Protein AF-A0AAN7CQ96-F1 (afdb_monomer_lite)

Radius of gyration: 24.69 Å; chains: 1; bounding box: 55×62×72 Å

Structure (mmCIF, N/CA/C/O backbone):
data_AF-A0AAN7CQ96-F1
#
_entry.id   AF-A0AAN7CQ96-F1
#
loop_
_atom_site.group_PDB
_atom_site.id
_atom_site.type_symbol
_atom_site.label_atom_id
_atom_site.label_alt_id
_atom_site.label_comp_id
_atom_site.label_asym_id
_atom_site.label_entity_id
_atom_site.label_seq_id
_atom_site.pdbx_PDB_ins_code
_atom_site.Cartn_x
_atom_site.Cartn_y
_atom_site.Cartn_z
_atom_site.occupancy
_atom_site.B_iso_or_equiv
_atom_site.auth_seq_id
_atom_site.auth_comp_id
_atom_site.auth_asym_id
_atom_site.auth_atom_id
_atom_site.pdbx_PDB_model_num
ATOM 1 N N . MET A 1 1 ? -27.644 -5.301 -44.207 1.00 25.77 1 MET A N 1
ATOM 2 C CA . MET A 1 1 ? -28.452 -6.403 -44.757 1.00 25.77 1 MET A CA 1
ATOM 3 C C . MET A 1 1 ? -27.524 -7.602 -44.855 1.00 25.77 1 MET A C 1
ATOM 5 O O . MET A 1 1 ? -26.645 -7.563 -45.697 1.00 25.77 1 MET A O 1
ATOM 9 N N . LEU A 1 2 ? -27.700 -8.550 -43.919 1.00 24.97 2 LEU A N 1
ATOM 10 C CA . LEU A 1 2 ? -27.096 -9.893 -43.783 1.00 24.97 2 LEU A CA 1
ATOM 11 C C . LEU A 1 2 ? -25.556 -9.985 -43.681 1.00 24.97 2 LEU A C 1
ATOM 13 O O . LEU A 1 2 ? -24.846 -9.355 -44.445 1.00 24.97 2 LEU A O 1
ATOM 17 N N . ALA A 1 3 ? -24.924 -10.804 -42.843 1.00 25.89 3 ALA A N 1
ATOM 18 C CA . ALA A 1 3 ? -25.242 -11.559 -41.627 1.00 25.89 3 ALA A CA 1
ATOM 19 C C . ALA A 1 3 ? -23.911 -12.258 -41.283 1.00 25.89 3 ALA A C 1
ATOM 21 O O . ALA A 1 3 ? -23.473 -13.050 -42.097 1.00 25.89 3 ALA A O 1
ATOM 22 N N . PHE A 1 4 ? -23.246 -11.957 -40.163 1.00 23.98 4 PHE A N 1
ATOM 23 C CA . PHE A 1 4 ? -22.183 -12.799 -39.573 1.00 23.98 4 PHE A CA 1
ATOM 24 C C . PHE A 1 4 ? -22.007 -12.383 -38.105 1.00 23.98 4 PHE A C 1
ATOM 26 O O . PHE A 1 4 ? -21.077 -11.683 -37.714 1.00 23.98 4 PHE A O 1
ATOM 33 N N . SER A 1 5 ? -22.994 -12.766 -37.300 1.00 28.17 5 SER A N 1
ATOM 34 C CA . SER A 1 5 ? -23.003 -12.689 -35.842 1.00 28.17 5 SER A CA 1
ATOM 35 C C . SER A 1 5 ? -23.602 -14.006 -35.373 1.00 28.17 5 SER A C 1
ATOM 37 O O . SER A 1 5 ? -24.811 -14.092 -35.264 1.00 28.17 5 SER A O 1
ATOM 39 N N . GLU A 1 6 ? -22.766 -15.043 -35.262 1.00 29.50 6 GLU A N 1
ATOM 40 C CA . GLU A 1 6 ? -23.054 -16.345 -34.629 1.00 29.50 6 GLU A CA 1
ATOM 41 C C . GLU A 1 6 ? -21.925 -17.319 -34.998 1.00 29.50 6 GLU A C 1
ATOM 43 O O . GLU A 1 6 ? -22.004 -17.989 -36.015 1.00 29.50 6 GLU A O 1
ATOM 48 N N . TYR A 1 7 ? -20.829 -17.370 -34.230 1.00 27.03 7 TYR A N 1
ATOM 49 C CA . TYR A 1 7 ? -19.934 -18.551 -34.242 1.00 27.03 7 TYR A CA 1
ATOM 50 C C . TYR A 1 7 ? -19.082 -18.731 -32.970 1.00 27.03 7 TYR A C 1
ATOM 52 O O . TYR A 1 7 ? -18.174 -19.552 -32.944 1.00 27.03 7 TYR A O 1
ATOM 60 N N . ALA A 1 8 ? -19.383 -18.015 -31.879 1.00 28.91 8 ALA A N 1
ATOM 61 C CA . ALA A 1 8 ? -18.689 -18.195 -30.595 1.00 28.91 8 ALA A CA 1
ATOM 62 C C . ALA A 1 8 ? -19.608 -18.638 -29.438 1.00 28.91 8 ALA A C 1
ATOM 64 O O . ALA A 1 8 ? -19.128 -18.830 -28.328 1.00 28.91 8 ALA A O 1
ATOM 65 N N . ALA A 1 9 ? -20.910 -18.830 -29.685 1.00 28.33 9 ALA A N 1
ATOM 66 C CA . ALA A 1 9 ? -21.894 -19.155 -28.646 1.00 28.33 9 ALA A CA 1
ATOM 67 C C . ALA A 1 9 ? -22.423 -20.607 -28.687 1.00 28.33 9 ALA A C 1
ATOM 69 O O . ALA A 1 9 ? -23.262 -20.959 -27.869 1.00 28.33 9 ALA A O 1
ATOM 70 N N . ALA A 1 10 ? -21.942 -21.464 -29.597 1.00 27.98 10 ALA A N 1
ATOM 71 C CA . ALA A 1 10 ? -22.575 -22.761 -29.886 1.00 27.98 10 ALA A CA 1
ATOM 72 C C . ALA A 1 10 ? -21.691 -24.007 -29.644 1.00 27.98 10 ALA A C 1
ATOM 74 O O . ALA A 1 10 ? -21.896 -25.028 -30.287 1.00 27.98 10 ALA A O 1
ATOM 75 N N . SER A 1 11 ? -20.719 -23.965 -28.722 1.00 28.86 11 SER A N 1
ATOM 76 C CA . SER A 1 11 ? -19.905 -25.155 -28.378 1.00 28.86 11 SER A CA 1
ATOM 77 C C . SER A 1 11 ? -19.846 -25.463 -26.875 1.00 28.86 11 SER A C 1
ATOM 79 O O . SER A 1 11 ? -18.865 -26.025 -26.397 1.00 28.86 11 SER A O 1
ATOM 81 N N . LEU A 1 12 ? -20.886 -25.101 -26.121 1.00 29.42 12 LEU A N 1
ATOM 82 C CA . LEU A 1 12 ? -21.040 -25.432 -24.697 1.00 29.42 12 LEU A CA 1
ATOM 83 C C . LEU A 1 12 ? -22.528 -25.659 -24.380 1.00 29.42 12 LEU A C 1
ATOM 85 O O . LEU A 1 12 ? -23.133 -24.948 -23.586 1.00 29.42 12 LEU A O 1
ATOM 89 N N . ALA A 1 13 ? -23.139 -26.630 -25.057 1.00 30.47 13 ALA A N 1
ATOM 90 C CA . ALA A 1 13 ? -24.468 -27.130 -24.718 1.00 30.47 13 ALA A CA 1
ATOM 91 C C . ALA A 1 13 ? -24.601 -28.589 -25.176 1.00 30.47 13 ALA A C 1
ATOM 93 O O . ALA A 1 13 ? -25.198 -28.849 -26.209 1.00 30.47 13 ALA A O 1
ATOM 94 N N . ASP A 1 14 ? -23.950 -29.508 -24.454 1.00 26.48 14 ASP A N 1
ATOM 95 C CA . ASP A 1 14 ? -24.470 -30.859 -24.172 1.00 26.48 14 ASP A CA 1
ATOM 96 C C . ASP A 1 14 ? -23.466 -31.665 -23.327 1.00 26.48 14 ASP A C 1
ATOM 98 O O . ASP A 1 14 ? -22.564 -32.329 -23.826 1.00 26.48 14 ASP A O 1
ATOM 102 N N . SER A 1 15 ? -23.591 -31.571 -22.005 1.00 26.98 15 SER A N 1
ATOM 103 C CA . SER A 1 15 ? -23.677 -32.739 -21.117 1.00 26.98 15 SER A CA 1
ATOM 104 C C . SER A 1 15 ? -23.953 -32.241 -19.699 1.00 26.98 15 SER A C 1
ATOM 106 O O . SER A 1 15 ? -23.295 -31.340 -19.180 1.00 26.98 15 SER A O 1
ATOM 108 N N . ALA A 1 16 ? -25.005 -32.785 -19.100 1.00 30.22 16 ALA A N 1
ATOM 109 C CA . ALA A 1 16 ? -25.444 -32.452 -17.761 1.00 30.22 16 ALA A CA 1
ATOM 110 C C . ALA A 1 16 ? -24.461 -33.009 -16.718 1.00 30.22 16 ALA A C 1
ATOM 112 O O . ALA A 1 16 ? -24.348 -34.220 -16.547 1.00 30.22 16 ALA A O 1
ATOM 113 N N . ALA A 1 17 ? -23.801 -32.113 -15.989 1.00 24.97 17 ALA A N 1
ATOM 114 C CA . ALA A 1 17 ? -23.265 -32.366 -14.658 1.00 24.97 17 ALA A CA 1
ATOM 115 C C . ALA A 1 17 ? -23.335 -31.052 -13.869 1.00 24.97 17 ALA A C 1
ATOM 117 O O . ALA A 1 17 ? -22.890 -30.007 -14.345 1.00 24.97 17 ALA A O 1
ATOM 118 N N . GLU A 1 18 ? -23.959 -31.097 -12.693 1.00 27.27 18 GLU A N 1
ATOM 119 C CA . GLU A 1 18 ? -24.145 -29.965 -11.784 1.00 27.27 18 GLU A CA 1
ATOM 120 C C . GLU A 1 18 ? -22.817 -29.235 -11.516 1.00 27.27 18 GLU A C 1
ATOM 122 O O . GLU A 1 18 ? -21.937 -29.738 -10.818 1.00 27.27 18 GLU A O 1
ATOM 127 N N . SER A 1 19 ? -22.670 -28.026 -12.064 1.00 23.09 19 SER A N 1
ATOM 128 C CA . SER A 1 19 ? -21.519 -27.160 -11.817 1.00 23.09 19 SER A CA 1
ATOM 129 C C . SER A 1 19 ? -21.922 -26.032 -10.874 1.00 23.09 19 SER A C 1
ATOM 131 O O . SER A 1 19 ? -22.614 -25.086 -11.254 1.00 23.09 19 SER A O 1
ATOM 133 N N . LEU A 1 20 ? -21.464 -26.129 -9.626 1.00 22.33 20 LEU A N 1
ATOM 134 C CA . LEU A 1 20 ? -21.484 -25.039 -8.656 1.00 22.33 20 LEU A CA 1
ATOM 135 C C . LEU A 1 20 ? -20.581 -23.906 -9.183 1.00 22.33 20 LEU A C 1
ATOM 137 O O . LEU A 1 20 ? -19.358 -24.043 -9.221 1.00 22.33 20 LEU A O 1
ATOM 141 N N . TYR A 1 21 ? -21.168 -22.790 -9.616 1.00 22.36 21 TYR A N 1
ATOM 142 C CA . TYR A 1 21 ? -20.410 -21.621 -10.061 1.00 22.36 21 TYR A CA 1
ATOM 143 C C . TYR A 1 21 ? -19.702 -20.958 -8.868 1.00 22.36 21 TYR A C 1
ATOM 145 O O . TYR A 1 21 ? -20.327 -20.331 -8.012 1.00 22.36 21 TYR A O 1
ATOM 153 N N . LEU A 1 22 ? -18.373 -21.069 -8.830 1.00 24.22 22 LEU A N 1
ATOM 154 C CA . LEU A 1 22 ? -17.508 -20.214 -8.019 1.00 24.22 22 LEU A CA 1
ATOM 155 C C . LEU A 1 22 ? -17.685 -18.765 -8.488 1.00 24.22 22 LEU A C 1
ATOM 157 O O . LEU A 1 22 ? -17.313 -18.411 -9.605 1.00 24.22 22 LEU A O 1
ATOM 161 N N . THR A 1 23 ? -18.261 -17.914 -7.639 1.00 22.55 23 THR A N 1
ATOM 162 C CA . THR A 1 23 ? -18.333 -16.472 -7.906 1.00 22.55 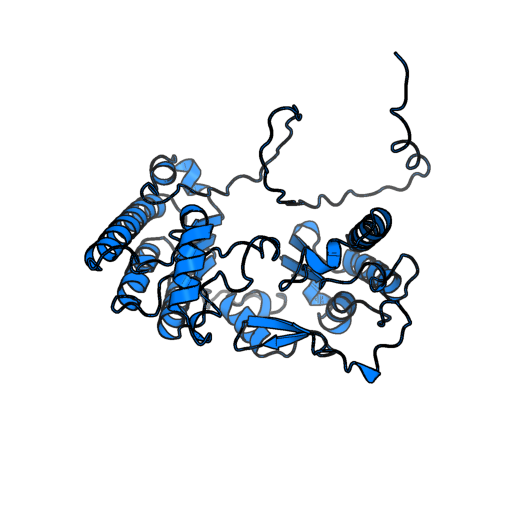23 THR A CA 1
ATOM 163 C C . THR A 1 23 ? -16.967 -15.857 -7.599 1.00 22.55 23 THR A C 1
ATOM 165 O O . THR A 1 23 ? -16.714 -15.387 -6.494 1.00 22.55 23 THR A O 1
ATOM 168 N N . LEU A 1 24 ? -16.053 -15.911 -8.569 1.00 24.61 24 LEU A N 1
ATOM 169 C CA . LEU A 1 24 ? -14.788 -15.180 -8.532 1.00 24.61 24 LEU A CA 1
ATOM 170 C C . LEU A 1 24 ? -15.069 -13.706 -8.849 1.00 24.61 24 LEU A C 1
ATOM 172 O O . LEU A 1 24 ? -15.496 -13.355 -9.948 1.00 24.61 24 LEU A O 1
ATOM 176 N N . GLY A 1 25 ? -14.855 -12.826 -7.872 1.00 22.27 25 GLY A N 1
ATOM 177 C CA . GLY A 1 25 ? -14.857 -11.385 -8.103 1.00 22.27 25 GLY A CA 1
ATOM 178 C C . GLY A 1 25 ? -13.591 -10.983 -8.856 1.00 22.27 25 GLY A C 1
ATOM 179 O O . GLY A 1 25 ? -12.530 -10.858 -8.252 1.00 22.27 25 GLY A O 1
ATOM 180 N N . PHE A 1 26 ? -13.688 -10.787 -10.170 1.00 24.84 26 PHE A N 1
ATOM 181 C CA . PHE A 1 26 ? -12.576 -10.306 -10.988 1.00 24.84 26 PHE A CA 1
ATOM 182 C C . PHE A 1 26 ? -12.524 -8.776 -10.972 1.00 24.84 26 PHE A C 1
ATOM 184 O O . PHE A 1 26 ? -13.474 -8.108 -11.375 1.00 24.84 26 PHE A O 1
ATOM 191 N N . GLN A 1 27 ? -11.391 -8.208 -10.561 1.00 23.44 27 GLN A N 1
ATOM 192 C CA . GLN A 1 27 ? -11.106 -6.785 -10.733 1.00 23.44 27 GLN A CA 1
ATOM 193 C C . GLN A 1 27 ? -10.092 -6.618 -11.871 1.00 23.44 27 GLN A C 1
ATOM 195 O O . GLN A 1 27 ? -8.885 -6.575 -11.646 1.00 23.44 27 GLN A O 1
ATOM 200 N N . ILE A 1 28 ? -10.583 -6.548 -13.112 1.00 23.06 28 ILE A N 1
ATOM 201 C CA . ILE A 1 28 ? -9.771 -6.168 -14.276 1.00 23.06 28 ILE A CA 1
ATOM 202 C C . ILE A 1 28 ? -9.790 -4.640 -14.361 1.00 23.06 28 ILE A C 1
ATOM 204 O O . ILE A 1 28 ? -10.796 -4.032 -14.722 1.00 23.06 28 ILE A O 1
ATOM 208 N N . ALA A 1 29 ? -8.680 -4.000 -14.001 1.00 23.33 29 ALA A N 1
ATOM 209 C CA . ALA A 1 29 ? -8.508 -2.566 -14.190 1.00 23.33 29 ALA A CA 1
ATOM 210 C C . ALA A 1 29 ? -7.945 -2.297 -15.595 1.00 23.33 29 ALA A C 1
ATOM 212 O O . ALA A 1 29 ? -6.734 -2.306 -15.791 1.00 23.33 29 ALA A O 1
ATOM 213 N N . ALA A 1 30 ? -8.821 -2.037 -16.567 1.00 21.59 30 ALA A N 1
ATOM 214 C CA . ALA A 1 30 ? -8.442 -1.410 -17.833 1.00 21.59 30 ALA A CA 1
ATOM 215 C C . ALA A 1 30 ? -8.732 0.095 -17.740 1.00 21.59 30 ALA A C 1
ATOM 217 O O . ALA A 1 30 ? -9.865 0.499 -17.465 1.00 21.59 30 ALA A O 1
ATOM 218 N N . ARG A 1 31 ? -7.707 0.940 -17.920 1.00 25.34 31 ARG A N 1
ATOM 219 C CA . ARG A 1 31 ? -7.874 2.399 -17.939 1.00 25.34 31 ARG A CA 1
ATOM 220 C C . ARG A 1 31 ? -8.067 2.892 -19.374 1.00 25.34 31 ARG A C 1
ATOM 222 O O . ARG A 1 31 ? -7.455 2.407 -20.312 1.00 25.34 31 ARG A O 1
ATOM 229 N N . ARG A 1 32 ? -8.971 3.860 -19.460 1.00 24.34 32 ARG A N 1
ATOM 230 C CA . ARG A 1 32 ? -9.513 4.576 -20.612 1.00 24.34 32 ARG A CA 1
ATOM 231 C C . ARG A 1 32 ? -8.445 5.446 -21.286 1.00 24.34 32 ARG A C 1
ATOM 233 O O . ARG A 1 32 ? -8.078 6.468 -20.709 1.00 24.34 32 ARG A O 1
ATOM 240 N N . ASP A 1 33 ? -8.040 5.094 -22.500 1.00 28.11 33 ASP A N 1
ATOM 241 C CA . ASP A 1 33 ? -7.462 6.054 -23.443 1.00 28.11 33 ASP A CA 1
ATOM 242 C C . ASP A 1 33 ? -8.597 6.602 -24.312 1.00 28.11 33 ASP A C 1
ATOM 244 O O . ASP A 1 33 ? -9.426 5.864 -24.845 1.00 28.11 33 ASP A O 1
ATOM 248 N N . GLY A 1 34 ? -8.727 7.926 -24.322 1.00 28.70 34 GLY A N 1
ATOM 249 C CA . GLY A 1 34 ? -9.864 8.615 -24.911 1.00 28.70 34 GLY A CA 1
ATOM 250 C C . GLY A 1 34 ? -9.798 8.666 -26.432 1.00 28.70 34 GLY A C 1
ATOM 251 O O . GLY A 1 34 ? -8.880 9.262 -26.975 1.00 28.70 34 GLY A O 1
ATOM 252 N N . TYR A 1 35 ? -10.840 8.151 -27.085 1.00 24.41 35 TYR A N 1
ATOM 253 C CA . TYR A 1 35 ? -11.386 8.692 -28.333 1.00 24.41 35 TYR A CA 1
ATOM 254 C C . TYR A 1 35 ? -12.924 8.584 -28.305 1.00 24.41 35 TYR A C 1
ATOM 256 O O . TYR A 1 35 ? -13.461 7.693 -27.638 1.00 24.41 35 TYR A O 1
ATOM 264 N N . PRO A 1 36 ? -13.658 9.511 -28.951 1.00 28.66 36 PRO A N 1
ATOM 265 C CA . PRO A 1 36 ? -15.101 9.615 -28.811 1.00 28.66 36 PRO A CA 1
ATOM 266 C C . PRO A 1 36 ? -15.805 8.718 -29.834 1.00 28.66 36 PRO A C 1
ATOM 268 O O . PRO A 1 36 ? -15.628 8.905 -31.033 1.00 28.66 36 PRO A O 1
ATOM 271 N N . ASN A 1 37 ? -16.600 7.773 -29.321 1.00 24.56 37 ASN A N 1
ATOM 272 C CA . ASN A 1 37 ? -17.764 7.096 -29.922 1.00 24.56 37 ASN A CA 1
ATOM 273 C C . ASN A 1 37 ? -17.711 5.580 -29.723 1.00 24.56 37 ASN A C 1
ATOM 275 O O . ASN A 1 37 ? -17.238 4.852 -30.585 1.00 24.56 37 ASN A O 1
ATOM 279 N N . THR A 1 38 ? -18.284 5.120 -28.610 1.00 23.06 38 THR A N 1
ATOM 280 C CA . THR A 1 38 ? -18.891 3.784 -28.478 1.00 23.06 38 THR A CA 1
ATOM 281 C C . THR A 1 38 ? -19.714 3.760 -27.193 1.00 23.06 38 THR A C 1
ATOM 283 O O . THR A 1 38 ? -19.182 4.009 -26.111 1.00 23.06 38 THR A O 1
ATOM 286 N N . HIS A 1 39 ? -21.014 3.487 -27.311 1.00 23.41 39 HIS A N 1
ATOM 287 C CA . HIS A 1 39 ? -21.893 3.214 -26.174 1.00 23.41 39 HIS A CA 1
ATOM 288 C C . HIS A 1 39 ? -21.588 1.821 -25.606 1.00 23.41 39 HIS A C 1
ATOM 290 O O . HIS A 1 39 ? -21.445 0.872 -26.373 1.00 23.41 39 HIS A O 1
ATOM 296 N N . TYR A 1 40 ? -21.530 1.692 -24.279 1.00 23.14 40 TYR A N 1
ATOM 297 C CA . TYR A 1 40 ? -21.506 0.404 -23.581 1.00 23.14 40 TYR A CA 1
ATOM 298 C C . TYR A 1 40 ? -22.572 0.376 -22.484 1.00 23.14 40 TYR A C 1
ATOM 300 O O . TYR A 1 40 ? -22.775 1.365 -21.779 1.00 23.14 40 TYR A O 1
ATOM 308 N N . LEU A 1 41 ? -23.247 -0.772 -22.396 1.00 20.62 41 LEU A N 1
ATOM 309 C CA . LEU A 1 41 ? -24.280 -1.115 -21.423 1.00 20.62 41 LEU A CA 1
ATOM 310 C C . LEU A 1 41 ? -23.669 -1.321 -20.033 1.00 20.62 41 LEU A C 1
ATOM 312 O O . LEU A 1 41 ? -22.652 -1.996 -19.873 1.00 20.62 41 LEU A O 1
ATOM 316 N N . ASP A 1 42 ? -24.318 -0.703 -19.052 1.00 26.22 42 ASP A N 1
ATOM 317 C CA . ASP A 1 42 ? -23.970 -0.698 -17.638 1.00 26.22 42 ASP A CA 1
ATOM 318 C C . ASP A 1 42 ? -24.602 -1.892 -16.915 1.00 26.22 42 ASP A C 1
ATOM 320 O O . ASP A 1 42 ? -25.810 -2.121 -16.989 1.00 26.22 42 ASP A O 1
ATOM 324 N N . SER A 1 43 ? -23.773 -2.627 -16.179 1.00 24.25 43 SER A N 1
ATOM 325 C CA . SER A 1 43 ? -24.219 -3.485 -15.086 1.00 24.25 43 SER A CA 1
ATOM 326 C C . SER A 1 43 ? -23.080 -3.652 -14.078 1.00 24.25 43 SER A C 1
ATOM 328 O O . SER A 1 43 ? -22.448 -4.707 -13.997 1.00 24.25 43 SER A O 1
ATOM 330 N N . ARG A 1 44 ? -22.779 -2.595 -13.311 1.00 26.30 44 ARG A N 1
ATOM 331 C CA . ARG A 1 44 ? -21.922 -2.697 -12.118 1.00 26.30 44 ARG A CA 1
ATOM 332 C C . ARG A 1 44 ? -22.732 -3.025 -10.863 1.00 26.30 44 ARG A C 1
ATOM 334 O O . ARG A 1 44 ? -23.582 -2.252 -10.436 1.00 26.30 44 ARG A O 1
ATOM 341 N N . LYS A 1 45 ? -22.368 -4.122 -10.195 1.00 28.12 45 LYS A N 1
ATOM 342 C CA . LYS A 1 45 ? -22.480 -4.246 -8.735 1.00 28.12 45 LYS A CA 1
ATOM 343 C C . LYS A 1 45 ? -21.087 -4.020 -8.153 1.00 28.12 45 LYS A C 1
ATOM 345 O O . LYS A 1 45 ? -20.269 -4.934 -8.130 1.00 28.12 45 LYS A O 1
ATOM 350 N N . GLU A 1 46 ? -20.804 -2.787 -7.746 1.00 30.62 46 GLU A N 1
ATOM 351 C CA . GLU A 1 46 ? -19.627 -2.473 -6.932 1.00 30.62 46 GLU A CA 1
ATOM 352 C C . GLU A 1 46 ? -19.839 -3.010 -5.508 1.00 30.62 46 GLU A C 1
ATOM 354 O O . GLU A 1 46 ? -20.945 -2.965 -4.962 1.00 30.62 46 GLU A O 1
ATOM 359 N N . SER A 1 47 ? -18.781 -3.541 -4.898 1.00 33.09 47 SER A N 1
ATOM 360 C CA . SER A 1 47 ? -18.757 -3.846 -3.469 1.00 33.09 47 SER A CA 1
ATOM 361 C C . SER A 1 47 ? -18.890 -2.538 -2.670 1.00 33.09 47 SER A C 1
ATOM 363 O O . SER A 1 47 ? -18.191 -1.566 -2.964 1.00 33.09 47 SER A O 1
ATOM 365 N N . PRO A 1 48 ? -19.764 -2.473 -1.653 1.00 30.70 48 PRO A N 1
ATOM 366 C CA . PRO A 1 48 ? -19.991 -1.239 -0.915 1.00 30.70 48 PRO A CA 1
ATOM 367 C C . PRO A 1 48 ? -18.764 -0.918 -0.050 1.00 30.70 48 PRO A C 1
ATOM 369 O O . PRO A 1 48 ? -18.464 -1.655 0.887 1.00 30.70 48 PRO A O 1
ATOM 372 N N . GLY A 1 49 ? -18.064 0.188 -0.337 1.00 40.12 49 GLY A N 1
ATOM 373 C CA . GLY A 1 49 ? -17.236 0.849 0.682 1.00 40.12 49 GLY A CA 1
ATOM 374 C C . GLY A 1 49 ? -15.850 1.381 0.306 1.00 40.12 49 GLY A C 1
ATOM 375 O O . GLY A 1 49 ? -15.175 1.866 1.207 1.00 40.12 49 GLY A O 1
ATOM 376 N N . ILE A 1 50 ? -15.391 1.342 -0.951 1.00 40.12 50 ILE A N 1
ATOM 377 C CA . ILE A 1 50 ? -14.100 1.968 -1.308 1.00 40.12 50 ILE A CA 1
ATOM 378 C C . ILE A 1 50 ? -14.334 3.422 -1.733 1.00 40.12 50 ILE A C 1
ATOM 380 O O . ILE A 1 50 ? -14.663 3.695 -2.884 1.00 40.12 50 ILE A O 1
ATOM 384 N N . VAL A 1 51 ? -14.137 4.368 -0.813 1.00 44.66 51 VAL A N 1
ATOM 385 C CA . VAL A 1 51 ? -14.059 5.798 -1.150 1.00 44.66 51 VAL A CA 1
ATOM 386 C C . VAL A 1 51 ? -12.607 6.133 -1.475 1.00 44.66 51 VAL A C 1
ATOM 388 O O . VAL A 1 51 ? -11.728 5.999 -0.626 1.00 44.66 51 VAL A O 1
ATOM 391 N N . SER A 1 52 ? -12.352 6.562 -2.710 1.00 44.47 52 SER A N 1
ATOM 392 C CA . SER A 1 52 ? -11.034 7.008 -3.157 1.00 44.47 52 SER A CA 1
ATOM 393 C C . SER A 1 52 ? -11.107 8.473 -3.572 1.00 44.47 52 SER A C 1
ATOM 395 O O . SER A 1 52 ? -11.662 8.790 -4.621 1.00 44.47 52 SER A O 1
ATOM 397 N N . ALA A 1 53 ? -10.548 9.375 -2.766 1.00 43.84 53 ALA A N 1
ATOM 398 C CA . ALA A 1 53 ? -10.468 10.795 -3.101 1.00 43.84 53 ALA A CA 1
ATOM 399 C C . ALA A 1 53 ? -9.248 11.045 -4.006 1.00 43.84 53 ALA A C 1
ATOM 401 O O . ALA A 1 53 ? -8.103 10.960 -3.556 1.00 43.84 53 ALA A O 1
ATOM 402 N N . PHE A 1 54 ? -9.469 11.322 -5.293 1.00 48.06 54 PHE A N 1
ATOM 403 C CA . PHE A 1 54 ? -8.398 11.674 -6.227 1.00 48.06 54 PHE A CA 1
ATOM 404 C C . PHE A 1 54 ? -8.704 12.981 -6.955 1.00 48.06 54 PHE A C 1
ATOM 406 O O . PHE A 1 54 ? -9.200 12.952 -8.074 1.00 48.06 54 PHE A O 1
ATOM 413 N N . ASP A 1 55 ? -8.271 14.099 -6.375 1.00 43.81 55 ASP A N 1
ATOM 414 C CA . ASP A 1 55 ? -8.123 15.360 -7.107 1.00 43.81 55 ASP A CA 1
ATOM 415 C C . ASP A 1 55 ? -6.640 15.646 -7.430 1.00 43.81 55 ASP A C 1
ATOM 417 O O . ASP A 1 55 ? -5.725 15.164 -6.732 1.00 43.81 55 ASP A O 1
ATOM 421 N N . PRO A 1 56 ? -6.342 16.363 -8.530 1.00 46.38 56 PRO A N 1
ATOM 422 C CA . PRO A 1 56 ? -5.007 16.901 -8.777 1.00 46.38 56 PRO A CA 1
ATOM 423 C C . PRO A 1 56 ? -4.630 17.935 -7.697 1.00 46.38 56 PRO A C 1
ATOM 425 O O . PRO A 1 56 ? -5.484 18.607 -7.129 1.00 46.38 56 PRO A O 1
ATOM 428 N N . LEU A 1 57 ? -3.336 18.055 -7.379 1.00 49.44 57 LEU A N 1
ATOM 429 C CA . LEU A 1 57 ? -2.854 19.176 -6.559 1.00 49.44 57 LEU A CA 1
ATOM 430 C C . LEU A 1 57 ? -3.034 20.487 -7.349 1.00 49.44 57 LEU A C 1
ATOM 432 O O . LEU A 1 57 ? -2.846 20.458 -8.567 1.00 49.44 57 LEU A O 1
ATOM 436 N N . PRO A 1 58 ? -3.360 21.621 -6.698 1.00 49.28 58 PRO A N 1
ATOM 437 C CA . PRO A 1 58 ? -3.420 21.842 -5.247 1.00 49.28 58 PRO A CA 1
ATOM 438 C C . PRO A 1 58 ? -4.789 21.560 -4.596 1.00 49.28 58 PRO A C 1
ATOM 440 O O . PRO A 1 58 ? -4.924 21.724 -3.390 1.00 49.28 58 PRO A O 1
ATOM 443 N N . THR A 1 59 ? -5.807 21.116 -5.338 1.00 54.53 59 THR A N 1
ATOM 444 C CA . THR A 1 59 ? -7.196 21.050 -4.843 1.00 54.53 59 THR A CA 1
ATOM 445 C C . THR A 1 59 ? -7.550 19.757 -4.115 1.00 54.53 59 THR A C 1
ATOM 447 O O . THR A 1 59 ? -8.732 19.449 -3.987 1.00 54.53 59 THR A O 1
ATOM 450 N N . ARG A 1 60 ? -6.568 18.987 -3.619 1.00 66.81 60 ARG A N 1
ATOM 451 C CA . ARG A 1 60 ? -6.878 17.830 -2.770 1.00 66.81 60 ARG A CA 1
ATOM 452 C C . ARG A 1 60 ? -7.457 18.315 -1.458 1.00 66.81 60 ARG A C 1
ATOM 454 O O . ARG A 1 60 ? -6.731 18.617 -0.519 1.00 66.81 60 ARG A O 1
ATOM 461 N N . ASN A 1 61 ? -8.774 18.369 -1.421 1.00 74.38 61 ASN A N 1
ATOM 462 C CA . ASN A 1 61 ? -9.521 18.564 -0.207 1.00 74.38 61 ASN A CA 1
ATOM 463 C C . ASN A 1 61 ? -10.149 17.227 0.189 1.00 74.38 61 ASN A C 1
ATOM 465 O O . ASN A 1 61 ? -10.459 16.366 -0.634 1.00 74.38 61 ASN A O 1
ATOM 469 N N . PHE A 1 62 ? -10.344 17.050 1.485 1.00 88.94 62 PHE A N 1
ATOM 470 C CA . PHE A 1 62 ? -11.131 15.941 2.003 1.00 88.94 62 PHE A CA 1
ATOM 471 C C . PHE A 1 62 ? -12.622 16.285 2.013 1.00 88.94 62 PHE A C 1
ATOM 473 O O . PHE A 1 62 ? -13.368 15.701 2.790 1.00 88.94 62 PHE A O 1
ATOM 480 N N . ALA A 1 63 ? -13.085 17.222 1.173 1.00 87.88 63 ALA A N 1
ATOM 481 C CA . ALA A 1 63 ? -14.449 17.738 1.252 1.00 87.88 63 ALA A CA 1
ATOM 482 C C . ALA A 1 63 ? -15.482 16.625 1.057 1.00 87.88 63 ALA A C 1
ATOM 484 O O . ALA A 1 63 ? -16.431 16.555 1.826 1.00 87.88 63 ALA A O 1
ATOM 485 N N . GLY A 1 64 ? -15.261 15.698 0.118 1.00 87.44 64 GLY A N 1
ATOM 486 C CA . GLY A 1 64 ? -16.160 14.551 -0.062 1.00 87.44 64 GLY A CA 1
ATOM 487 C C . GLY A 1 64 ? -16.246 13.649 1.177 1.00 87.44 64 GLY A C 1
ATOM 488 O O . GLY A 1 64 ? -17.321 13.157 1.521 1.00 87.44 64 GLY A O 1
ATOM 489 N N . LEU A 1 65 ? -15.133 13.474 1.895 1.00 88.88 65 LEU A N 1
ATOM 490 C CA . LEU A 1 65 ? -15.110 12.710 3.142 1.00 88.88 65 LEU A CA 1
ATOM 491 C C . LEU A 1 65 ? -15.783 13.480 4.288 1.00 88.88 65 LEU A C 1
ATOM 493 O O . LEU A 1 65 ? -16.552 12.895 5.038 1.00 88.88 65 LEU A O 1
ATOM 497 N N . LEU A 1 66 ? -15.544 14.790 4.377 1.00 90.25 66 LEU A N 1
ATOM 498 C CA . LEU A 1 66 ? -16.151 15.695 5.360 1.00 90.25 66 LEU A CA 1
ATOM 499 C C . LEU A 1 66 ? -17.660 15.905 5.139 1.00 90.25 66 LEU A C 1
ATOM 501 O O . LEU A 1 66 ? -18.383 16.228 6.076 1.00 90.25 66 LEU A O 1
ATOM 505 N N . GLN A 1 67 ? -18.137 15.739 3.904 1.00 91.12 67 GLN A N 1
ATOM 506 C CA . GLN A 1 67 ? -19.553 15.821 3.530 1.00 91.12 67 GLN A CA 1
ATOM 507 C C . GLN A 1 67 ? -20.272 14.469 3.628 1.00 91.12 67 GLN A C 1
ATOM 509 O O . GLN A 1 67 ? -21.492 14.406 3.463 1.00 91.12 67 GLN A O 1
ATOM 514 N N . SER A 1 68 ? -19.543 13.376 3.874 1.00 90.56 68 SER A N 1
ATOM 515 C CA . SER A 1 68 ? -20.143 12.050 3.996 1.00 90.56 68 SER A CA 1
ATOM 516 C C . SER A 1 68 ? -21.029 11.977 5.240 1.00 90.56 68 SER A C 1
ATOM 518 O O . SER A 1 68 ? -20.674 12.465 6.310 1.00 90.56 68 SER A O 1
ATOM 520 N N . CYS A 1 69 ? -22.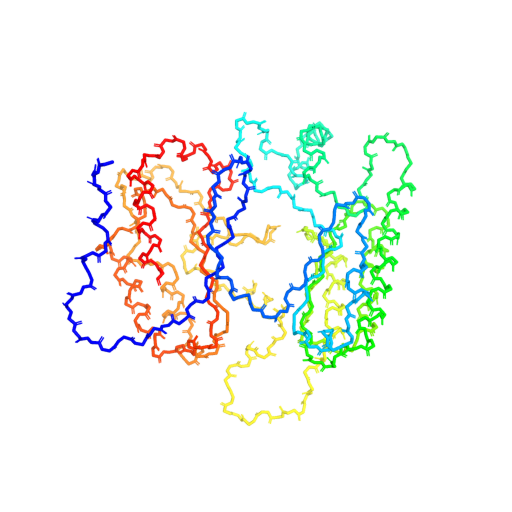202 11.349 5.122 1.00 93.81 69 CYS A N 1
ATOM 521 C CA . CYS A 1 69 ? -23.105 11.251 6.263 1.00 93.81 69 CYS A CA 1
ATOM 522 C C . CYS A 1 69 ? -22.534 10.317 7.354 1.00 93.81 69 CYS A C 1
ATOM 524 O O . CYS A 1 69 ? -21.858 9.329 7.033 1.00 93.81 69 CYS A O 1
ATOM 526 N N . PRO A 1 70 ? -22.860 10.555 8.640 1.00 96.31 70 PRO A N 1
ATOM 527 C CA . PRO A 1 70 ? -22.406 9.733 9.766 1.00 96.31 70 PRO A CA 1
ATOM 528 C C . PRO A 1 70 ? -22.591 8.226 9.560 1.00 96.31 70 PRO A C 1
ATOM 530 O O . PRO A 1 70 ? -21.711 7.427 9.878 1.00 96.31 70 PRO A O 1
ATOM 533 N N . THR A 1 71 ? -23.727 7.825 8.985 1.00 93.69 71 THR A N 1
ATOM 534 C CA . THR A 1 71 ? -24.066 6.417 8.747 1.00 93.69 71 THR A CA 1
ATOM 535 C C . THR A 1 71 ? -23.151 5.769 7.710 1.00 93.69 71 THR A C 1
ATOM 537 O O . THR A 1 71 ? -22.746 4.621 7.899 1.00 93.69 71 THR A O 1
ATOM 540 N N . ALA A 1 72 ? -22.786 6.494 6.646 1.00 93.06 72 ALA A N 1
ATOM 541 C CA . ALA A 1 72 ? -21.856 6.000 5.636 1.00 93.06 72 ALA A CA 1
ATOM 542 C C . ALA A 1 72 ? -20.465 5.787 6.245 1.00 93.06 72 ALA A C 1
ATOM 544 O O . ALA A 1 72 ? -19.909 4.696 6.114 1.00 93.06 72 ALA A O 1
ATOM 545 N N . ILE A 1 73 ? -19.953 6.763 7.003 1.00 95.38 73 ILE A N 1
ATOM 546 C CA . ILE A 1 73 ? -18.647 6.661 7.674 1.00 95.38 73 ILE A CA 1
ATOM 547 C C . ILE A 1 73 ? -18.641 5.511 8.687 1.00 95.38 73 ILE A C 1
ATOM 549 O O . ILE A 1 73 ? -17.742 4.670 8.670 1.00 95.38 73 ILE A O 1
ATOM 553 N N . ALA A 1 74 ? -19.682 5.402 9.515 1.00 94.00 74 ALA A N 1
ATOM 554 C CA . ALA A 1 74 ? -19.812 4.328 10.498 1.00 94.00 74 ALA A CA 1
ATOM 555 C C . ALA A 1 74 ? -19.897 2.928 9.863 1.00 94.00 74 ALA A C 1
ATOM 557 O O . ALA A 1 74 ? -19.658 1.924 10.547 1.00 94.00 74 ALA A O 1
ATOM 558 N N . SER A 1 75 ? -20.262 2.842 8.577 1.00 93.00 75 SER A N 1
ATOM 559 C CA . SER A 1 75 ? -20.355 1.590 7.826 1.00 93.00 75 SER A CA 1
ATOM 560 C C . SER A 1 75 ? -19.022 1.118 7.234 1.00 93.00 75 SER A C 1
ATOM 562 O O . SER A 1 75 ? -18.893 -0.080 6.963 1.00 93.00 75 SER A O 1
ATOM 564 N N . LEU A 1 76 ? -18.030 2.011 7.102 1.00 94.44 76 LEU A N 1
A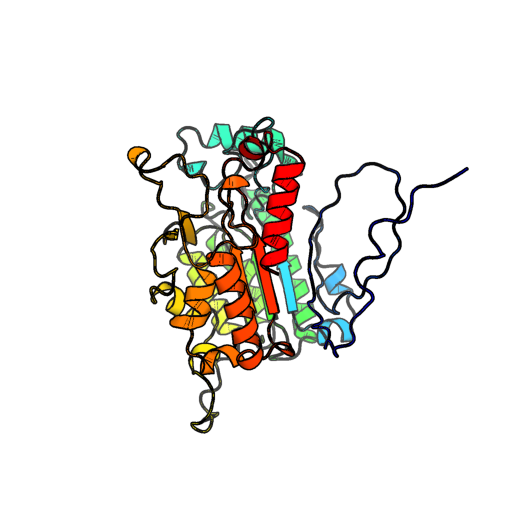TOM 565 C CA . LEU A 1 76 ? -16.746 1.722 6.464 1.00 94.44 76 LEU A CA 1
ATOM 566 C C . LEU A 1 76 ? -16.016 0.565 7.157 1.00 94.44 76 LEU A C 1
ATOM 568 O O . LEU A 1 76 ? -15.853 0.526 8.378 1.00 94.44 76 LEU A O 1
ATOM 572 N N . THR A 1 77 ? -15.552 -0.384 6.349 1.00 93.50 77 THR A N 1
ATOM 573 C CA . THR A 1 77 ? -14.707 -1.508 6.782 1.00 93.50 77 THR A CA 1
ATOM 574 C C . THR A 1 77 ? -13.292 -1.408 6.230 1.00 93.50 77 THR A C 1
ATOM 576 O O . THR A 1 77 ? -12.378 -2.009 6.790 1.00 93.50 77 THR A O 1
ATOM 579 N N . SER A 1 78 ? -13.094 -0.652 5.150 1.00 93.75 78 SER A N 1
ATOM 580 C CA . SER A 1 78 ? -11.788 -0.380 4.561 1.00 93.75 78 SER A CA 1
ATOM 581 C C . SER A 1 78 ? -11.743 1.042 4.015 1.00 93.75 78 SER A C 1
ATOM 583 O O . SER A 1 78 ? -12.718 1.506 3.430 1.00 93.75 78 SER A O 1
ATOM 585 N N . LEU A 1 79 ? -10.621 1.730 4.207 1.00 94.12 79 LEU A N 1
ATOM 586 C CA . LEU A 1 79 ? -10.380 3.061 3.664 1.00 94.12 79 LEU A CA 1
ATOM 587 C C . LEU A 1 79 ? -8.918 3.176 3.232 1.00 94.12 79 LEU A C 1
ATOM 589 O O . LEU A 1 79 ? -8.009 2.871 4.004 1.00 94.12 79 LEU A O 1
ATOM 593 N N . LYS A 1 80 ? -8.682 3.634 2.001 1.00 94.31 80 LYS A N 1
ATOM 594 C CA . LYS A 1 80 ? -7.341 3.949 1.503 1.00 94.31 80 LYS A CA 1
ATOM 595 C C . LYS A 1 80 ? -7.229 5.453 1.289 1.00 94.31 80 LYS A C 1
ATOM 597 O O . LYS A 1 80 ? -7.903 6.008 0.428 1.00 94.31 80 LYS A O 1
ATOM 602 N N . ILE A 1 81 ? -6.345 6.090 2.043 1.00 93.56 81 ILE A N 1
ATOM 603 C CA . ILE A 1 81 ? -6.024 7.508 1.926 1.00 93.56 81 ILE A CA 1
ATOM 604 C C . ILE A 1 81 ? -4.683 7.654 1.221 1.00 93.56 81 ILE A C 1
ATOM 606 O O . ILE A 1 81 ? -3.681 7.067 1.625 1.00 93.56 81 ILE A O 1
ATOM 610 N N . VAL A 1 82 ? -4.669 8.454 0.160 1.00 91.94 82 VAL A N 1
ATOM 611 C CA . VAL A 1 82 ? -3.464 8.767 -0.606 1.00 91.94 82 VAL A CA 1
ATOM 612 C C . VAL A 1 82 ? -3.245 10.277 -0.561 1.00 91.94 82 VAL A C 1
ATOM 614 O O . VAL A 1 82 ? -3.818 11.017 -1.364 1.00 91.94 82 VAL A O 1
ATOM 617 N N . LEU A 1 83 ? -2.422 10.744 0.383 1.00 91.06 83 LEU A N 1
ATOM 618 C CA . LEU A 1 83 ? -2.057 12.164 0.524 1.00 91.06 83 LEU A CA 1
ATOM 619 C C . LEU A 1 83 ? -1.188 12.595 -0.649 1.00 91.06 83 LEU A C 1
ATOM 621 O O . LEU A 1 83 ? -1.467 13.561 -1.357 1.00 91.06 83 LEU A O 1
ATOM 625 N N . ASN A 1 84 ? -0.194 11.777 -0.954 1.00 88.25 84 ASN A N 1
ATOM 626 C CA . ASN A 1 84 ? 0.514 11.780 -2.213 1.00 88.25 84 ASN A CA 1
ATOM 627 C C . ASN A 1 84 ? 0.957 10.342 -2.499 1.00 88.25 84 ASN A C 1
ATOM 629 O O . ASN A 1 84 ? 1.059 9.517 -1.593 1.00 88.25 84 ASN A O 1
ATOM 633 N N . GLU A 1 85 ? 1.218 10.051 -3.762 1.00 83.56 85 GLU A N 1
ATOM 634 C CA . GLU A 1 85 ? 1.853 8.801 -4.142 1.00 83.56 85 GLU A CA 1
ATOM 635 C C . GLU A 1 85 ? 2.773 9.126 -5.297 1.00 83.56 85 GLU A C 1
ATOM 637 O O . GLU A 1 85 ? 2.319 9.645 -6.322 1.00 83.56 85 GLU A O 1
ATOM 642 N N . CYS A 1 86 ? 4.053 8.826 -5.127 1.00 76.06 86 CYS A N 1
ATOM 643 C CA . CYS A 1 86 ? 5.036 8.883 -6.191 1.00 76.06 86 CYS A CA 1
ATOM 644 C C . CYS A 1 86 ? 4.788 7.701 -7.124 1.00 76.06 86 CYS A C 1
ATOM 646 O O . CYS A 1 86 ? 5.495 6.689 -7.110 1.00 76.06 86 CYS A O 1
ATOM 648 N N . LEU A 1 87 ? 3.727 7.814 -7.921 1.00 61.88 87 LEU A N 1
ATOM 649 C CA . LEU A 1 87 ? 3.471 6.928 -9.040 1.00 61.88 87 LEU A CA 1
ATOM 650 C C . LEU A 1 87 ? 4.286 7.429 -10.223 1.00 61.88 87 LEU A C 1
ATOM 652 O O . LEU A 1 87 ? 3.869 8.242 -11.047 1.00 61.88 87 LEU A O 1
ATOM 656 N N . CYS A 1 88 ? 5.494 6.904 -10.285 1.00 57.91 88 CYS A N 1
ATOM 657 C CA . CYS A 1 88 ? 6.169 6.642 -11.538 1.00 57.91 88 CYS A CA 1
ATOM 658 C C . CYS A 1 88 ? 5.188 5.850 -12.414 1.00 57.91 88 CYS A C 1
ATOM 660 O O . CYS A 1 88 ? 4.628 4.860 -11.933 1.00 57.91 88 CYS A O 1
ATOM 662 N N . HIS A 1 89 ? 4.923 6.280 -13.647 1.00 53.84 89 HIS A N 1
ATOM 663 C CA . HIS A 1 89 ? 4.114 5.483 -14.567 1.00 53.84 89 HIS A CA 1
ATOM 664 C C . HIS A 1 89 ? 4.669 4.061 -14.653 1.00 53.84 89 HIS A C 1
ATOM 666 O O . HIS A 1 89 ? 5.869 3.840 -14.476 1.00 53.84 89 HIS A O 1
ATOM 672 N N . HIS A 1 90 ? 3.794 3.105 -14.971 1.00 46.69 90 HIS A N 1
ATOM 673 C CA . HIS A 1 90 ? 4.262 1.922 -15.683 1.00 46.69 90 HIS A CA 1
ATOM 674 C C . HIS A 1 90 ? 5.175 2.375 -16.832 1.00 46.69 90 HIS A C 1
ATOM 676 O O . HIS A 1 90 ? 4.881 3.425 -17.412 1.00 46.69 90 HIS A O 1
ATOM 682 N N . PRO A 1 91 ? 6.268 1.649 -17.115 1.00 46.03 91 PRO A N 1
ATOM 683 C CA . PRO A 1 91 ? 7.202 1.991 -18.181 1.00 46.03 91 PRO A CA 1
ATOM 684 C C . PRO A 1 91 ? 6.408 2.315 -19.446 1.00 46.03 91 PRO A C 1
ATOM 686 O O . PRO A 1 91 ? 5.765 1.446 -20.031 1.00 46.03 91 PRO A O 1
ATOM 689 N N . VAL A 1 92 ? 6.365 3.603 -19.785 1.00 46.56 92 VAL A N 1
ATOM 690 C CA . VAL A 1 92 ? 5.810 4.067 -21.053 1.00 46.56 92 VAL A CA 1
ATOM 691 C C . VAL A 1 92 ? 6.770 3.569 -22.127 1.00 46.56 92 VAL A C 1
ATOM 693 O O . VAL A 1 92 ? 7.963 3.430 -21.849 1.00 46.56 92 VAL A O 1
ATOM 696 N N . ASP A 1 93 ? 6.249 3.244 -23.309 1.00 52.94 93 ASP A N 1
ATOM 697 C CA . ASP A 1 93 ? 7.046 2.740 -24.427 1.00 52.94 93 ASP A CA 1
ATOM 698 C C . ASP A 1 93 ? 8.345 3.559 -24.583 1.00 52.94 93 ASP A C 1
ATOM 700 O O . ASP A 1 93 ? 8.327 4.786 -24.707 1.00 52.94 93 ASP A O 1
ATOM 704 N N . PHE A 1 94 ? 9.483 2.866 -24.505 1.00 54.69 94 PHE A N 1
ATOM 705 C CA . PHE A 1 94 ? 10.845 3.415 -24.487 1.00 54.69 94 PHE A CA 1
ATOM 706 C C . PHE A 1 94 ? 11.174 4.247 -25.734 1.00 54.69 94 PHE A C 1
ATOM 708 O O . PHE A 1 94 ? 12.170 4.970 -25.752 1.00 54.69 94 PHE A O 1
ATOM 715 N N . ARG A 1 95 ? 10.360 4.124 -26.790 1.00 56.06 95 ARG A N 1
ATOM 716 C CA . ARG A 1 95 ? 10.506 4.897 -28.026 1.00 56.06 95 ARG A CA 1
ATOM 717 C C . ARG A 1 95 ? 10.219 6.382 -27.825 1.00 56.06 95 ARG A C 1
ATOM 719 O O . ARG A 1 95 ? 10.848 7.196 -28.494 1.00 56.06 95 ARG A O 1
ATOM 726 N N . ASP A 1 96 ? 9.347 6.725 -26.879 1.00 56.88 96 ASP A N 1
ATOM 727 C CA . ASP A 1 96 ? 8.956 8.114 -26.630 1.00 56.88 96 ASP A CA 1
ATOM 728 C C . ASP A 1 96 ? 9.704 8.740 -25.443 1.00 56.88 96 ASP A C 1
ATOM 730 O O . ASP A 1 96 ? 9.748 9.967 -25.322 1.00 56.88 96 ASP A O 1
ATOM 734 N N . TYR A 1 97 ? 10.308 7.926 -24.563 1.00 55.97 97 TYR A N 1
ATOM 735 C CA . TYR A 1 97 ? 10.882 8.414 -23.306 1.00 55.97 97 TYR A CA 1
ATOM 736 C C . TYR A 1 97 ? 12.129 7.637 -22.857 1.00 55.97 97 TYR A C 1
ATOM 738 O O . TYR A 1 97 ? 12.158 6.408 -22.925 1.00 55.97 97 TYR A O 1
ATOM 746 N N . PRO A 1 98 ? 13.155 8.321 -22.312 1.00 56.69 98 PRO A N 1
ATOM 747 C CA . PRO A 1 98 ? 14.291 7.642 -21.708 1.00 56.69 98 PRO A CA 1
ATOM 748 C C . PRO A 1 98 ? 13.836 6.768 -20.517 1.00 56.69 98 PRO A C 1
ATOM 750 O O . PRO A 1 98 ? 13.061 7.239 -19.677 1.00 56.69 98 PRO A O 1
ATOM 753 N N . PRO A 1 99 ? 14.356 5.530 -20.382 1.00 55.00 99 PRO A N 1
ATOM 754 C CA . PRO A 1 99 ? 13.913 4.534 -19.391 1.00 55.00 99 PRO A CA 1
ATOM 755 C C . PRO A 1 99 ? 14.141 4.949 -17.926 1.00 55.00 99 PRO A C 1
ATOM 757 O O . PRO A 1 99 ? 13.666 4.294 -17.004 1.00 55.00 99 PRO A O 1
ATOM 760 N N . LEU A 1 100 ? 14.841 6.062 -17.703 1.00 58.47 100 LEU A N 1
ATOM 761 C CA . LEU A 1 100 ? 15.269 6.558 -16.397 1.00 58.47 100 LEU A CA 1
ATOM 762 C C . LEU A 1 100 ? 14.358 7.651 -15.829 1.00 58.47 100 LEU A C 1
ATOM 764 O O . LEU A 1 100 ? 14.787 8.398 -14.957 1.00 58.47 100 LEU A O 1
ATOM 768 N N . CYS A 1 101 ? 13.122 7.813 -16.312 1.00 58.88 101 CYS A N 1
ATOM 769 C CA . CYS A 1 101 ? 12.331 8.989 -15.928 1.00 58.88 101 CYS A CA 1
ATOM 770 C C . CYS A 1 101 ? 12.140 9.127 -14.409 1.00 58.88 101 CYS A C 1
ATOM 772 O O . CYS A 1 101 ? 12.036 10.223 -13.880 1.00 58.88 101 CYS A O 1
ATOM 774 N N . CYS A 1 102 ? 12.119 8.054 -13.637 1.00 59.19 102 CYS A N 1
ATOM 775 C CA . CYS A 1 102 ? 11.608 8.159 -12.283 1.00 59.19 102 CYS A CA 1
ATOM 776 C C . CYS A 1 102 ? 12.694 7.996 -11.230 1.00 59.19 102 CYS A C 1
ATOM 778 O O . CYS A 1 102 ? 13.258 6.916 -11.133 1.00 59.19 102 CYS A O 1
ATOM 780 N N . TYR A 1 103 ? 12.887 9.079 -10.460 1.00 57.72 103 TYR A N 1
ATOM 781 C CA . TYR A 1 103 ? 13.505 9.319 -9.136 1.00 57.72 103 TYR A CA 1
ATOM 782 C C . TYR A 1 103 ? 14.309 8.209 -8.432 1.00 57.72 103 TYR A C 1
ATOM 784 O O . TYR A 1 103 ? 15.240 8.514 -7.697 1.00 57.72 103 TYR A O 1
ATOM 792 N N . ASP A 1 104 ? 13.966 6.942 -8.626 1.00 54.59 104 ASP A N 1
ATOM 793 C CA . ASP A 1 104 ? 14.635 5.808 -8.024 1.00 54.59 104 ASP A CA 1
ATOM 794 C C . ASP A 1 104 ? 16.089 5.670 -8.534 1.00 54.59 104 ASP A C 1
ATOM 796 O O . ASP A 1 104 ? 17.033 5.820 -7.754 1.00 54.59 104 ASP A O 1
ATOM 800 N N . ASP A 1 105 ? 16.338 5.449 -9.819 1.00 56.31 105 ASP A N 1
ATOM 801 C CA . ASP A 1 105 ? 17.727 5.191 -10.257 1.00 56.31 105 ASP A CA 1
ATOM 802 C C . ASP A 1 105 ? 18.524 6.464 -10.542 1.00 56.31 105 ASP A C 1
ATOM 804 O O . ASP A 1 105 ? 19.749 6.448 -10.552 1.00 56.31 105 ASP A O 1
ATOM 808 N N . VAL A 1 106 ? 17.835 7.601 -10.631 1.00 60.72 106 VAL A N 1
ATOM 809 C CA . VAL A 1 106 ? 18.421 8.901 -10.970 1.00 60.72 106 VAL A CA 1
ATOM 810 C C . VAL A 1 106 ? 19.541 9.313 -10.018 1.00 60.72 106 VAL A C 1
ATOM 812 O O . VAL A 1 106 ? 20.509 9.922 -10.449 1.00 60.72 106 VAL A O 1
ATOM 815 N N . GLU A 1 107 ? 19.441 8.977 -8.734 1.00 62.81 107 GLU A N 1
ATOM 816 C CA . GLU A 1 107 ? 20.466 9.335 -7.741 1.00 62.81 107 GLU A CA 1
ATOM 817 C C . GLU A 1 107 ? 21.767 8.542 -7.885 1.00 62.81 107 GLU A C 1
ATOM 819 O O . GLU A 1 107 ? 22.798 8.970 -7.376 1.00 62.81 107 GLU A O 1
ATOM 824 N N . HIS A 1 108 ? 21.721 7.400 -8.572 1.00 67.12 108 HIS A N 1
ATOM 825 C CA . HIS A 1 108 ? 22.901 6.595 -8.887 1.00 67.12 108 HIS A CA 1
ATOM 826 C C . HIS A 1 108 ? 23.426 6.882 -10.299 1.00 67.12 108 HIS A C 1
ATOM 828 O O . HIS A 1 108 ? 24.479 6.372 -10.678 1.00 67.12 108 HIS A O 1
ATOM 834 N N . GLU A 1 109 ? 22.714 7.701 -11.073 1.00 74.38 109 GLU A N 1
ATOM 835 C CA . GLU A 1 109 ? 23.150 8.133 -12.391 1.00 74.38 109 GLU A CA 1
ATOM 836 C C . GLU A 1 109 ? 24.181 9.262 -12.264 1.00 74.38 109 GLU A C 1
ATOM 838 O O . GLU A 1 109 ? 24.068 10.113 -11.381 1.00 74.38 109 GLU A O 1
ATOM 843 N N . PRO A 1 110 ? 25.166 9.345 -13.174 1.00 77.81 110 PRO A N 1
ATOM 844 C CA . PRO A 1 110 ? 26.193 10.387 -13.143 1.00 77.81 110 PRO A CA 1
ATOM 845 C C . PRO A 1 110 ? 25.631 11.810 -13.318 1.00 77.81 110 PRO A C 1
ATOM 847 O O . PRO A 1 110 ? 26.309 12.783 -12.990 1.00 77.81 110 PRO A O 1
ATOM 850 N N . TYR A 1 111 ? 24.391 11.953 -13.809 1.00 76.44 111 TYR A N 1
ATOM 851 C CA . TYR A 1 111 ? 23.751 13.244 -14.091 1.00 76.44 111 TYR A CA 1
ATOM 852 C C . TYR A 1 111 ? 22.298 13.310 -13.578 1.00 76.44 111 TYR A C 1
ATOM 854 O O . TYR A 1 111 ? 21.362 13.453 -14.378 1.00 76.44 111 TYR A O 1
ATOM 862 N N . PRO A 1 112 ? 22.077 13.271 -12.249 1.00 70.25 112 PRO A N 1
ATOM 863 C CA . PRO A 1 112 ? 20.741 13.188 -11.659 1.00 70.25 112 PRO A CA 1
ATOM 864 C C . PRO A 1 112 ? 19.846 14.360 -12.081 1.00 70.25 112 PRO A C 1
ATOM 866 O O . PRO A 1 112 ? 18.682 14.192 -12.445 1.00 70.25 112 PRO A O 1
ATOM 869 N N . ASN A 1 113 ? 20.415 15.565 -12.112 1.00 72.81 113 ASN A N 1
ATOM 870 C CA . ASN A 1 113 ? 19.689 16.787 -12.453 1.00 72.81 113 ASN A CA 1
ATOM 871 C C . ASN A 1 113 ? 19.228 16.807 -13.917 1.00 72.81 113 ASN A C 1
ATOM 873 O O . ASN A 1 113 ? 18.132 17.281 -14.204 1.00 72.81 113 ASN A O 1
ATOM 877 N N . GLY A 1 114 ? 20.018 16.247 -14.840 1.00 75.19 114 GLY A N 1
ATOM 878 C CA . GLY A 1 114 ? 19.662 16.183 -16.260 1.00 75.19 114 GLY A CA 1
ATOM 879 C C . GLY A 1 114 ? 18.506 15.221 -16.537 1.00 75.19 114 GLY A C 1
ATOM 880 O O . GLY A 1 114 ? 17.696 15.460 -17.435 1.00 75.19 114 GLY A O 1
ATOM 881 N N . ILE A 1 115 ? 18.399 14.150 -15.750 1.00 70.56 115 ILE A N 1
ATOM 882 C CA . ILE A 1 115 ? 17.282 13.206 -15.830 1.00 70.56 115 ILE A CA 1
ATOM 883 C C . ILE A 1 115 ? 16.042 13.788 -15.145 1.00 70.56 115 ILE A C 1
ATOM 885 O O . ILE A 1 115 ? 14.959 13.738 -15.727 1.00 70.56 115 ILE A O 1
ATOM 889 N N . ARG A 1 116 ? 16.194 14.426 -13.973 1.00 70.81 116 ARG A N 1
ATOM 890 C CA . ARG A 1 116 ? 15.102 15.147 -13.289 1.00 70.81 116 ARG A CA 1
ATOM 891 C C . ARG A 1 116 ? 14.500 16.234 -14.181 1.00 70.81 116 ARG A C 1
ATOM 893 O O . ARG A 1 116 ? 13.280 16.303 -14.304 1.00 70.81 116 ARG A O 1
ATOM 900 N N . ALA A 1 117 ? 15.336 17.033 -14.848 1.00 72.62 117 ALA A N 1
ATOM 901 C CA . ALA A 1 117 ? 14.893 18.076 -15.771 1.00 72.62 117 ALA A CA 1
ATOM 902 C C . ALA A 1 117 ? 14.130 17.495 -16.971 1.00 72.62 117 ALA A C 1
ATOM 904 O O . ALA A 1 117 ? 13.031 17.957 -17.272 1.00 72.62 117 ALA A O 1
ATOM 905 N N . ARG A 1 118 ? 14.655 16.434 -17.603 1.00 72.75 118 ARG A N 1
ATOM 906 C CA . ARG A 1 118 ? 13.959 15.739 -18.699 1.00 72.75 118 ARG A CA 1
ATOM 907 C C . ARG A 1 118 ? 12.627 15.158 -18.239 1.00 72.75 118 ARG A C 1
ATOM 909 O O . ARG A 1 118 ? 11.611 15.382 -18.886 1.00 72.75 118 ARG A O 1
ATOM 916 N N . CYS A 1 119 ? 12.590 14.470 -17.103 1.00 71.19 119 CYS A N 1
ATOM 917 C CA . CYS A 1 119 ? 11.338 13.897 -16.628 1.00 71.19 119 CYS A CA 1
ATOM 918 C C . CYS A 1 119 ? 10.310 14.984 -16.268 1.00 71.19 119 CYS A C 1
ATOM 920 O O . CYS A 1 119 ? 9.142 14.872 -16.630 1.00 71.19 119 CYS A O 1
ATOM 922 N N . ALA A 1 120 ? 10.735 16.086 -15.641 1.00 70.25 120 ALA A N 1
ATOM 923 C CA . ALA A 1 120 ? 9.864 17.233 -15.386 1.00 70.25 120 ALA A CA 1
ATOM 924 C C . ALA A 1 120 ? 9.324 17.857 -16.686 1.00 70.25 120 ALA A C 1
ATOM 926 O O . ALA A 1 120 ? 8.145 18.201 -16.745 1.00 70.25 120 ALA A O 1
ATOM 927 N N . GLN A 1 121 ? 10.155 17.954 -17.727 1.00 73.00 121 GLN A N 1
ATOM 928 C CA . GLN A 1 121 ? 9.771 18.481 -19.037 1.00 73.00 121 GLN A CA 1
ATOM 929 C C . GLN A 1 121 ? 8.722 17.603 -19.732 1.00 73.00 121 GLN A C 1
ATOM 931 O O . GLN A 1 121 ? 7.733 18.116 -20.246 1.00 73.00 121 GLN A O 1
ATOM 936 N N . TYR A 1 122 ? 8.917 16.284 -19.736 1.00 67.94 122 TYR A N 1
ATOM 937 C CA . TYR A 1 122 ? 8.060 15.354 -20.480 1.00 67.94 122 TYR A CA 1
ATOM 938 C C . TYR A 1 122 ? 6.833 14.872 -19.693 1.00 67.94 122 TYR A C 1
ATOM 940 O O . TYR A 1 122 ? 5.833 14.458 -20.282 1.00 67.94 122 TYR A O 1
ATOM 948 N N . HIS A 1 123 ? 6.886 14.933 -18.361 1.00 66.38 123 HIS A N 1
ATOM 949 C CA . HIS A 1 123 ? 5.897 14.302 -17.486 1.00 66.38 123 HIS A CA 1
ATOM 950 C C . HIS A 1 123 ? 5.463 15.191 -16.317 1.00 66.38 123 HIS A C 1
ATOM 952 O O . HIS A 1 123 ? 4.862 14.689 -15.367 1.00 66.38 123 HIS A O 1
ATOM 958 N N . GLY A 1 124 ? 5.715 16.502 -16.368 1.00 65.50 124 GLY A N 1
ATOM 959 C CA . GLY A 1 124 ? 5.350 17.435 -15.296 1.00 65.50 124 GLY A CA 1
ATOM 960 C C . GLY A 1 124 ? 3.868 17.395 -14.899 1.00 65.50 124 GLY A C 1
ATOM 961 O O . GLY A 1 124 ? 3.543 17.617 -13.739 1.00 65.50 124 GLY A O 1
ATOM 962 N N . SER A 1 125 ? 2.974 17.036 -15.827 1.00 67.44 125 SER A N 1
ATOM 963 C CA . SER A 1 125 ? 1.539 16.849 -15.561 1.00 67.44 125 SER A CA 1
ATOM 964 C C . SER A 1 125 ? 1.158 15.436 -15.112 1.00 67.44 125 SER A C 1
ATOM 966 O O . SER A 1 125 ? 0.051 15.223 -14.614 1.00 67.44 125 SER A O 1
ATOM 968 N N . LYS A 1 126 ? 2.041 14.454 -15.309 1.00 67.25 126 LYS A N 1
ATOM 969 C CA . LYS A 1 126 ? 1.740 13.039 -15.099 1.00 67.25 126 LYS A CA 1
ATOM 970 C C . LYS A 1 126 ? 2.396 12.486 -13.825 1.00 67.25 126 LYS A C 1
ATOM 972 O O . LYS A 1 126 ? 1.776 11.669 -13.143 1.00 67.25 126 LYS A O 1
ATOM 977 N N . HIS A 1 127 ? 3.586 12.955 -13.445 1.00 68.69 127 HIS A N 1
ATOM 978 C CA . HIS A 1 127 ? 4.201 12.567 -12.177 1.00 68.69 127 HIS A CA 1
ATOM 979 C C . HIS A 1 127 ? 3.671 13.380 -11.009 1.00 68.69 127 HIS A C 1
ATOM 981 O O . HIS A 1 127 ? 3.617 14.608 -11.028 1.00 68.69 127 HIS A O 1
ATOM 987 N N . ARG A 1 128 ? 3.354 12.662 -9.937 1.00 74.81 128 ARG A N 1
ATOM 988 C CA . ARG A 1 128 ? 3.191 13.255 -8.617 1.00 74.81 128 ARG A CA 1
ATOM 989 C C . ARG A 1 128 ? 4.541 13.193 -7.922 1.00 74.81 128 ARG A C 1
ATOM 991 O O . ARG A 1 128 ? 5.119 12.115 -7.792 1.00 74.81 128 ARG A O 1
ATOM 998 N N . ARG A 1 129 ? 5.040 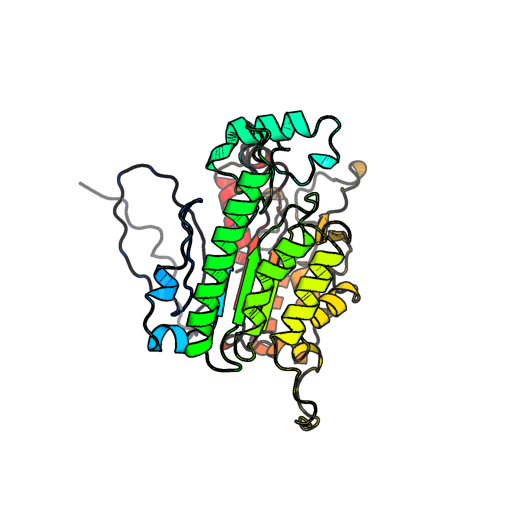14.363 -7.541 1.00 77.31 129 ARG A N 1
ATOM 999 C CA . ARG A 1 129 ? 6.268 14.496 -6.763 1.00 77.31 129 ARG A CA 1
ATOM 1000 C C . ARG A 1 129 ? 6.032 14.052 -5.315 1.00 77.31 129 ARG A C 1
ATOM 1002 O O . ARG A 1 129 ? 4.886 14.138 -4.852 1.00 77.31 129 ARG A O 1
ATOM 1009 N N . PRO A 1 130 ? 7.080 13.593 -4.612 1.00 84.06 130 PRO A N 1
ATOM 1010 C CA . PRO A 1 130 ? 6.999 13.379 -3.175 1.00 84.06 130 PRO A CA 1
ATOM 1011 C C . PRO A 1 130 ? 6.582 14.662 -2.451 1.00 84.06 130 PRO A C 1
ATOM 1013 O O . PRO A 1 130 ? 6.800 15.774 -2.942 1.00 84.06 130 PRO A O 1
ATOM 1016 N N . LEU A 1 131 ? 6.014 14.518 -1.255 1.00 88.12 131 LEU A N 1
ATOM 1017 C CA . LEU A 1 131 ? 5.848 15.651 -0.348 1.00 88.12 131 LEU A CA 1
ATOM 1018 C C . LEU A 1 131 ? 7.217 16.273 -0.080 1.00 88.12 131 LEU A C 1
ATOM 1020 O O . LEU A 1 131 ? 8.178 15.534 0.134 1.00 88.12 131 LEU A O 1
ATOM 1024 N N . LEU A 1 132 ? 7.290 17.604 -0.038 1.00 88.50 132 LEU A N 1
ATOM 1025 C CA . LEU A 1 132 ? 8.540 18.346 0.161 1.00 88.50 132 LEU A CA 1
ATOM 1026 C C . LEU A 1 132 ? 9.568 18.191 -0.976 1.00 88.50 132 LEU A C 1
ATOM 1028 O O . LEU A 1 132 ? 10.758 18.423 -0.779 1.00 88.50 132 LEU A O 1
ATOM 1032 N N . ASP A 1 133 ? 9.164 17.784 -2.180 1.00 84.62 133 ASP A N 1
ATOM 1033 C CA . ASP A 1 133 ? 10.065 17.893 -3.330 1.00 84.62 133 ASP A CA 1
ATOM 1034 C C . ASP A 1 133 ? 10.241 19.386 -3.685 1.00 84.62 133 ASP A C 1
ATOM 1036 O O . ASP A 1 133 ? 9.229 20.087 -3.858 1.00 84.62 133 ASP A O 1
ATOM 1040 N N . PRO A 1 134 ? 11.474 19.926 -3.750 1.00 74.31 134 PRO A N 1
ATOM 1041 C CA . PRO A 1 134 ? 11.694 21.298 -4.182 1.00 74.31 134 PRO A CA 1
ATOM 1042 C C . PRO A 1 134 ? 11.130 21.504 -5.591 1.00 74.31 134 PRO A C 1
ATOM 1044 O O . PRO A 1 134 ? 11.411 20.771 -6.547 1.00 74.31 134 PRO A O 1
ATOM 1047 N N . VAL A 1 135 ? 10.308 22.539 -5.747 1.00 69.81 135 VAL A N 1
ATOM 1048 C CA . VAL A 1 135 ? 9.856 22.948 -7.073 1.00 69.81 135 VAL A CA 1
ATOM 1049 C C . VAL A 1 135 ? 11.081 23.498 -7.801 1.00 69.81 135 VAL A C 1
ATOM 1051 O O . VAL A 1 135 ? 11.513 24.606 -7.523 1.00 69.81 135 VAL A O 1
ATOM 1054 N N . LEU A 1 136 ? 11.636 22.716 -8.735 1.00 59.00 136 LEU A N 1
ATOM 1055 C CA . LEU A 1 136 ? 12.763 23.067 -9.625 1.00 59.00 136 LEU A CA 1
ATOM 1056 C C . LEU A 1 136 ? 12.692 24.452 -10.315 1.00 59.00 136 LEU A C 1
ATOM 1058 O O . LEU A 1 136 ? 13.635 24.823 -11.006 1.00 59.00 136 LEU A O 1
ATOM 1062 N N . SER A 1 137 ? 11.605 25.206 -10.160 1.00 50.81 137 SER A N 1
ATOM 1063 C CA . SER A 1 137 ? 11.357 26.471 -10.849 1.00 50.81 137 SER A CA 1
ATOM 1064 C C . SER A 1 137 ? 11.511 27.719 -9.968 1.00 50.81 137 SER A C 1
ATOM 1066 O O . SER A 1 137 ? 11.251 28.812 -10.462 1.00 50.81 137 SER A O 1
ATOM 1068 N N . GLY A 1 138 ? 11.933 27.610 -8.701 1.00 62.28 138 GLY A N 1
ATOM 1069 C CA . GLY A 1 138 ? 12.208 28.796 -7.881 1.00 62.28 138 GLY A CA 1
ATOM 1070 C C . GLY A 1 138 ? 12.989 28.506 -6.592 1.00 62.28 138 GLY A C 1
ATOM 1071 O O . GLY A 1 138 ? 12.899 27.397 -6.071 1.00 62.28 138 GLY A O 1
ATOM 1072 N N . PRO A 1 139 ? 13.756 29.482 -6.068 1.00 66.25 139 PRO A N 1
ATOM 1073 C CA . PRO A 1 139 ? 14.550 29.341 -4.841 1.00 66.25 139 PRO A CA 1
ATOM 1074 C C . PRO A 1 139 ? 13.715 29.215 -3.550 1.00 66.25 139 PRO A C 1
ATOM 1076 O O . PRO A 1 139 ? 14.278 28.991 -2.481 1.00 66.25 139 PRO A O 1
ATOM 1079 N N . ASP A 1 140 ? 12.387 29.314 -3.630 1.00 71.00 140 ASP A N 1
ATOM 1080 C CA . ASP A 1 140 ? 11.523 29.401 -2.453 1.00 71.00 140 ASP A CA 1
ATOM 1081 C C . ASP A 1 140 ? 11.084 28.009 -1.966 1.00 71.00 140 ASP A C 1
ATOM 1083 O O . ASP A 1 140 ? 9.944 27.576 -2.169 1.00 71.00 140 ASP A O 1
ATOM 1087 N N . SER A 1 141 ? 11.985 27.305 -1.274 1.00 70.75 141 SER A N 1
ATOM 1088 C CA . SER A 1 141 ? 11.688 26.060 -0.536 1.00 70.75 141 SER A CA 1
ATOM 1089 C C . SER A 1 141 ? 10.474 26.197 0.398 1.00 70.75 141 SER A C 1
ATOM 1091 O 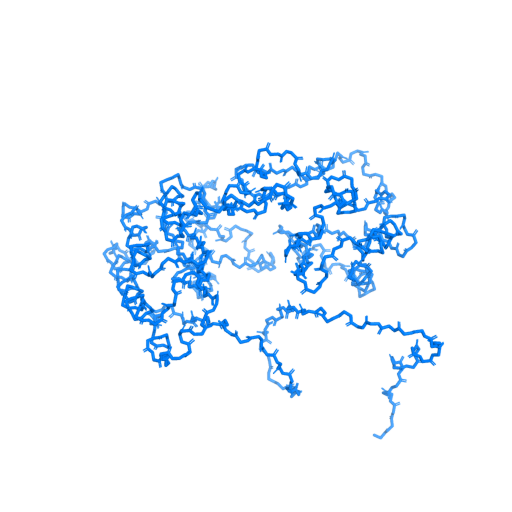O . SER A 1 141 ? 9.690 25.255 0.551 1.00 70.75 141 SER A O 1
ATOM 1093 N N . THR A 1 142 ? 10.246 27.404 0.924 1.00 79.00 142 THR A N 1
ATOM 1094 C CA . THR A 1 142 ? 9.084 27.797 1.734 1.00 79.00 142 THR A CA 1
ATOM 1095 C C . THR A 1 142 ? 7.748 27.440 1.075 1.00 79.00 142 THR A C 1
ATOM 1097 O O . THR A 1 142 ? 6.805 27.046 1.759 1.00 79.00 142 THR A O 1
ATOM 1100 N N . SER A 1 143 ? 7.650 27.516 -0.256 1.00 84.12 143 SER A N 1
ATOM 1101 C CA . SER A 1 143 ? 6.399 27.231 -0.968 1.00 84.12 143 SER A CA 1
ATOM 1102 C C . SER A 1 143 ? 5.991 25.754 -0.870 1.00 84.12 143 SER A C 1
ATOM 1104 O O . SER A 1 143 ? 4.830 25.450 -0.592 1.00 84.12 143 SER A O 1
ATOM 1106 N N . SER A 1 144 ? 6.943 24.825 -1.028 1.00 84.69 144 SER A N 1
ATOM 1107 C CA . SER A 1 144 ? 6.668 23.377 -0.972 1.00 84.69 144 SER A CA 1
ATOM 1108 C C . SER A 1 144 ? 6.223 22.947 0.429 1.00 84.69 144 SER A C 1
ATOM 1110 O O . SER A 1 144 ? 5.275 22.172 0.578 1.00 84.69 144 SER A O 1
ATOM 1112 N N . MET A 1 145 ? 6.846 23.523 1.462 1.00 88.00 145 MET A N 1
ATOM 1113 C CA . MET A 1 145 ? 6.483 23.276 2.856 1.00 88.00 145 MET A CA 1
ATOM 1114 C C . MET A 1 145 ? 5.068 23.769 3.180 1.00 88.00 145 MET A C 1
ATOM 1116 O O . MET A 1 145 ? 4.297 23.021 3.774 1.00 88.00 145 MET A O 1
ATOM 1120 N N . LEU A 1 146 ? 4.685 24.975 2.745 1.00 90.19 146 LEU A N 1
ATOM 1121 C CA . LEU A 1 146 ? 3.336 25.508 2.978 1.00 90.19 146 LEU A CA 1
ATOM 1122 C C . LEU A 1 146 ? 2.251 24.659 2.300 1.00 90.19 146 LEU A C 1
ATOM 1124 O O . LEU A 1 146 ? 1.212 24.387 2.901 1.00 90.19 146 LEU A O 1
ATOM 1128 N N . VAL A 1 147 ? 2.499 24.193 1.070 1.00 88.62 147 VAL A N 1
ATOM 1129 C CA . VAL A 1 147 ? 1.574 23.291 0.361 1.00 88.62 147 VAL A CA 1
ATOM 1130 C C . VAL A 1 147 ? 1.451 21.955 1.093 1.00 88.62 147 VAL A C 1
ATOM 1132 O O . VAL A 1 147 ? 0.342 21.447 1.272 1.00 88.62 147 VAL A O 1
ATOM 1135 N N . ALA A 1 148 ? 2.575 21.391 1.544 1.00 91.19 148 ALA A N 1
ATOM 1136 C CA . ALA A 1 148 ? 2.578 20.168 2.334 1.00 91.19 148 ALA A CA 1
ATOM 1137 C C . ALA A 1 148 ? 1.805 20.345 3.646 1.00 91.19 148 ALA A C 1
ATOM 1139 O O . ALA A 1 148 ? 0.961 19.516 3.976 1.00 91.19 148 ALA A O 1
ATOM 1140 N N . GLN A 1 149 ? 2.039 21.447 4.356 1.00 93.94 149 GLN A N 1
ATOM 1141 C CA . GLN A 1 149 ? 1.370 21.757 5.611 1.00 93.94 149 GLN A CA 1
ATOM 1142 C C . GLN A 1 149 ? -0.140 21.912 5.420 1.00 93.94 149 GLN A C 1
ATOM 1144 O O . GLN A 1 149 ? -0.900 21.303 6.163 1.00 93.94 149 GLN A O 1
ATOM 1149 N N . ALA A 1 150 ? -0.592 22.639 4.395 1.00 92.31 150 ALA A N 1
ATOM 1150 C CA . ALA A 1 150 ? -2.018 22.787 4.104 1.00 92.31 150 ALA A CA 1
ATOM 1151 C C . ALA A 1 150 ? -2.705 21.433 3.839 1.00 92.31 150 ALA A C 1
ATOM 1153 O O . ALA A 1 150 ? -3.790 21.169 4.363 1.00 92.31 150 ALA A O 1
ATOM 1154 N N . LEU A 1 151 ? -2.055 20.547 3.074 1.00 93.31 151 LEU A N 1
ATOM 1155 C CA . LEU A 1 151 ? -2.552 19.193 2.817 1.00 93.31 151 LEU A CA 1
ATOM 1156 C C . LEU A 1 151 ? -2.636 18.360 4.106 1.00 93.31 151 LEU A C 1
ATOM 1158 O O . LEU A 1 151 ? -3.629 17.666 4.327 1.00 93.31 151 LEU A O 1
ATOM 1162 N N . LEU A 1 152 ? -1.603 18.426 4.948 1.00 95.25 152 LEU A N 1
ATOM 1163 C CA . LEU A 1 152 ? -1.529 17.689 6.210 1.00 95.25 152 LEU A CA 1
ATOM 1164 C C . LEU A 1 152 ? -2.549 18.201 7.236 1.00 95.25 152 LEU A C 1
ATOM 1166 O O . LEU A 1 152 ? -3.182 17.390 7.908 1.00 95.25 152 LEU A O 1
ATOM 1170 N N . THR A 1 153 ? -2.787 19.512 7.294 1.00 95.44 153 THR A N 1
ATOM 1171 C CA . THR A 1 153 ? -3.866 20.109 8.093 1.00 95.44 153 THR A CA 1
ATOM 1172 C C . THR A 1 153 ? -5.230 19.616 7.619 1.00 95.44 153 THR A C 1
ATOM 1174 O O . THR A 1 153 ? -6.026 19.140 8.422 1.00 95.44 153 THR A O 1
ATOM 1177 N N . SER A 1 154 ? -5.486 19.619 6.307 1.00 94.50 154 SER A N 1
ATOM 1178 C CA . SER A 1 154 ? -6.759 19.115 5.778 1.00 94.50 154 SER A CA 1
ATOM 1179 C C . SER A 1 154 ? -6.968 17.624 6.088 1.00 94.50 154 SER A C 1
ATOM 1181 O O . SER A 1 154 ? -8.086 17.198 6.379 1.00 94.50 154 SER A O 1
ATOM 1183 N N . TRP A 1 155 ? -5.895 16.825 6.070 1.00 96.50 155 TRP A N 1
ATOM 1184 C CA . TRP A 1 155 ? -5.930 15.422 6.492 1.00 96.50 155 TRP A CA 1
ATOM 1185 C C . TRP A 1 155 ? -6.234 15.269 7.987 1.00 96.50 155 TRP A C 1
ATOM 1187 O O . TRP A 1 155 ? -7.030 14.406 8.372 1.00 96.50 155 TRP A O 1
ATOM 1197 N N . TYR A 1 156 ? -5.648 16.118 8.829 1.00 97.19 156 TYR A N 1
ATOM 1198 C CA . TYR A 1 156 ? -5.951 16.158 10.256 1.00 97.19 156 TYR A CA 1
ATOM 1199 C C . TYR A 1 156 ? -7.446 16.411 10.493 1.00 97.19 156 TYR A C 1
ATOM 1201 O O . TYR A 1 156 ? -8.099 15.609 11.163 1.00 97.19 156 TYR A O 1
ATOM 1209 N N . ASP A 1 157 ? -8.015 17.439 9.859 1.00 96.00 157 ASP A N 1
ATOM 1210 C CA . ASP A 1 157 ? -9.438 17.788 9.980 1.00 96.00 157 ASP A CA 1
ATOM 1211 C C . ASP A 1 157 ? -10.355 16.643 9.526 1.00 96.00 157 ASP A C 1
ATOM 1213 O O . ASP A 1 157 ? -11.330 16.288 10.195 1.00 96.00 157 ASP A O 1
ATOM 1217 N N . ALA A 1 158 ? -10.010 16.001 8.407 1.00 96.00 158 ALA A N 1
ATOM 1218 C CA . ALA A 1 158 ? -10.721 14.831 7.908 1.00 96.00 158 ALA A CA 1
ATOM 1219 C C . ALA A 1 158 ? -10.709 13.672 8.911 1.00 96.00 158 ALA A C 1
ATOM 1221 O O . ALA A 1 158 ? -11.701 12.961 9.070 1.00 96.00 158 ALA A O 1
ATOM 1222 N N . THR A 1 159 ? -9.596 13.493 9.616 1.00 96.94 159 THR A N 1
ATOM 1223 C CA . THR A 1 159 ? -9.444 12.425 10.602 1.00 96.94 159 THR A CA 1
ATOM 1224 C C . THR A 1 159 ? -10.209 12.717 11.890 1.00 96.94 159 THR A C 1
ATOM 1226 O O . THR A 1 159 ? -10.813 11.801 12.445 1.00 96.94 159 THR A O 1
ATOM 1229 N N . VAL A 1 160 ? -10.263 13.981 12.328 1.00 97.38 160 VAL A N 1
ATOM 1230 C CA . VAL A 1 160 ? -11.144 14.429 13.425 1.00 97.38 160 VAL A CA 1
ATOM 1231 C C . VAL A 1 160 ? -12.608 14.129 13.093 1.00 97.38 160 VAL A C 1
ATOM 1233 O O . VAL A 1 160 ? -13.370 13.647 13.932 1.00 97.38 160 VAL A O 1
ATOM 1236 N N . HIS A 1 161 ? -13.012 14.366 11.845 1.00 95.94 161 HIS A N 1
ATOM 1237 C CA . HIS A 1 161 ? -14.357 14.024 11.399 1.00 95.94 161 HIS A CA 1
ATOM 1238 C C . HIS A 1 161 ? -14.595 12.504 11.409 1.00 95.94 161 HIS A C 1
ATOM 1240 O O . HIS A 1 161 ? -15.606 12.038 11.933 1.00 95.94 161 HIS A O 1
ATOM 1246 N N . LEU A 1 162 ? -13.647 11.714 10.890 1.00 96.31 162 LEU A N 1
ATOM 1247 C CA . LEU A 1 162 ? -13.722 10.250 10.903 1.00 96.31 162 LEU A CA 1
ATOM 1248 C C . LEU A 1 162 ? -13.820 9.673 12.321 1.00 96.31 162 LEU A C 1
ATOM 1250 O O . LEU A 1 162 ? -14.627 8.770 12.555 1.00 96.31 162 LEU A O 1
ATOM 1254 N N . SER A 1 163 ? -13.018 10.171 13.265 1.00 97.56 163 SER A N 1
ATOM 1255 C CA . SER A 1 163 ? -12.945 9.618 14.622 1.00 97.56 163 SER A CA 1
ATOM 1256 C C . SER A 1 163 ? -14.277 9.682 15.366 1.00 97.56 163 SER A C 1
ATOM 1258 O O . SER A 1 163 ? -14.557 8.817 16.192 1.00 97.56 163 SER A O 1
ATOM 1260 N N . SER A 1 164 ? -15.133 10.642 15.012 1.00 97.38 164 SER A N 1
ATOM 1261 C CA . SER A 1 164 ? -16.461 10.817 15.606 1.00 97.38 164 SER A CA 1
ATOM 1262 C C . SER A 1 164 ? -17.461 9.719 15.214 1.00 97.38 164 SER A C 1
ATOM 1264 O O . SER A 1 164 ? -18.458 9.522 15.908 1.00 97.38 164 SER A O 1
ATOM 1266 N N . TYR A 1 165 ? -17.221 8.995 14.114 1.00 97.62 165 TYR A N 1
ATOM 1267 C CA . TYR A 1 165 ? -18.194 8.050 13.544 1.00 97.62 165 TYR A CA 1
ATOM 1268 C C . TYR A 1 165 ? -17.654 6.634 13.337 1.00 97.62 165 TYR A C 1
ATOM 1270 O O . TYR A 1 165 ? -18.433 5.675 13.279 1.00 97.62 165 TYR A O 1
ATOM 1278 N N . VAL A 1 166 ? -16.335 6.468 13.216 1.00 96.56 166 VAL A N 1
ATOM 1279 C CA . VAL A 1 166 ? -15.717 5.147 13.070 1.00 96.56 166 VAL A CA 1
ATOM 1280 C C . VAL A 1 166 ? -15.908 4.338 14.356 1.00 96.56 166 VAL A C 1
ATOM 1282 O O . VAL A 1 166 ? -15.750 4.834 15.466 1.00 96.56 166 VAL A O 1
ATOM 1285 N N . ARG A 1 167 ? -16.248 3.053 14.215 1.00 96.12 167 ARG A N 1
ATOM 1286 C CA . ARG A 1 167 ? -16.360 2.131 15.354 1.00 96.12 167 ARG A CA 1
ATOM 1287 C C . ARG A 1 167 ? -15.009 1.457 15.640 1.00 96.12 167 ARG A C 1
ATOM 1289 O O . ARG A 1 167 ? -14.371 1.007 14.683 1.00 96.12 167 ARG A O 1
ATOM 1296 N N . PRO A 1 168 ? -14.605 1.302 16.917 1.00 97.00 168 PRO A N 1
ATOM 1297 C CA . PRO A 1 168 ? -13.411 0.541 17.282 1.00 97.00 168 PRO A CA 1
ATOM 1298 C C . PRO A 1 168 ? -13.404 -0.872 16.678 1.00 97.00 168 PRO A C 1
ATOM 1300 O O . PRO A 1 168 ? -14.421 -1.565 16.672 1.00 97.00 168 PRO A O 1
ATOM 1303 N N . GLY A 1 169 ? -12.254 -1.300 16.163 1.00 94.44 169 GLY A N 1
ATOM 1304 C CA . GLY A 1 169 ? -11.994 -2.628 15.606 1.00 94.44 169 GLY A CA 1
ATOM 1305 C C . GLY A 1 169 ? -12.655 -2.912 14.255 1.00 94.44 169 GLY A C 1
ATOM 1306 O O . GLY A 1 169 ? -12.593 -4.048 13.784 1.00 94.44 169 GLY A O 1
ATOM 1307 N N . ARG A 1 170 ? -13.306 -1.924 13.625 1.00 94.75 170 ARG A N 1
ATOM 1308 C CA . ARG A 1 170 ? -14.042 -2.123 12.365 1.00 94.75 170 ARG A CA 1
ATOM 1309 C C . ARG A 1 170 ? -13.240 -1.735 11.125 1.00 94.75 170 ARG A C 1
ATOM 1311 O O . ARG A 1 170 ? -13.249 -2.477 10.144 1.00 94.75 170 ARG A O 1
ATOM 1318 N N . LEU A 1 171 ? -12.592 -0.574 11.159 1.00 96.31 171 LEU A N 1
ATOM 1319 C CA . LEU A 1 171 ? -11.960 0.031 9.990 1.00 96.31 171 LEU A CA 1
ATOM 1320 C C . LEU A 1 171 ? -10.549 -0.520 9.763 1.00 96.31 171 LEU A C 1
ATOM 1322 O O . LEU A 1 171 ? -9.711 -0.435 10.655 1.00 96.31 171 LEU A O 1
ATOM 1326 N N . ALA A 1 172 ? -10.279 -1.035 8.564 1.00 95.25 172 ALA A N 1
ATOM 1327 C CA . ALA A 1 172 ? -8.926 -1.252 8.062 1.00 95.25 172 ALA A CA 1
ATOM 1328 C C . ALA A 1 172 ? -8.472 -0.027 7.252 1.00 95.25 172 ALA A C 1
ATOM 1330 O O . ALA A 1 172 ? -9.102 0.314 6.250 1.00 95.25 172 ALA A O 1
ATOM 1331 N N . LEU A 1 173 ? -7.395 0.636 7.667 1.00 96.44 173 LEU A N 1
ATOM 1332 C CA . LEU A 1 173 ? -6.918 1.869 7.038 1.00 96.44 173 LEU A CA 1
ATOM 1333 C C . LEU A 1 173 ? -5.595 1.640 6.302 1.00 96.44 173 LEU A C 1
ATOM 1335 O O . LEU A 1 173 ? -4.681 1.030 6.844 1.00 96.44 173 LEU A O 1
ATOM 1339 N N . SER A 1 174 ? -5.459 2.182 5.092 1.00 95.81 174 SER A N 1
ATOM 1340 C CA . SER A 1 174 ? -4.175 2.288 4.392 1.00 95.81 174 SER A CA 1
ATOM 1341 C C . SER A 1 174 ? -3.857 3.748 4.084 1.00 95.81 174 SER A C 1
ATOM 1343 O O . SER A 1 174 ? -4.535 4.354 3.261 1.00 95.81 174 SER A O 1
ATOM 1345 N N . LEU A 1 175 ? -2.789 4.286 4.665 1.00 96.12 175 LEU A N 1
ATOM 1346 C CA . LEU A 1 175 ? -2.265 5.624 4.407 1.00 96.12 175 LEU A CA 1
ATOM 1347 C C . LEU A 1 175 ? -1.041 5.557 3.485 1.00 96.12 175 LEU A C 1
ATOM 1349 O O . LEU A 1 175 ? -0.083 4.834 3.761 1.00 96.12 175 LEU A O 1
ATOM 1353 N N . VAL A 1 176 ? -1.058 6.331 2.402 1.00 94.81 176 VAL A N 1
ATOM 1354 C CA . VAL A 1 176 ? 0.083 6.522 1.498 1.00 94.81 176 VAL A CA 1
ATOM 1355 C C . VAL A 1 176 ? 0.415 8.008 1.420 1.00 94.81 176 VAL A C 1
ATOM 1357 O O . VAL A 1 176 ? -0.432 8.828 1.059 1.00 94.81 176 VAL A O 1
ATOM 1360 N N . CYS A 1 177 ? 1.644 8.349 1.786 1.00 94.94 177 CYS A N 1
ATOM 1361 C CA . CYS A 1 177 ? 2.188 9.697 1.759 1.00 94.94 177 CYS A CA 1
ATOM 1362 C C . CYS A 1 177 ? 3.691 9.597 1.494 1.00 94.94 177 CYS A C 1
ATOM 1364 O O . CYS A 1 177 ? 4.465 9.525 2.434 1.00 94.94 177 CYS A O 1
ATOM 1366 N N . ASP A 1 178 ? 4.121 9.537 0.235 1.00 93.19 178 ASP A N 1
ATOM 1367 C CA . ASP A 1 178 ? 5.552 9.462 -0.075 1.00 93.19 178 ASP A CA 1
ATOM 1368 C C . ASP A 1 178 ? 6.231 10.820 0.196 1.00 93.19 178 ASP A C 1
ATOM 1370 O O . ASP A 1 178 ? 5.902 11.829 -0.426 1.00 93.19 178 ASP A O 1
ATOM 1374 N N . ILE A 1 179 ? 7.177 10.866 1.130 1.00 93.38 179 ILE A N 1
ATOM 1375 C CA . ILE A 1 179 ? 7.910 12.078 1.523 1.00 93.38 179 ILE A CA 1
ATOM 1376 C C . ILE A 1 179 ? 9.307 12.054 0.899 1.00 93.38 179 ILE A C 1
ATOM 1378 O O . ILE A 1 179 ? 9.936 11.001 0.790 1.00 93.38 179 ILE A O 1
ATOM 1382 N N . ASN A 1 180 ? 9.806 13.212 0.468 1.00 90.00 180 ASN A N 1
ATOM 1383 C CA . ASN A 1 180 ? 11.171 13.350 -0.018 1.00 90.00 180 ASN A CA 1
ATOM 1384 C C . ASN A 1 180 ? 12.174 13.177 1.133 1.00 90.00 180 ASN A C 1
ATOM 1386 O O . ASN A 1 180 ? 12.404 14.125 1.871 1.00 90.00 180 ASN A O 1
ATOM 1390 N N . HIS A 1 181 ? 12.814 12.010 1.231 1.00 88.56 181 HIS A N 1
ATOM 1391 C CA . HIS A 1 181 ? 13.772 11.681 2.298 1.00 88.56 181 HIS A CA 1
ATOM 1392 C C . HIS A 1 181 ? 15.009 12.592 2.414 1.00 88.56 181 HIS A C 1
ATOM 1394 O O . HIS A 1 181 ? 15.696 12.564 3.430 1.00 88.56 181 HIS A O 1
ATOM 1400 N N . GLN A 1 182 ? 15.322 13.373 1.376 1.00 87.19 182 GLN A N 1
ATOM 1401 C CA . GLN A 1 182 ? 16.459 14.301 1.380 1.00 87.19 182 GLN A CA 1
ATOM 1402 C C . GLN A 1 182 ? 16.109 15.666 1.973 1.00 87.19 182 GLN A C 1
ATOM 1404 O O . GLN A 1 182 ? 16.995 16.499 2.146 1.00 87.19 182 GLN A O 1
ATOM 1409 N N . HIS A 1 183 ? 14.831 15.928 2.250 1.00 89.75 183 HIS A N 1
ATOM 1410 C CA . HIS A 1 183 ? 14.406 17.214 2.779 1.00 89.75 183 HIS A CA 1
ATOM 1411 C C . HIS A 1 183 ? 14.727 17.320 4.277 1.00 89.75 183 HIS A C 1
ATOM 1413 O O . HIS A 1 183 ? 14.542 16.360 5.024 1.00 89.75 183 HIS A O 1
ATOM 1419 N N . GLU A 1 184 ? 15.140 18.493 4.760 1.00 93.19 184 GLU A N 1
ATOM 1420 C CA . GLU A 1 184 ? 15.460 18.691 6.186 1.00 93.19 184 GLU A CA 1
ATOM 1421 C C . GLU A 1 184 ? 14.253 18.408 7.109 1.00 93.19 184 GLU A C 1
ATOM 1423 O O . GLU A 1 184 ? 14.386 17.732 8.125 1.00 93.19 184 GLU A O 1
ATOM 1428 N N . TYR A 1 185 ? 13.046 18.803 6.688 1.00 94.00 185 TYR A N 1
ATOM 1429 C CA . TYR A 1 185 ? 11.771 18.521 7.374 1.00 94.00 185 TYR A CA 1
ATOM 1430 C C . TYR A 1 185 ? 11.154 17.135 7.094 1.00 94.00 185 TYR A C 1
ATOM 1432 O O . TYR A 1 185 ? 9.966 16.932 7.344 1.00 94.00 185 TYR A O 1
ATOM 1440 N N . THR A 1 186 ? 11.912 16.163 6.570 1.00 93.56 186 THR A N 1
ATOM 1441 C CA . THR A 1 186 ? 11.383 14.820 6.239 1.00 93.56 186 THR A CA 1
ATOM 1442 C C . THR A 1 186 ? 10.675 14.168 7.425 1.00 93.56 186 THR A C 1
ATOM 1444 O O . THR A 1 186 ? 9.547 13.686 7.303 1.00 93.56 186 THR A O 1
ATOM 1447 N N . LEU A 1 187 ? 11.346 14.138 8.580 1.00 96.38 187 LEU A N 1
ATOM 1448 C CA . LEU A 1 187 ? 10.831 13.451 9.759 1.00 96.38 187 LEU A CA 1
ATOM 1449 C C . LEU A 1 187 ? 9.607 14.169 10.336 1.00 96.38 187 LEU A C 1
ATOM 1451 O O . LEU A 1 187 ? 8.642 13.510 10.716 1.00 96.38 187 LEU A O 1
ATOM 1455 N N . GLU A 1 188 ? 9.626 15.501 10.341 1.00 96.69 188 GLU A N 1
ATOM 1456 C CA . GLU A 1 188 ? 8.513 16.332 10.803 1.00 96.69 188 GLU A CA 1
ATOM 1457 C C . GLU A 1 188 ? 7.271 16.137 9.926 1.00 96.69 188 GLU A C 1
ATOM 1459 O O . GLU A 1 188 ? 6.192 15.852 10.439 1.00 96.69 188 GLU A O 1
ATOM 1464 N N . ALA A 1 189 ? 7.414 16.176 8.598 1.00 95.94 189 ALA A N 1
ATOM 1465 C CA . ALA A 1 189 ? 6.302 15.883 7.694 1.00 95.94 189 ALA A CA 1
ATOM 1466 C C . ALA A 1 189 ? 5.786 14.446 7.857 1.00 95.94 189 ALA A C 1
ATOM 1468 O O . ALA A 1 189 ? 4.579 14.213 7.778 1.00 95.94 189 ALA A O 1
ATOM 1469 N N . GLY A 1 190 ? 6.683 13.492 8.134 1.00 96.94 190 GLY A N 1
ATOM 1470 C CA . GLY A 1 190 ? 6.323 12.121 8.485 1.00 96.94 190 GLY A CA 1
ATOM 1471 C C . GLY A 1 190 ? 5.425 12.081 9.714 1.00 96.94 190 GLY A C 1
ATOM 1472 O O . GLY A 1 190 ? 4.337 11.513 9.655 1.00 96.94 190 GLY A O 1
ATOM 1473 N N . GLN A 1 191 ? 5.846 12.739 10.796 1.00 97.81 191 GLN A N 1
ATOM 1474 C CA . GLN A 1 191 ? 5.102 12.832 12.053 1.00 97.81 191 GLN A CA 1
ATOM 1475 C C . GLN A 1 191 ? 3.751 13.525 11.867 1.00 97.81 191 GLN A C 1
ATOM 1477 O O . GLN A 1 191 ? 2.738 13.025 12.346 1.00 97.81 191 GLN A O 1
ATOM 1482 N N . LEU A 1 192 ? 3.702 14.627 11.122 1.00 97.25 192 LEU A N 1
ATOM 1483 C CA . LEU A 1 192 ? 2.455 15.329 10.824 1.00 97.25 192 LEU A CA 1
ATOM 1484 C C . LEU A 1 192 ? 1.487 14.468 9.995 1.00 97.25 192 LEU A C 1
ATOM 1486 O O . LEU A 1 192 ? 0.280 14.522 10.219 1.00 97.25 192 LEU A O 1
ATOM 1490 N N . ALA A 1 193 ? 1.987 13.636 9.076 1.00 97.50 193 ALA A N 1
ATOM 1491 C CA . ALA A 1 193 ? 1.149 12.738 8.277 1.00 97.50 193 ALA A CA 1
ATOM 1492 C C . ALA A 1 193 ? 0.492 11.629 9.111 1.00 97.50 193 ALA A C 1
ATOM 1494 O O . ALA A 1 193 ? -0.645 11.238 8.832 1.00 97.50 193 ALA A O 1
ATOM 1495 N N . ILE A 1 194 ? 1.194 11.122 10.126 1.00 98.12 194 ILE A N 1
ATOM 1496 C CA . ILE A 1 194 ? 0.718 10.011 10.959 1.00 98.12 194 ILE A CA 1
ATOM 1497 C C . ILE A 1 194 ? 0.022 10.452 12.252 1.00 98.12 194 ILE A C 1
ATOM 1499 O O . ILE A 1 194 ? -0.779 9.684 12.780 1.00 98.12 194 ILE A O 1
ATOM 1503 N N . ALA A 1 195 ? 0.277 11.666 12.752 1.00 98.00 195 ALA A N 1
ATOM 1504 C CA . ALA A 1 195 ? -0.305 12.179 13.993 1.00 98.00 195 ALA A CA 1
ATOM 1505 C C . ALA A 1 195 ? -1.842 12.063 14.054 1.00 98.00 195 ALA A C 1
ATOM 1507 O O . ALA A 1 195 ? -2.352 11.656 15.101 1.00 98.00 195 ALA A O 1
ATOM 1508 N N . PRO A 1 196 ? -2.601 12.311 12.964 1.00 98.06 196 PRO A N 1
ATOM 1509 C CA . PRO A 1 196 ? -4.053 12.152 12.985 1.00 98.06 196 PRO A CA 1
ATOM 1510 C C . PRO A 1 196 ? -4.518 10.731 13.328 1.00 98.06 196 PRO A C 1
ATOM 1512 O O . PRO A 1 196 ? -5.598 10.560 13.886 1.00 98.06 196 PRO A O 1
ATOM 1515 N N . LEU A 1 197 ? -3.712 9.698 13.056 1.00 97.56 197 LEU A N 1
ATOM 1516 C CA . LEU A 1 197 ? -4.087 8.307 13.329 1.00 97.56 197 LEU A CA 1
ATOM 1517 C C . LEU A 1 197 ? -4.282 8.021 14.821 1.00 97.56 197 LEU A C 1
ATOM 1519 O O . LEU A 1 197 ? -5.059 7.134 15.161 1.00 97.56 197 LEU A O 1
ATOM 1523 N N . ALA A 1 198 ? -3.640 8.791 15.703 1.00 97.38 198 ALA A N 1
ATOM 1524 C CA . ALA A 1 198 ? -3.838 8.691 17.148 1.00 97.38 198 ALA A CA 1
ATOM 1525 C C . ALA A 1 198 ? -5.228 9.176 17.605 1.00 97.38 198 ALA A C 1
ATOM 1527 O O . ALA A 1 198 ? -5.649 8.869 18.717 1.00 97.38 198 ALA A O 1
ATOM 1528 N N . LEU A 1 199 ? -5.940 9.931 16.760 1.00 97.81 199 LEU A N 1
ATOM 1529 C CA . LEU A 1 199 ? -7.297 10.410 17.036 1.00 97.81 199 LEU A CA 1
ATOM 1530 C C . LEU A 1 199 ? -8.357 9.352 16.728 1.00 97.81 199 LEU A C 1
ATOM 1532 O O . LEU A 1 199 ? -9.486 9.456 17.203 1.00 97.81 199 LEU A O 1
ATOM 1536 N N . LEU A 1 200 ? -8.024 8.368 15.890 1.00 97.81 200 LEU A N 1
ATOM 1537 C CA . LEU A 1 200 ? -8.960 7.326 15.499 1.00 97.81 200 LEU A CA 1
ATOM 1538 C C . LEU A 1 200 ? -9.147 6.325 16.648 1.00 97.81 200 LEU A C 1
ATOM 1540 O O . LEU A 1 200 ? -8.200 6.025 17.378 1.00 97.81 200 LEU A O 1
ATOM 1544 N N . PRO A 1 201 ? -10.352 5.749 16.800 1.00 97.38 201 PRO A N 1
ATOM 1545 C CA . PRO A 1 201 ? -10.515 4.591 17.664 1.00 97.38 201 PRO A CA 1
ATOM 1546 C C . PRO A 1 201 ? -9.634 3.432 17.164 1.00 97.38 201 PRO A C 1
ATOM 1548 O O . PRO A 1 201 ? -9.286 3.408 15.979 1.00 97.38 201 PRO A O 1
ATOM 1551 N N . PRO A 1 202 ? -9.328 2.431 18.016 1.00 97.44 202 PRO A N 1
ATOM 1552 C CA . PRO A 1 202 ? -8.493 1.297 17.627 1.00 97.44 202 PRO A CA 1
ATOM 1553 C C . PRO A 1 202 ? -8.936 0.699 16.290 1.00 97.44 202 PRO A C 1
ATOM 1555 O O . PRO A 1 202 ? -10.107 0.359 16.120 1.00 97.44 202 PRO A O 1
ATOM 1558 N N . LEU A 1 203 ? -8.023 0.592 15.334 1.00 96.81 203 LEU A N 1
ATOM 1559 C CA . LEU A 1 203 ? -8.307 0.137 13.976 1.00 96.81 203 LEU A CA 1
ATOM 1560 C C . LEU A 1 203 ? -8.321 -1.391 13.898 1.00 96.81 203 LEU A C 1
ATOM 1562 O O . LEU A 1 203 ? -7.708 -2.074 14.707 1.00 96.81 203 LEU A O 1
ATOM 1566 N N . LYS A 1 204 ? -9.017 -1.956 12.909 1.00 93.69 204 LYS A N 1
ATOM 1567 C CA . LYS A 1 204 ? -8.939 -3.398 12.620 1.00 93.69 204 LYS A CA 1
ATOM 1568 C C . LYS A 1 204 ? -7.554 -3.777 12.094 1.00 93.69 204 LYS A C 1
ATOM 1570 O O . LYS A 1 204 ? -7.031 -4.833 12.436 1.00 93.69 204 LYS A O 1
ATOM 1575 N N . ASP A 1 205 ? -7.035 -2.937 11.207 1.00 92.44 205 ASP A N 1
ATOM 1576 C CA . ASP A 1 205 ? -5.745 -3.076 10.540 1.00 92.44 205 ASP A CA 1
ATOM 1577 C C . ASP A 1 205 ? -5.274 -1.679 10.107 1.00 92.44 205 ASP A C 1
ATOM 1579 O O . ASP A 1 205 ? -6.105 -0.803 9.833 1.00 92.44 205 ASP A O 1
ATOM 1583 N N . CYS A 1 206 ? -3.965 -1.455 10.048 1.00 95.56 206 CYS A N 1
ATOM 1584 C CA . CYS A 1 206 ? -3.387 -0.160 9.707 1.00 95.56 206 CYS A CA 1
ATOM 1585 C C . CYS A 1 206 ? -2.118 -0.352 8.883 1.00 95.56 206 CYS A C 1
ATOM 1587 O O . CYS A 1 206 ? -1.140 -0.927 9.347 1.00 95.56 206 CYS A O 1
ATOM 1589 N N . HIS A 1 207 ? -2.127 0.162 7.658 1.00 94.12 207 HIS A N 1
ATOM 1590 C CA . HIS A 1 207 ? -0.990 0.130 6.755 1.00 94.12 207 HIS A CA 1
ATOM 1591 C C . HIS A 1 207 ? -0.527 1.549 6.454 1.00 94.12 207 HIS A C 1
ATOM 1593 O O . HIS A 1 207 ? -1.312 2.371 5.987 1.00 94.12 207 HIS A O 1
ATOM 1599 N N . ILE A 1 208 ? 0.752 1.837 6.668 1.00 95.62 208 ILE A N 1
ATOM 1600 C CA . ILE A 1 208 ? 1.310 3.173 6.460 1.00 95.62 208 ILE A CA 1
ATOM 1601 C C . ILE A 1 208 ? 2.514 3.069 5.528 1.00 95.62 208 ILE A C 1
ATOM 1603 O O . ILE A 1 208 ? 3.442 2.301 5.770 1.00 95.62 208 ILE A O 1
ATOM 1607 N N . ARG A 1 209 ? 2.514 3.875 4.466 1.00 94.44 209 ARG A N 1
ATOM 1608 C CA . ARG A 1 209 ? 3.669 4.098 3.595 1.00 94.44 209 ARG A CA 1
ATOM 1609 C C . ARG A 1 209 ? 4.011 5.582 3.597 1.00 94.44 209 ARG A C 1
ATOM 1611 O O . ARG A 1 209 ? 3.275 6.373 3.015 1.00 94.44 209 ARG A O 1
ATOM 1618 N N . LEU A 1 210 ? 5.132 5.924 4.230 1.00 95.06 210 LEU A N 1
ATOM 1619 C CA . LEU A 1 210 ? 5.673 7.290 4.265 1.00 95.06 210 LEU A CA 1
ATOM 1620 C C . LEU A 1 210 ? 6.749 7.547 3.207 1.00 95.06 210 LEU A C 1
ATOM 1622 O O . LEU A 1 210 ? 7.134 8.683 2.951 1.00 95.06 210 LEU A O 1
ATOM 1626 N N . TYR A 1 211 ? 7.273 6.485 2.602 1.00 90.06 211 TYR A N 1
ATOM 1627 C CA . TYR A 1 211 ? 8.279 6.589 1.564 1.00 90.06 211 TYR A CA 1
ATOM 1628 C C . TYR A 1 211 ? 8.295 5.323 0.714 1.00 90.06 211 TYR A C 1
ATOM 1630 O O . TYR A 1 211 ? 7.991 4.227 1.192 1.00 90.06 211 TYR A O 1
ATOM 1638 N N . LYS A 1 212 ? 8.641 5.471 -0.567 1.00 82.38 212 LYS A N 1
ATOM 1639 C CA . LYS A 1 212 ? 8.739 4.348 -1.504 1.00 82.38 212 LYS A CA 1
ATOM 1640 C C . LYS A 1 212 ? 9.971 3.489 -1.234 1.00 82.38 212 LYS A C 1
ATOM 1642 O O . LYS A 1 212 ? 9.915 2.273 -1.421 1.00 82.38 212 LYS A O 1
ATOM 1647 N N . ARG A 1 213 ? 11.081 4.118 -0.835 1.00 79.56 213 ARG A N 1
ATOM 1648 C CA . ARG A 1 213 ? 12.330 3.422 -0.520 1.00 79.56 213 ARG A CA 1
ATOM 1649 C C . ARG A 1 213 ? 12.459 3.195 0.973 1.00 79.56 213 ARG A C 1
ATOM 1651 O O . ARG A 1 213 ? 11.702 3.715 1.787 1.00 79.56 213 ARG A O 1
ATOM 1658 N N . TRP A 1 214 ? 13.445 2.380 1.302 1.00 76.44 214 TRP A N 1
ATOM 1659 C CA . TRP A 1 214 ? 13.808 2.118 2.673 1.00 76.44 214 TRP A CA 1
ATOM 1660 C C . TRP A 1 214 ? 14.476 3.357 3.272 1.00 76.44 214 TRP A C 1
ATOM 1662 O O . TRP A 1 214 ? 15.610 3.681 2.932 1.00 76.44 214 TRP A O 1
ATOM 1672 N N . ASP A 1 215 ? 13.753 4.038 4.152 1.00 89.75 215 ASP A N 1
ATOM 1673 C CA . ASP A 1 215 ? 14.310 4.998 5.096 1.00 89.75 215 ASP A CA 1
ATOM 1674 C C . ASP A 1 215 ? 14.035 4.470 6.503 1.00 89.75 215 ASP A C 1
ATOM 1676 O O . ASP A 1 215 ? 12.887 4.192 6.859 1.00 89.75 215 ASP A O 1
ATOM 1680 N N . ARG A 1 216 ? 15.094 4.284 7.295 1.00 91.12 216 ARG A N 1
ATOM 1681 C CA . ARG A 1 216 ? 14.991 3.628 8.603 1.00 91.12 216 ARG A CA 1
ATOM 1682 C C . ARG A 1 216 ? 14.103 4.409 9.570 1.00 91.12 216 ARG A C 1
ATOM 1684 O O . ARG A 1 216 ? 13.365 3.792 10.335 1.00 91.12 216 ARG A O 1
ATOM 1691 N N . ALA A 1 217 ? 14.191 5.738 9.556 1.00 95.31 217 ALA A N 1
ATOM 1692 C CA . ALA A 1 217 ? 13.461 6.588 10.487 1.00 95.31 217 ALA A CA 1
ATOM 1693 C C . ALA A 1 217 ? 11.973 6.632 10.126 1.00 95.31 217 ALA A C 1
ATOM 1695 O O . ALA A 1 217 ? 11.129 6.386 10.987 1.00 95.31 217 ALA A O 1
ATOM 1696 N N . LEU A 1 218 ? 11.645 6.850 8.849 1.00 94.94 218 LEU A N 1
ATOM 1697 C CA . LEU A 1 218 ? 10.262 6.842 8.369 1.00 94.94 218 LEU A CA 1
ATOM 1698 C C . LEU A 1 218 ? 9.616 5.457 8.467 1.00 94.94 218 LEU A C 1
ATOM 1700 O O . LEU A 1 218 ? 8.428 5.366 8.771 1.00 94.94 218 LEU A O 1
ATOM 1704 N N . GLN A 1 219 ? 10.372 4.377 8.243 1.00 92.00 219 GLN A N 1
ATOM 1705 C CA . GLN A 1 219 ? 9.849 3.023 8.420 1.00 92.00 219 GLN A CA 1
ATOM 1706 C C . GLN A 1 219 ? 9.533 2.745 9.888 1.00 92.00 219 GLN A C 1
ATOM 1708 O O . GLN A 1 219 ? 8.435 2.288 10.187 1.00 92.00 219 GLN A O 1
ATOM 1713 N N . TRP A 1 220 ? 10.458 3.047 10.802 1.00 95.38 220 TRP A N 1
ATOM 1714 C CA . TRP A 1 220 ? 10.206 2.878 12.232 1.00 95.38 220 TRP A CA 1
ATOM 1715 C C . TRP A 1 220 ? 8.997 3.706 12.688 1.00 95.38 220 TRP A C 1
ATOM 1717 O O . TRP A 1 220 ? 8.162 3.226 13.456 1.00 95.38 220 TRP A O 1
ATOM 1727 N N . LEU A 1 221 ? 8.864 4.929 12.170 1.00 97.19 221 LEU A N 1
ATOM 1728 C CA . LEU A 1 221 ? 7.724 5.798 12.437 1.00 97.19 221 LEU A CA 1
ATOM 1729 C C . LEU A 1 221 ? 6.408 5.165 11.954 1.00 97.19 221 LEU A C 1
ATOM 1731 O O . LEU A 1 221 ? 5.462 5.041 12.724 1.00 97.19 221 LEU A O 1
ATOM 1735 N N . ALA A 1 222 ? 6.365 4.689 10.708 1.00 95.44 222 ALA A N 1
ATOM 1736 C CA . ALA A 1 222 ? 5.200 4.014 10.143 1.00 95.44 222 ALA A CA 1
ATOM 1737 C C . ALA A 1 222 ? 4.826 2.734 10.918 1.00 95.44 222 ALA A C 1
ATOM 1739 O O . ALA A 1 222 ? 3.659 2.528 11.244 1.00 95.44 222 ALA A O 1
ATOM 1740 N N . GLU A 1 223 ? 5.805 1.891 11.247 1.00 92.19 223 GLU A N 1
ATOM 1741 C CA . GLU A 1 223 ? 5.589 0.633 11.972 1.00 92.19 223 GLU A CA 1
ATOM 1742 C C . GLU A 1 223 ? 5.104 0.871 13.402 1.00 92.19 223 GLU A C 1
ATOM 1744 O O . GLU A 1 223 ? 4.112 0.280 13.832 1.00 92.19 223 GLU A O 1
ATOM 1749 N N . SER A 1 224 ? 5.772 1.759 14.141 1.00 95.38 224 SER A N 1
ATOM 1750 C CA . SER A 1 224 ? 5.400 2.064 15.523 1.00 95.38 224 SER A CA 1
ATOM 1751 C C . SER A 1 224 ? 3.993 2.656 15.613 1.00 95.38 224 SER A C 1
ATOM 1753 O O . SER A 1 224 ? 3.230 2.268 16.498 1.00 95.38 224 SER A O 1
ATOM 1755 N N . THR A 1 225 ? 3.601 3.519 14.673 1.00 96.44 225 THR A N 1
ATOM 1756 C CA . THR A 1 225 ? 2.247 4.079 14.645 1.00 96.44 225 THR A CA 1
ATOM 1757 C C . THR A 1 225 ? 1.197 3.075 14.204 1.00 96.44 225 THR A C 1
ATOM 1759 O O . THR A 1 225 ? 0.130 3.035 14.811 1.00 96.44 225 THR A O 1
ATOM 1762 N N . ALA A 1 226 ? 1.479 2.222 13.217 1.00 95.25 226 ALA A N 1
ATOM 1763 C CA . ALA A 1 226 ? 0.562 1.147 12.844 1.00 95.25 226 ALA A CA 1
ATOM 1764 C C . ALA A 1 226 ? 0.287 0.207 14.035 1.00 95.25 226 ALA A C 1
ATOM 1766 O O . ALA A 1 226 ? -0.866 -0.122 14.314 1.00 95.25 226 ALA A O 1
ATOM 1767 N N . LEU A 1 227 ? 1.329 -0.145 14.800 1.00 91.94 227 LEU A N 1
ATOM 1768 C CA . LEU A 1 227 ? 1.211 -0.961 16.014 1.00 91.94 227 LEU A CA 1
ATOM 1769 C C . LEU A 1 227 ? 0.435 -0.273 17.145 1.00 91.94 227 LEU A C 1
ATOM 1771 O O . LEU A 1 227 ? -0.199 -0.961 17.941 1.00 91.94 227 LEU A O 1
ATOM 1775 N N . GLN A 1 228 ? 0.505 1.056 17.252 1.00 94.94 228 GLN A N 1
ATOM 1776 C CA . GLN A 1 228 ? -0.260 1.824 18.241 1.00 94.94 228 GLN A CA 1
ATOM 1777 C C . GLN A 1 228 ? -1.726 2.003 17.833 1.00 94.94 228 GLN A C 1
ATOM 1779 O O . GLN A 1 228 ? -2.607 1.946 18.687 1.00 94.94 228 GLN A O 1
ATOM 1784 N N . ALA A 1 229 ? -1.985 2.214 16.540 1.00 95.88 229 ALA A N 1
ATOM 1785 C CA . ALA A 1 229 ? -3.327 2.422 16.007 1.00 95.88 229 ALA A CA 1
ATOM 1786 C C . ALA A 1 229 ? -4.164 1.135 16.026 1.00 95.88 229 ALA A C 1
ATOM 1788 O O . ALA A 1 229 ? -5.389 1.188 16.132 1.00 95.88 229 ALA A O 1
ATOM 1789 N N . CYS A 1 230 ? -3.519 -0.028 15.939 1.00 94.19 230 CYS A N 1
ATOM 1790 C CA . CYS A 1 230 ? -4.174 -1.323 16.059 1.00 94.19 230 CYS A CA 1
ATOM 1791 C C . CYS A 1 230 ? -4.235 -1.768 17.533 1.00 94.19 230 CYS A C 1
ATOM 1793 O O . CYS A 1 230 ? -3.255 -1.633 18.268 1.00 94.19 230 CYS A O 1
ATOM 1795 N N . PRO A 1 231 ? -5.355 -2.344 18.002 1.00 85.88 231 PRO A N 1
ATOM 1796 C CA . PRO A 1 231 ? -5.431 -2.897 19.340 1.00 85.88 231 PRO A CA 1
ATOM 1797 C C . PRO A 1 231 ? -4.396 -4.012 19.472 1.00 85.88 231 PRO A C 1
ATOM 1799 O O . PRO A 1 231 ? -4.341 -4.932 18.652 1.00 85.88 231 PRO A O 1
ATOM 1802 N N . LYS A 1 232 ? -3.596 -3.958 20.542 1.00 80.69 232 LYS A N 1
ATOM 1803 C CA . LYS A 1 232 ? -2.758 -5.098 20.915 1.00 80.69 232 LYS A CA 1
ATOM 1804 C C . LYS A 1 232 ? -3.685 -6.303 21.070 1.00 80.69 232 LYS A C 1
ATOM 1806 O O . LYS A 1 232 ? -4.712 -6.162 21.744 1.00 80.69 232 LYS A O 1
ATOM 1811 N N . PRO A 1 233 ? -3.367 -7.461 20.464 1.00 68.38 233 PRO A N 1
ATOM 1812 C CA . PRO A 1 233 ? -4.154 -8.662 20.680 1.00 68.38 233 PRO A CA 1
ATOM 1813 C C . PRO A 1 233 ? -4.256 -8.863 22.189 1.00 68.38 233 PRO A C 1
ATOM 1815 O O . PRO A 1 233 ? -3.239 -8.977 22.872 1.00 68.38 233 PRO A O 1
ATOM 1818 N N . SER A 1 234 ? -5.481 -8.766 22.715 1.00 64.19 234 SER A N 1
ATOM 1819 C CA . SER A 1 234 ? -5.708 -8.827 24.153 1.00 64.19 234 SER A CA 1
ATOM 1820 C C . SER A 1 234 ? -5.106 -10.146 24.644 1.00 64.19 234 SER A C 1
ATOM 1822 O O . SER A 1 234 ? -5.512 -11.196 24.137 1.00 64.19 234 SER A O 1
ATOM 1824 N N . PRO A 1 235 ? -4.133 -10.131 25.574 1.00 59.16 235 PRO A N 1
ATOM 1825 C CA . PRO A 1 235 ? -3.350 -11.319 25.925 1.00 59.16 235 PRO A CA 1
ATOM 1826 C C . PRO A 1 235 ? -4.165 -12.440 26.601 1.00 59.16 235 PRO A C 1
ATOM 1828 O O . PRO A 1 235 ? -3.593 -13.427 27.049 1.00 59.16 235 PRO A O 1
ATOM 1831 N N . LEU A 1 236 ? -5.495 -12.316 26.691 1.00 47.88 236 LEU A N 1
ATOM 1832 C CA . LEU A 1 236 ? -6.346 -13.122 27.566 1.00 47.88 236 LEU A CA 1
ATOM 1833 C C . LEU A 1 236 ? -7.629 -13.655 26.918 1.00 47.88 236 LEU A C 1
ATOM 1835 O O . LEU A 1 236 ? -8.617 -13.912 27.602 1.00 47.88 236 LEU A O 1
ATOM 1839 N N . ARG A 1 237 ? -7.616 -13.944 25.618 1.00 47.28 237 ARG A N 1
ATOM 1840 C CA . ARG A 1 237 ? -8.390 -15.101 25.152 1.00 47.28 237 ARG A CA 1
ATOM 1841 C C . ARG A 1 237 ? -7.402 -16.223 24.922 1.00 47.28 237 ARG A C 1
ATOM 1843 O O . ARG A 1 237 ? -6.857 -16.346 23.834 1.00 47.28 237 ARG A O 1
ATOM 1850 N N . LEU A 1 238 ? -7.163 -17.002 25.981 1.00 47.91 238 LEU A N 1
ATOM 1851 C CA . LEU A 1 238 ? -6.680 -18.377 25.888 1.00 47.91 238 LEU A CA 1
ATOM 1852 C C . LEU A 1 238 ? -7.587 -19.082 24.884 1.00 47.91 238 LEU A C 1
ATOM 1854 O O . LEU A 1 238 ? -8.676 -19.545 25.223 1.00 47.91 238 LEU A O 1
ATOM 1858 N N . ILE A 1 239 ? -7.194 -19.050 23.616 1.00 47.59 239 ILE A N 1
ATOM 1859 C CA . ILE A 1 239 ? -7.901 -19.778 22.586 1.00 47.59 239 ILE A CA 1
ATOM 1860 C C . ILE A 1 239 ? -7.691 -21.247 22.963 1.00 47.59 239 ILE A C 1
ATOM 1862 O O . ILE A 1 239 ? -6.534 -21.659 23.100 1.00 47.59 239 ILE A O 1
ATOM 1866 N N . PRO A 1 240 ? -8.757 -22.031 23.210 1.00 47.88 240 PRO A N 1
ATOM 1867 C CA . PRO A 1 240 ? -8.604 -23.447 23.509 1.00 47.88 240 PRO A CA 1
ATOM 1868 C C . PRO A 1 240 ? -7.736 -24.092 22.425 1.00 47.88 240 PRO A C 1
ATOM 1870 O O . PRO A 1 240 ? -7.872 -23.759 21.246 1.00 47.88 240 PRO A O 1
ATOM 1873 N N . ALA A 1 241 ? -6.832 -24.981 22.849 1.00 51.09 241 ALA A N 1
ATOM 1874 C CA . ALA A 1 241 ? -5.672 -25.532 22.133 1.00 51.09 241 ALA A CA 1
ATOM 1875 C C . ALA A 1 241 ? -5.955 -26.313 20.823 1.00 51.09 241 ALA A C 1
ATOM 1877 O O . ALA A 1 241 ? -5.151 -27.132 20.391 1.00 51.09 241 ALA A O 1
ATOM 1878 N N . LYS A 1 242 ? -7.096 -26.071 20.175 1.00 53.47 242 LYS A N 1
ATOM 1879 C CA . LYS A 1 242 ? -7.492 -26.599 18.865 1.00 53.47 242 LYS A CA 1
ATOM 1880 C C . LYS A 1 242 ? -7.566 -25.536 17.768 1.00 53.47 242 LYS A C 1
ATOM 1882 O O . LYS A 1 242 ? -8.014 -25.845 16.668 1.00 53.47 242 LYS A O 1
ATOM 1887 N N . ALA A 1 243 ? -7.173 -24.294 18.043 1.00 51.22 243 ALA A N 1
ATOM 1888 C CA . ALA A 1 243 ? -7.248 -23.255 17.030 1.00 51.22 243 ALA A CA 1
ATOM 1889 C C . ALA A 1 243 ? -6.127 -23.360 15.985 1.00 51.22 243 ALA A C 1
ATOM 1891 O O . ALA A 1 243 ? -4.988 -23.691 16.321 1.00 51.22 243 ALA A O 1
ATOM 1892 N N . PRO A 1 244 ? -6.458 -23.071 14.719 1.00 52.94 244 PRO A N 1
ATOM 1893 C CA . PRO A 1 244 ? -5.533 -23.166 13.607 1.00 52.94 244 PRO A CA 1
ATOM 1894 C C . PRO A 1 244 ? -4.342 -22.216 13.743 1.00 52.94 244 PRO A C 1
ATOM 1896 O O . PRO A 1 244 ? -4.391 -21.209 14.447 1.00 52.94 244 PRO A O 1
ATOM 1899 N N . SER A 1 245 ? -3.272 -22.599 13.053 1.00 55.66 245 SER A N 1
ATOM 1900 C CA . SER A 1 245 ? -1.893 -22.109 13.081 1.00 55.66 245 SER A CA 1
ATOM 1901 C C . SER A 1 245 ? -1.718 -20.669 13.584 1.00 55.66 245 SER A C 1
ATOM 1903 O O . SER A 1 245 ? -2.135 -19.711 12.932 1.00 55.66 245 SER A O 1
ATOM 1905 N N . ALA A 1 246 ? -1.003 -20.521 14.708 1.00 60.56 246 ALA A N 1
ATOM 1906 C CA . ALA A 1 246 ? -0.705 -19.255 15.391 1.00 60.56 246 ALA A CA 1
ATOM 1907 C C . ALA A 1 246 ? -0.147 -18.142 14.476 1.00 60.56 246 ALA A C 1
ATOM 1909 O O . ALA A 1 246 ? -0.314 -16.962 14.772 1.00 60.56 246 ALA A O 1
ATOM 1910 N N . LEU A 1 247 ? 0.449 -18.512 13.338 1.00 58.25 247 LEU A N 1
ATOM 1911 C CA . LEU A 1 247 ? 0.949 -17.599 12.308 1.00 58.25 247 LEU A CA 1
ATOM 1912 C C . LEU A 1 247 ? -0.117 -16.653 11.737 1.00 58.25 247 LEU A C 1
ATOM 1914 O O . LEU A 1 247 ? 0.204 -15.506 11.439 1.00 58.25 247 LEU A O 1
ATOM 1918 N N . VAL A 1 248 ? -1.372 -17.090 11.583 1.00 58.16 248 VAL A N 1
ATOM 1919 C CA . VAL A 1 248 ? -2.428 -16.276 10.938 1.00 58.16 248 VAL A CA 1
ATOM 1920 C C . VAL A 1 248 ? -2.925 -15.153 11.856 1.00 58.16 248 VAL A C 1
ATOM 1922 O O . VAL A 1 248 ? -3.392 -14.123 11.375 1.00 58.16 248 VAL A O 1
ATOM 1925 N N . ASN A 1 249 ? -2.764 -15.319 13.170 1.00 60.62 249 ASN A N 1
ATOM 1926 C CA . ASN A 1 249 ? -3.163 -14.331 14.174 1.00 60.62 249 ASN A CA 1
ATOM 1927 C C . ASN A 1 249 ? -2.090 -13.264 14.432 1.00 60.62 249 ASN A C 1
ATOM 1929 O O . ASN A 1 249 ? -2.320 -12.342 15.214 1.00 60.62 249 ASN A O 1
ATOM 1933 N N . LEU A 1 250 ? -0.916 -13.382 13.808 1.00 62.25 250 LEU A N 1
ATOM 1934 C CA . LEU A 1 250 ? 0.131 -12.379 13.944 1.00 62.25 250 LEU A CA 1
ATOM 1935 C C . LEU A 1 250 ? -0.219 -11.115 13.136 1.00 62.25 250 LEU A C 1
ATOM 1937 O O . LEU A 1 250 ? -0.716 -11.223 12.003 1.00 62.25 250 LEU A O 1
ATOM 1941 N N . PRO A 1 251 ? 0.099 -9.916 13.665 1.00 62.72 251 PRO A N 1
ATOM 1942 C CA . PRO A 1 251 ? 0.137 -8.683 12.886 1.00 62.72 251 PRO A CA 1
ATOM 1943 C C . PRO A 1 251 ? 0.844 -8.894 11.545 1.00 62.72 251 PRO A C 1
ATOM 1945 O O . PRO A 1 251 ? 1.800 -9.672 11.446 1.00 62.72 251 PRO A O 1
ATOM 1948 N N . ARG A 1 252 ? 0.352 -8.241 10.489 1.00 61.16 252 ARG A N 1
ATOM 1949 C CA . ARG A 1 252 ? 0.860 -8.438 9.124 1.00 61.16 252 ARG A CA 1
ATOM 1950 C C . ARG A 1 252 ? 2.358 -8.157 9.035 1.00 61.16 252 ARG A C 1
ATOM 1952 O O . ARG A 1 252 ? 3.049 -8.864 8.318 1.00 61.16 252 ARG A O 1
ATOM 1959 N N . GLU A 1 253 ? 2.858 -7.192 9.790 1.00 59.66 253 GLU A N 1
ATOM 1960 C CA . GLU A 1 253 ? 4.262 -6.788 9.858 1.00 59.66 253 GLU A CA 1
ATOM 1961 C C . GLU A 1 253 ? 5.120 -7.943 10.368 1.00 59.66 253 GLU A C 1
ATOM 1963 O O . GLU A 1 253 ? 6.141 -8.255 9.769 1.00 59.66 253 GLU A O 1
ATOM 1968 N N . LEU A 1 254 ? 4.658 -8.653 11.402 1.00 60.03 254 LEU A N 1
ATOM 1969 C CA . LEU A 1 254 ? 5.332 -9.846 11.910 1.00 60.03 254 LEU A CA 1
ATOM 1970 C C . LEU A 1 254 ? 5.210 -11.023 10.947 1.00 60.03 254 LEU A C 1
ATOM 1972 O O . LEU A 1 254 ? 6.156 -11.787 10.816 1.00 60.03 254 LEU A O 1
ATOM 1976 N N . ARG A 1 255 ? 4.089 -11.160 10.229 1.00 71.19 255 ARG A N 1
ATOM 1977 C CA . ARG A 1 255 ? 3.975 -12.162 9.158 1.00 71.19 255 ARG A CA 1
ATOM 1978 C C . ARG A 1 255 ? 4.941 -11.869 8.015 1.00 71.19 255 ARG A C 1
ATOM 1980 O O . ARG A 1 255 ? 5.573 -12.795 7.532 1.00 71.19 255 ARG A O 1
ATOM 1987 N N . LEU A 1 256 ? 5.085 -10.610 7.607 1.00 58.25 256 LEU A N 1
ATOM 19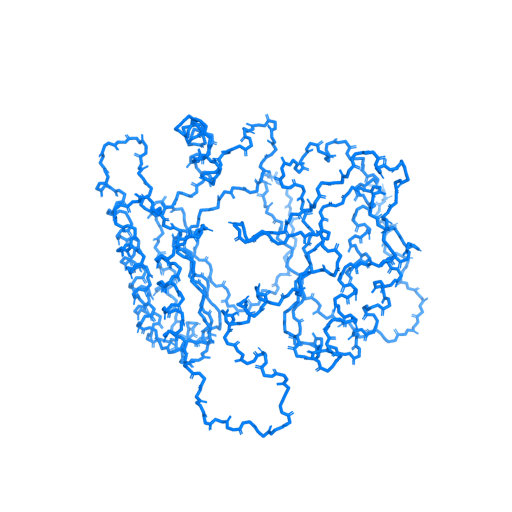88 C CA . LEU A 1 256 ? 6.042 -10.183 6.587 1.00 58.25 256 LEU A CA 1
ATOM 1989 C C . LEU A 1 256 ? 7.483 -10.335 7.067 1.00 58.25 256 LEU A C 1
ATOM 1991 O O . LEU A 1 256 ? 8.308 -10.772 6.283 1.00 58.25 256 LEU A O 1
ATOM 1995 N N . LEU A 1 257 ? 7.766 -10.045 8.338 1.00 56.03 257 LEU A N 1
ATOM 1996 C CA . LEU A 1 257 ? 9.065 -10.289 8.957 1.00 56.03 257 LEU A CA 1
ATOM 1997 C C . LEU A 1 257 ? 9.369 -11.794 8.972 1.00 56.03 257 LEU A C 1
ATOM 1999 O O . LEU A 1 257 ? 10.440 -12.216 8.568 1.00 56.03 257 LEU A O 1
ATOM 2003 N N . ILE A 1 258 ? 8.409 -12.635 9.360 1.00 60.25 258 ILE A N 1
ATOM 2004 C CA . ILE A 1 258 ? 8.565 -14.092 9.306 1.00 60.25 258 ILE A CA 1
ATOM 2005 C C . ILE A 1 258 ? 8.795 -14.541 7.867 1.00 60.25 258 ILE A C 1
ATOM 2007 O O . ILE A 1 258 ? 9.749 -15.262 7.635 1.00 60.25 258 ILE A O 1
ATOM 2011 N N . LEU A 1 259 ? 8.008 -14.066 6.900 1.00 59.03 259 LEU A N 1
ATOM 2012 C CA . LEU A 1 259 ? 8.222 -14.347 5.477 1.00 59.03 259 LEU A CA 1
ATOM 2013 C C . LEU A 1 259 ? 9.564 -13.803 4.953 1.00 59.03 259 LEU A C 1
ATOM 2015 O O . LEU A 1 259 ? 10.118 -14.382 4.029 1.00 59.03 259 LEU A O 1
ATOM 2019 N N . GLU A 1 260 ? 10.093 -12.723 5.533 1.00 52.28 260 GLU A N 1
ATOM 2020 C CA . GLU A 1 260 ? 11.421 -12.167 5.236 1.00 52.28 260 GLU A CA 1
ATOM 2021 C C . GLU A 1 260 ? 12.548 -13.059 5.781 1.00 52.28 260 GLU A C 1
ATOM 2023 O O . GLU A 1 260 ? 13.606 -13.139 5.162 1.00 52.28 260 GLU A O 1
ATOM 2028 N N . TYR A 1 261 ? 12.328 -13.741 6.911 1.00 45.94 261 TYR A N 1
ATOM 2029 C CA . TYR A 1 261 ? 13.312 -14.616 7.562 1.00 45.94 261 TYR A CA 1
ATOM 2030 C C . TYR A 1 261 ? 13.135 -16.109 7.260 1.00 45.94 261 TYR A C 1
ATOM 2032 O O . TYR A 1 261 ? 14.043 -16.899 7.513 1.00 45.94 261 TYR A O 1
ATOM 2040 N N . THR A 1 262 ? 11.989 -16.518 6.725 1.00 45.06 262 THR A N 1
ATOM 2041 C CA . THR A 1 262 ? 11.774 -17.862 6.200 1.00 45.06 262 THR A CA 1
ATOM 2042 C C . THR A 1 262 ? 12.070 -17.828 4.713 1.00 45.06 262 THR A C 1
ATOM 2044 O O . THR A 1 262 ? 11.432 -17.074 3.986 1.00 45.06 262 THR A O 1
ATOM 2047 N N . ASP A 1 263 ? 12.978 -18.679 4.249 1.00 44.69 263 ASP A N 1
ATOM 2048 C CA . ASP A 1 263 ? 13.315 -18.911 2.835 1.00 44.69 263 ASP A CA 1
ATOM 2049 C C . ASP A 1 263 ? 12.130 -19.517 2.026 1.00 44.69 263 ASP A C 1
ATOM 2051 O O . ASP A 1 263 ? 12.304 -20.304 1.104 1.00 44.69 263 ASP A O 1
ATOM 2055 N N . LEU A 1 264 ? 10.883 -19.142 2.343 1.00 47.12 264 LEU A N 1
ATOM 2056 C CA . LEU A 1 264 ? 9.644 -19.465 1.622 1.00 47.12 264 LEU A CA 1
ATOM 2057 C C . LEU A 1 264 ? 9.538 -18.721 0.274 1.00 47.12 264 LEU A C 1
ATOM 2059 O O . LEU A 1 264 ? 8.466 -18.640 -0.326 1.00 47.12 264 LEU A O 1
ATOM 2063 N N . VAL A 1 265 ? 10.654 -18.184 -0.219 1.00 48.88 265 VAL A N 1
ATOM 2064 C CA . VAL A 1 265 ? 10.823 -17.690 -1.581 1.00 48.88 265 VAL A CA 1
ATOM 2065 C C . VAL A 1 265 ? 11.201 -18.882 -2.451 1.00 48.88 265 VAL A C 1
ATOM 2067 O O . VAL A 1 265 ? 12.281 -19.431 -2.289 1.00 48.88 265 VAL A O 1
ATOM 2070 N N . THR A 1 266 ? 10.280 -19.270 -3.340 1.00 41.53 266 THR A N 1
ATOM 2071 C CA . THR A 1 266 ? 10.360 -20.302 -4.398 1.00 41.53 266 THR A CA 1
ATOM 2072 C C . THR A 1 266 ? 11.522 -21.316 -4.289 1.00 41.53 266 THR A C 1
ATOM 2074 O O . THR A 1 266 ? 12.680 -20.930 -4.469 1.00 41.53 266 THR A O 1
ATOM 2077 N N . PRO A 1 267 ? 11.246 -22.630 -4.177 1.00 40.09 267 PRO A N 1
ATOM 2078 C CA . PRO A 1 267 ? 12.236 -23.674 -3.849 1.00 40.09 267 PRO A CA 1
ATOM 2079 C C . PRO A 1 267 ? 13.468 -23.778 -4.764 1.00 40.09 267 PRO A C 1
ATOM 2081 O O . PRO A 1 267 ? 14.421 -24.479 -4.438 1.00 40.09 267 PRO A O 1
ATOM 2084 N N . ARG A 1 268 ? 13.463 -23.114 -5.924 1.00 44.94 268 ARG A N 1
ATOM 2085 C CA . ARG A 1 268 ? 14.500 -23.232 -6.955 1.00 44.94 268 ARG A CA 1
ATOM 2086 C C . ARG A 1 268 ? 15.393 -22.003 -7.129 1.00 44.94 268 ARG A C 1
ATOM 2088 O O . ARG A 1 268 ? 16.217 -22.001 -8.036 1.00 44.94 268 ARG A O 1
ATOM 2095 N N . LYS A 1 269 ? 15.271 -20.963 -6.287 1.00 43.41 269 LYS A N 1
ATOM 2096 C CA . LYS A 1 269 ? 16.038 -19.698 -6.422 1.00 43.41 269 LYS A CA 1
ATOM 2097 C C . LYS A 1 269 ? 15.934 -19.050 -7.819 1.00 43.41 269 LYS A C 1
ATOM 2099 O O . LYS A 1 269 ? 16.757 -18.204 -8.163 1.00 43.41 269 LYS A O 1
ATOM 2104 N N . GLU A 1 270 ? 14.929 -19.431 -8.616 1.00 51.44 270 GLU A N 1
ATOM 2105 C CA . GLU A 1 270 ? 14.679 -18.897 -9.965 1.00 51.44 270 GLU A CA 1
ATOM 2106 C C . GLU A 1 270 ? 14.453 -17.391 -9.912 1.00 51.44 270 GLU A C 1
ATOM 2108 O O . GLU A 1 270 ? 14.893 -16.653 -10.788 1.00 51.44 270 GLU A O 1
ATOM 2113 N N . VAL A 1 271 ? 13.848 -16.942 -8.818 1.00 46.91 271 VAL A N 1
ATOM 2114 C CA . VAL A 1 271 ? 13.733 -15.549 -8.434 1.00 46.91 271 VAL A CA 1
ATOM 2115 C C . VAL A 1 271 ? 14.429 -15.360 -7.096 1.00 46.91 271 VAL A C 1
ATOM 2117 O O . VAL A 1 271 ? 14.033 -15.922 -6.078 1.00 46.91 271 VAL A O 1
ATOM 2120 N N . THR A 1 272 ? 15.500 -14.572 -7.092 1.00 47.31 272 THR A N 1
ATOM 2121 C CA . THR A 1 272 ? 16.162 -14.178 -5.849 1.00 47.31 272 THR A CA 1
ATOM 2122 C C . THR A 1 272 ? 15.421 -12.972 -5.285 1.00 47.31 272 THR A C 1
ATOM 2124 O O . THR A 1 272 ? 15.166 -11.998 -5.995 1.00 47.31 272 THR A O 1
ATOM 2127 N N . TRP A 1 273 ? 15.036 -13.032 -4.012 1.00 50.91 273 TRP A N 1
ATOM 2128 C CA . TRP A 1 273 ? 14.505 -11.866 -3.317 1.00 50.91 273 TRP A CA 1
ATOM 2129 C C . TRP A 1 273 ? 15.648 -10.899 -3.009 1.00 50.91 273 TRP A C 1
ATOM 2131 O O . TRP A 1 273 ? 16.563 -11.223 -2.251 1.00 50.91 273 TRP A O 1
ATOM 2141 N N . CYS A 1 274 ? 15.620 -9.696 -3.587 1.00 50.19 274 CYS A N 1
ATOM 2142 C CA . CYS A 1 274 ? 16.590 -8.673 -3.216 1.00 50.19 274 CYS A CA 1
ATOM 2143 C C . CYS A 1 274 ? 16.113 -7.931 -1.977 1.00 50.19 274 CYS A C 1
ATOM 2145 O O . CYS A 1 274 ? 15.162 -7.149 -2.058 1.00 50.19 274 CYS A O 1
ATOM 2147 N N . ARG A 1 275 ? 16.851 -8.048 -0.870 1.00 44.25 275 ARG A N 1
ATOM 2148 C CA . ARG A 1 275 ? 16.605 -7.231 0.327 1.00 44.25 275 ARG A CA 1
ATOM 2149 C C . ARG A 1 275 ? 16.651 -5.730 0.026 1.00 44.25 275 ARG A C 1
ATOM 2151 O O . ARG A 1 275 ? 15.827 -4.979 0.535 1.00 44.25 275 ARG A O 1
ATOM 2158 N N . ARG A 1 276 ? 17.572 -5.302 -0.847 1.00 47.69 276 ARG A N 1
ATOM 2159 C CA . ARG A 1 276 ? 17.758 -3.889 -1.222 1.00 47.69 276 ARG A CA 1
ATOM 2160 C C . ARG A 1 276 ? 16.565 -3.313 -1.991 1.00 47.69 276 ARG A C 1
ATOM 2162 O O . ARG A 1 276 ? 16.295 -2.125 -1.865 1.00 47.69 276 ARG A O 1
ATOM 2169 N N . TYR A 1 277 ? 15.846 -4.139 -2.755 1.00 48.47 277 TYR A N 1
ATOM 2170 C CA . TYR A 1 277 ? 14.782 -3.669 -3.652 1.00 48.47 277 TYR A CA 1
ATOM 2171 C C . TYR A 1 277 ? 13.379 -4.162 -3.283 1.00 48.47 277 TYR A C 1
ATOM 2173 O O . TYR A 1 277 ? 12.420 -3.718 -3.909 1.00 48.47 277 TYR A O 1
ATOM 2181 N N . ARG A 1 278 ? 13.245 -5.067 -2.298 1.00 48.62 278 ARG A N 1
ATOM 2182 C CA . ARG A 1 278 ? 12.000 -5.789 -1.975 1.00 48.62 278 ARG A CA 1
ATOM 2183 C C . ARG A 1 278 ? 11.292 -6.315 -3.230 1.00 48.62 278 ARG A C 1
ATOM 2185 O O . ARG A 1 278 ? 10.088 -6.138 -3.414 1.00 48.62 278 ARG A O 1
ATOM 2192 N N . ARG A 1 279 ? 12.072 -6.898 -4.140 1.00 54.81 279 ARG A N 1
ATOM 2193 C CA . ARG A 1 279 ? 11.598 -7.425 -5.422 1.00 54.81 279 ARG A CA 1
ATOM 2194 C C . ARG A 1 279 ? 12.286 -8.736 -5.737 1.00 54.81 279 ARG A C 1
ATOM 2196 O O . ARG A 1 279 ? 13.431 -8.967 -5.345 1.00 54.81 279 ARG A O 1
ATOM 2203 N N . TYR A 1 280 ? 11.571 -9.544 -6.498 1.00 54.41 280 TYR A N 1
ATOM 2204 C CA . TYR A 1 280 ? 12.089 -10.735 -7.136 1.00 54.41 280 TYR A CA 1
ATOM 2205 C C . TYR A 1 280 ? 12.812 -10.342 -8.423 1.00 54.41 280 TYR A C 1
ATOM 2207 O O . TYR A 1 280 ? 12.272 -9.584 -9.229 1.00 54.41 280 TYR A O 1
ATOM 2215 N N . TYR A 1 281 ? 14.027 -10.840 -8.613 1.00 52.44 281 TYR A N 1
ATOM 2216 C CA . TYR A 1 281 ? 14.738 -10.748 -9.884 1.00 52.44 281 TYR A CA 1
ATOM 2217 C C . TYR A 1 281 ? 15.141 -12.144 -10.325 1.00 52.44 281 TYR A C 1
ATOM 2219 O O . TYR A 1 281 ? 15.584 -12.962 -9.514 1.00 52.44 281 TYR A O 1
ATOM 2227 N N . GLN A 1 282 ? 14.951 -12.417 -11.612 1.00 53.44 282 GLN A N 1
ATOM 2228 C CA . GLN A 1 282 ? 15.387 -13.670 -12.199 1.00 53.44 282 GLN A CA 1
ATOM 2229 C C . GLN A 1 282 ? 16.907 -13.628 -12.330 1.00 53.44 282 GLN A C 1
ATOM 2231 O O . GLN A 1 282 ? 17.465 -12.624 -12.784 1.00 53.44 282 GLN A O 1
ATOM 2236 N N . LYS A 1 283 ? 17.598 -14.686 -11.901 1.00 52.81 283 LYS A N 1
ATOM 2237 C CA . LYS A 1 283 ? 19.038 -14.781 -12.154 1.00 52.81 283 LYS A CA 1
ATOM 2238 C C . LYS A 1 283 ? 19.231 -14.841 -13.680 1.00 52.81 283 LYS A C 1
ATOM 2240 O O . LYS A 1 283 ? 18.544 -15.648 -14.309 1.00 52.81 283 LYS A O 1
ATOM 2245 N N . PRO A 1 284 ? 20.100 -14.007 -14.283 1.00 51.50 284 PRO A N 1
ATOM 2246 C CA . PRO A 1 284 ? 20.369 -14.084 -15.714 1.00 51.50 284 PRO A CA 1
ATOM 2247 C C . PRO A 1 284 ? 20.751 -15.520 -16.071 1.00 51.50 284 PRO A C 1
ATOM 2249 O O . PRO A 1 284 ? 21.604 -16.110 -15.401 1.00 51.50 284 PRO A O 1
ATOM 2252 N N . ARG A 1 285 ? 20.074 -16.097 -17.068 1.00 55.38 285 ARG A N 1
ATOM 2253 C CA . ARG A 1 285 ? 20.464 -17.398 -17.619 1.00 55.38 285 ARG A CA 1
ATOM 2254 C C . ARG A 1 285 ? 21.881 -17.273 -18.162 1.00 55.38 285 ARG A C 1
ATOM 2256 O O . ARG A 1 285 ? 22.204 -16.262 -18.784 1.00 55.38 285 ARG A O 1
ATOM 2263 N N . ASP A 1 286 ? 22.691 -18.298 -17.930 1.00 58.53 286 ASP A N 1
ATOM 2264 C CA . ASP A 1 286 ? 23.997 -18.402 -18.567 1.00 58.53 286 ASP A CA 1
ATOM 2265 C C . ASP A 1 286 ? 23.762 -18.519 -20.083 1.00 58.53 286 ASP A C 1
ATOM 2267 O O . ASP A 1 286 ? 23.076 -19.464 -20.502 1.00 58.53 286 ASP A O 1
ATOM 2271 N N . PRO A 1 287 ? 24.232 -17.566 -20.907 1.00 58.84 287 PRO A N 1
ATOM 2272 C CA . PRO A 1 287 ? 23.889 -17.509 -22.327 1.00 58.84 287 PRO A CA 1
ATOM 2273 C C . PRO A 1 287 ? 24.305 -18.772 -23.095 1.00 58.84 287 PRO A C 1
ATOM 2275 O O . PRO A 1 287 ? 23.668 -19.107 -24.088 1.00 58.84 287 PRO A O 1
ATOM 2278 N N . GLU A 1 288 ? 25.300 -19.518 -22.608 1.00 59.12 288 GLU A N 1
ATOM 2279 C CA . GLU A 1 288 ? 25.780 -20.763 -23.226 1.00 59.12 288 GLU A CA 1
ATOM 2280 C C . GLU A 1 288 ? 24.835 -21.965 -23.047 1.00 59.12 288 GLU A C 1
ATOM 2282 O O . GLU A 1 288 ? 24.943 -22.942 -23.782 1.00 59.12 288 GLU A O 1
ATOM 2287 N N . THR A 1 289 ? 23.880 -21.903 -22.110 1.00 57.72 289 THR A N 1
ATOM 2288 C CA . THR A 1 289 ? 22.912 -22.994 -21.850 1.00 57.72 289 THR A CA 1
ATOM 2289 C C . THR A 1 289 ? 21.494 -22.679 -22.316 1.00 57.72 289 THR A C 1
ATOM 2291 O O . THR A 1 289 ? 20.580 -23.478 -22.104 1.00 57.72 289 THR A O 1
ATOM 2294 N N . ALA A 1 290 ? 21.284 -21.530 -22.965 1.00 55.38 290 ALA A N 1
ATOM 2295 C CA . ALA A 1 290 ? 20.024 -21.215 -23.625 1.00 55.38 290 ALA A CA 1
ATOM 2296 C C . ALA A 1 290 ? 19.902 -22.048 -24.914 1.00 55.38 290 ALA A C 1
ATOM 2298 O O . ALA A 1 290 ? 20.100 -21.549 -26.019 1.00 55.38 290 ALA A O 1
ATOM 2299 N N . SER A 1 291 ? 19.631 -23.347 -24.761 1.00 53.00 291 SER A N 1
ATOM 2300 C CA . SER A 1 291 ? 19.280 -24.222 -25.873 1.00 53.00 291 SER A CA 1
ATOM 2301 C C . SER A 1 291 ? 18.035 -23.685 -26.584 1.00 53.00 291 SER A C 1
ATOM 2303 O O . SER A 1 291 ? 17.126 -23.129 -25.971 1.00 53.00 291 SER A O 1
ATOM 2305 N N . ILE A 1 292 ? 18.019 -23.869 -27.902 1.00 56.81 292 ILE A N 1
ATOM 2306 C CA . ILE A 1 292 ? 17.002 -23.396 -28.855 1.00 56.81 292 ILE A CA 1
ATOM 2307 C C . ILE A 1 292 ? 15.661 -24.150 -28.690 1.00 56.81 292 ILE A C 1
ATOM 2309 O O . ILE A 1 292 ? 14.713 -23.913 -29.429 1.00 56.81 292 ILE A O 1
ATOM 2313 N N . GLU A 1 293 ? 15.534 -25.048 -27.708 1.00 57.25 293 GLU A N 1
ATOM 2314 C CA . GLU A 1 293 ? 14.247 -25.669 -27.392 1.00 57.25 293 GLU A CA 1
ATOM 2315 C C . GLU A 1 293 ? 13.368 -24.683 -26.615 1.00 57.25 293 GLU A C 1
ATOM 2317 O O . GLU A 1 293 ? 13.403 -24.565 -25.388 1.00 57.25 293 GLU A O 1
ATOM 2322 N N . GLU A 1 294 ? 12.597 -23.939 -27.406 1.00 67.31 294 GLU A N 1
ATOM 2323 C CA . GLU A 1 294 ? 11.518 -23.018 -27.063 1.00 67.31 294 GLU A CA 1
ATOM 2324 C C . GLU A 1 294 ? 10.349 -23.727 -26.351 1.00 67.31 294 GLU A C 1
ATOM 2326 O O . GLU A 1 294 ? 9.222 -23.762 -26.835 1.00 67.31 294 GLU A O 1
ATOM 2331 N N . SER A 1 295 ? 10.594 -24.332 -25.192 1.00 79.50 295 SER A N 1
ATOM 2332 C CA . SER A 1 295 ? 9.529 -24.808 -24.310 1.00 79.50 295 SER A CA 1
ATOM 2333 C C . SER A 1 295 ? 9.838 -24.474 -22.860 1.00 79.50 295 SER A C 1
ATOM 2335 O O . SER A 1 295 ? 10.997 -24.360 -22.451 1.00 79.50 295 SER A O 1
ATOM 2337 N N . TYR A 1 296 ? 8.788 -24.299 -22.060 1.00 84.31 296 TYR A N 1
ATOM 2338 C CA . TYR A 1 296 ? 8.922 -24.060 -20.628 1.00 84.31 296 TYR A CA 1
ATOM 2339 C C . TYR A 1 296 ? 9.756 -25.183 -19.980 1.00 84.31 296 TYR A C 1
ATOM 2341 O O . TYR A 1 296 ? 9.391 -26.349 -20.062 1.00 84.31 296 TYR A O 1
ATOM 2349 N N . PRO A 1 297 ? 10.883 -24.881 -19.320 1.00 84.62 297 PRO A N 1
ATOM 2350 C CA . PRO A 1 297 ? 11.875 -25.903 -18.977 1.00 84.62 297 PRO A CA 1
ATOM 2351 C C . PRO A 1 297 ? 11.514 -26.717 -17.726 1.00 84.62 297 PRO A C 1
ATOM 2353 O O . PRO A 1 297 ? 12.307 -27.545 -17.281 1.00 84.62 297 PRO A O 1
ATOM 2356 N N . TYR A 1 298 ? 10.373 -26.441 -17.090 1.00 86.88 298 TYR A N 1
ATOM 2357 C CA . TYR A 1 298 ? 10.021 -27.030 -15.802 1.00 86.88 298 TYR A CA 1
ATOM 2358 C C . TYR A 1 298 ? 8.757 -27.868 -15.910 1.00 86.88 298 TYR A C 1
ATOM 2360 O O . TYR A 1 298 ? 7.756 -27.438 -16.465 1.00 86.88 298 TYR A O 1
ATOM 2368 N N . GLU A 1 299 ? 8.761 -29.043 -15.292 1.00 92.62 299 GLU A N 1
ATOM 2369 C CA . GLU A 1 299 ? 7.597 -29.933 -15.279 1.00 92.62 299 GLU A CA 1
ATOM 2370 C C . GLU A 1 299 ? 6.439 -29.419 -14.417 1.00 92.62 299 GLU A C 1
ATOM 2372 O O . GLU A 1 299 ? 5.349 -29.973 -14.473 1.00 92.62 299 GLU A O 1
ATOM 2377 N N . ARG A 1 300 ? 6.667 -28.400 -13.579 1.00 91.94 300 ARG A N 1
ATOM 2378 C CA . ARG A 1 300 ? 5.709 -27.898 -12.586 1.00 91.94 300 ARG A CA 1
ATOM 2379 C C . ARG A 1 300 ? 5.859 -26.395 -12.417 1.00 91.94 300 ARG A C 1
ATOM 2381 O O . ARG A 1 300 ? 6.975 -25.875 -12.440 1.00 91.94 300 ARG A O 1
ATOM 2388 N N . LEU A 1 301 ? 4.743 -25.701 -12.207 1.00 89.31 301 LEU A N 1
ATOM 2389 C CA . LEU A 1 301 ? 4.770 -24.280 -11.865 1.00 89.31 301 LEU A CA 1
ATOM 2390 C C . LEU A 1 301 ? 5.280 -24.108 -10.427 1.00 89.31 301 LEU A C 1
ATOM 2392 O O . LEU A 1 301 ? 4.929 -24.877 -9.529 1.00 89.31 301 LEU A O 1
ATOM 2396 N N . ALA A 1 302 ? 6.058 -23.054 -10.174 1.00 85.88 302 ALA A N 1
ATOM 2397 C CA . ALA A 1 302 ? 6.549 -22.746 -8.827 1.00 85.88 302 ALA A CA 1
ATOM 2398 C C . ALA A 1 302 ? 5.404 -22.612 -7.800 1.00 85.88 302 ALA A C 1
ATOM 2400 O O . ALA A 1 302 ? 5.537 -23.040 -6.651 1.00 85.88 302 ALA A O 1
ATOM 2401 N N . THR A 1 303 ? 4.254 -22.085 -8.230 1.00 86.44 303 THR A N 1
ATOM 2402 C CA . THR A 1 303 ? 3.043 -22.001 -7.407 1.00 86.44 303 THR A CA 1
ATOM 2403 C C . THR A 1 303 ? 2.514 -23.382 -7.013 1.00 86.44 303 THR A C 1
ATOM 2405 O O . THR A 1 303 ? 2.107 -23.563 -5.864 1.00 86.44 303 THR A O 1
ATOM 2408 N N . SER A 1 304 ? 2.559 -24.370 -7.916 1.00 91.56 304 SER A N 1
ATOM 2409 C CA . SER A 1 304 ? 2.158 -25.744 -7.598 1.00 91.56 304 SER A CA 1
ATOM 2410 C C . SER A 1 304 ? 3.016 -26.335 -6.487 1.00 91.56 304 SER A C 1
ATOM 2412 O O . SER A 1 304 ? 2.484 -26.895 -5.529 1.00 91.56 304 SER A O 1
ATOM 2414 N N . HIS A 1 305 ? 4.340 -26.173 -6.588 1.00 88.12 305 HIS A N 1
ATOM 2415 C CA . HIS A 1 305 ? 5.273 -26.613 -5.552 1.00 88.12 305 HIS A CA 1
ATOM 2416 C C . HIS A 1 305 ? 4.943 -25.968 -4.209 1.00 88.12 305 HIS A C 1
ATOM 2418 O O . HIS A 1 305 ? 4.743 -26.675 -3.224 1.00 88.12 305 HIS A O 1
ATOM 2424 N N . PHE A 1 306 ? 4.823 -24.638 -4.174 1.00 86.44 306 PHE A N 1
ATOM 2425 C CA . PHE A 1 306 ? 4.520 -23.909 -2.945 1.00 86.44 306 PHE A CA 1
ATOM 2426 C C . PHE A 1 306 ? 3.242 -24.427 -2.266 1.00 86.44 306 PHE A C 1
ATOM 2428 O O . PHE A 1 306 ? 3.265 -24.773 -1.085 1.00 86.44 306 PHE A O 1
ATOM 2435 N N . LEU A 1 307 ? 2.144 -24.536 -3.018 1.00 89.75 307 LEU A N 1
ATOM 2436 C CA . LEU A 1 307 ? 0.842 -24.913 -2.464 1.00 89.75 307 LEU A CA 1
ATOM 2437 C C . LEU A 1 307 ? 0.759 -26.388 -2.048 1.00 89.75 307 LEU A C 1
ATOM 2439 O O . LEU A 1 307 ? 0.067 -26.686 -1.076 1.00 89.75 307 LEU A O 1
ATOM 2443 N N . ARG A 1 308 ? 1.437 -27.301 -2.757 1.00 90.56 308 ARG A N 1
ATOM 2444 C CA . ARG A 1 308 ? 1.384 -28.746 -2.469 1.00 90.56 308 ARG A CA 1
ATOM 2445 C C . ARG A 1 308 ? 2.404 -29.214 -1.436 1.00 90.56 308 ARG A C 1
ATOM 2447 O O . ARG A 1 308 ? 2.093 -30.112 -0.661 1.00 90.56 308 ARG A O 1
ATOM 2454 N N . GLU A 1 309 ? 3.610 -28.656 -1.448 1.00 88.44 309 GLU A N 1
ATOM 2455 C CA . GLU A 1 309 ? 4.741 -29.200 -0.680 1.00 88.44 309 GLU A CA 1
ATOM 2456 C C . GLU A 1 309 ? 5.142 -28.327 0.505 1.00 88.44 309 GLU A C 1
ATOM 2458 O O . GLU A 1 309 ? 5.607 -28.852 1.514 1.00 88.44 309 GLU A O 1
ATOM 2463 N N . PHE A 1 310 ? 4.959 -27.008 0.409 1.00 80.75 310 PHE A N 1
ATOM 2464 C CA . PHE A 1 310 ? 5.456 -26.078 1.429 1.00 80.75 310 PHE A CA 1
ATOM 2465 C C . PHE A 1 310 ? 4.366 -25.606 2.377 1.00 80.75 310 PHE A C 1
ATOM 2467 O O . PHE A 1 310 ? 4.636 -25.397 3.558 1.00 80.75 310 PHE A O 1
ATOM 2474 N N . VAL A 1 311 ? 3.133 -25.446 1.891 1.00 79.75 311 VAL A N 1
ATOM 2475 C CA . VAL A 1 311 ? 2.001 -25.104 2.752 1.00 79.75 311 VAL A CA 1
ATOM 2476 C C . VAL A 1 311 ? 1.419 -26.391 3.343 1.00 79.75 311 VAL A C 1
ATOM 2478 O O . VAL A 1 311 ? 0.881 -27.210 2.596 1.00 79.75 311 VAL A O 1
ATOM 2481 N N . PRO A 1 312 ? 1.457 -26.586 4.677 1.00 87.94 312 PRO A N 1
ATOM 2482 C CA . PRO A 1 312 ? 0.820 -27.744 5.290 1.00 87.94 312 PRO A CA 1
ATOM 2483 C C . PRO A 1 312 ? -0.661 -27.800 4.916 1.00 87.94 312 PRO A C 1
ATOM 2485 O O . PRO A 1 312 ? -1.357 -26.783 4.957 1.00 87.94 312 PRO A O 1
ATOM 2488 N N . ALA A 1 313 ? -1.168 -28.986 4.578 1.00 88.62 313 ALA A N 1
ATOM 2489 C CA . ALA A 1 313 ? -2.519 -29.127 4.034 1.00 88.62 313 ALA A CA 1
ATOM 2490 C C . ALA A 1 313 ? -3.619 -28.579 4.968 1.00 88.62 313 ALA A C 1
ATOM 2492 O O . ALA A 1 313 ? -4.638 -28.079 4.502 1.00 88.62 313 ALA A O 1
ATOM 2493 N N . ASN A 1 314 ? -3.405 -28.635 6.285 1.00 86.06 314 ASN A N 1
ATOM 2494 C CA . ASN A 1 314 ? -4.304 -28.077 7.297 1.00 86.06 314 ASN A CA 1
ATOM 2495 C C . ASN A 1 314 ? -4.247 -26.540 7.397 1.00 86.06 314 ASN A C 1
ATOM 2497 O O . ASN A 1 314 ? -5.154 -25.945 7.965 1.00 86.06 314 ASN A O 1
ATOM 2501 N N . CYS A 1 315 ? -3.218 -25.886 6.852 1.00 85.81 315 CYS A N 1
ATOM 2502 C CA . CYS A 1 315 ? -3.110 -24.426 6.798 1.00 85.81 315 CYS A CA 1
ATOM 2503 C C . CYS A 1 315 ? -3.891 -23.815 5.623 1.00 85.81 315 CYS A C 1
ATOM 2505 O O . CYS A 1 315 ? -4.278 -22.649 5.694 1.00 85.81 315 CYS A O 1
ATOM 2507 N N . LEU A 1 316 ? -4.139 -24.583 4.557 1.00 87.31 316 LEU A N 1
ATOM 2508 C CA . LEU A 1 316 ? -4.769 -24.096 3.322 1.00 87.31 316 LEU A CA 1
ATOM 2509 C C . LEU A 1 316 ? -6.186 -23.547 3.541 1.00 87.31 316 LEU A C 1
ATOM 2511 O O . LEU A 1 316 ? -6.545 -22.530 2.950 1.00 87.31 316 LEU A O 1
ATOM 2515 N N . ALA A 1 317 ? -6.953 -24.140 4.458 1.00 91.75 317 ALA A N 1
ATOM 2516 C CA . ALA A 1 317 ? -8.296 -23.677 4.818 1.00 91.75 317 ALA A CA 1
ATOM 2517 C C . ALA A 1 317 ? -8.301 -22.286 5.483 1.00 91.75 317 ALA A C 1
ATOM 2519 O O . ALA A 1 317 ? -9.330 -21.613 5.540 1.00 91.75 317 ALA A O 1
ATOM 2520 N N . HIS A 1 318 ? -7.148 -21.835 5.982 1.00 85.00 318 HIS A N 1
ATOM 2521 C CA . HIS A 1 318 ? -6.992 -20.546 6.657 1.00 85.00 318 HIS A CA 1
ATOM 2522 C C . HIS A 1 318 ? -6.450 -19.454 5.742 1.00 85.00 318 HIS A C 1
ATOM 2524 O O . HIS A 1 318 ? -6.347 -18.302 6.169 1.00 85.00 318 HIS A O 1
ATOM 2530 N N . LEU A 1 319 ? -6.132 -19.776 4.485 1.00 84.19 319 LEU A N 1
ATOM 2531 C CA . LEU A 1 319 ? -5.808 -18.753 3.506 1.00 84.19 319 LEU A CA 1
ATOM 2532 C C . LEU A 1 319 ? -7.034 -17.854 3.302 1.00 84.19 319 LEU A C 1
ATOM 2534 O O . LEU A 1 319 ? -8.166 -18.315 3.156 1.00 84.19 319 LEU A O 1
ATOM 2538 N N . ARG A 1 320 ? -6.801 -16.543 3.354 1.00 82.25 320 ARG A N 1
ATOM 2539 C CA . ARG A 1 320 ? -7.813 -15.500 3.101 1.00 82.25 320 ARG A CA 1
ATOM 2540 C C . ARG A 1 320 ? -7.454 -14.632 1.909 1.00 82.25 320 ARG A C 1
ATOM 2542 O O . ARG A 1 320 ? -8.328 -14.060 1.272 1.00 82.25 320 ARG A O 1
ATOM 2549 N N . PHE A 1 321 ? -6.168 -14.571 1.588 1.00 84.31 321 PHE A N 1
ATOM 2550 C CA . PHE A 1 321 ? -5.648 -13.880 0.427 1.00 84.31 321 PHE A CA 1
ATOM 2551 C C . PHE A 1 321 ? -4.490 -14.691 -0.153 1.00 84.31 321 PHE A C 1
ATOM 2553 O O . PHE A 1 321 ? -3.598 -15.096 0.595 1.00 84.31 321 PHE A O 1
ATOM 2560 N N . LEU A 1 322 ? -4.514 -14.923 -1.461 1.00 84.19 322 LEU A N 1
ATOM 2561 C CA . LEU A 1 322 ? -3.449 -15.582 -2.208 1.00 84.19 322 LEU A CA 1
ATOM 2562 C C . LEU A 1 322 ? -3.164 -14.765 -3.469 1.00 84.19 322 LEU A C 1
ATOM 2564 O O . LEU A 1 322 ? -4.035 -14.629 -4.324 1.00 84.19 322 LEU A O 1
ATOM 2568 N N . GLU A 1 323 ? -1.955 -14.219 -3.579 1.00 85.44 323 GLU A N 1
ATOM 2569 C CA . GLU A 1 323 ? -1.502 -13.517 -4.781 1.00 85.44 323 GLU A CA 1
ATOM 2570 C C . GLU A 1 323 ? -0.534 -14.405 -5.557 1.00 85.44 323 GLU A C 1
ATOM 2572 O O . GLU A 1 323 ? 0.519 -14.785 -5.049 1.00 85.44 323 GLU A O 1
ATOM 2577 N N . LEU A 1 324 ? -0.916 -14.752 -6.782 1.00 84.44 324 LEU A N 1
ATOM 2578 C CA . LEU A 1 324 ? -0.131 -15.562 -7.699 1.00 84.44 324 LEU A CA 1
ATOM 2579 C C . LEU A 1 324 ? 0.496 -14.639 -8.731 1.00 84.44 324 LEU A C 1
ATOM 2581 O O . LEU A 1 324 ? -0.216 -14.076 -9.559 1.00 84.44 324 LEU A O 1
ATOM 2585 N N . VAL A 1 325 ? 1.814 -14.470 -8.669 1.00 81.50 325 VAL A N 1
ATOM 2586 C CA . VAL A 1 325 ? 2.549 -13.627 -9.614 1.00 81.50 325 VAL A CA 1
ATOM 2587 C C . VAL A 1 325 ? 3.289 -14.515 -10.600 1.00 81.50 325 VAL A C 1
ATOM 2589 O O . VAL A 1 325 ? 4.253 -15.187 -10.238 1.00 81.50 325 VAL A O 1
ATOM 2592 N N . PHE A 1 326 ? 2.847 -14.501 -11.850 1.00 81.00 326 PHE A N 1
ATOM 2593 C CA . PHE A 1 326 ? 3.536 -15.160 -12.949 1.00 81.00 326 PHE A CA 1
ATOM 2594 C C . PHE A 1 326 ? 4.523 -14.174 -13.571 1.00 81.00 326 PHE A C 1
ATOM 2596 O O . PHE A 1 326 ? 4.124 -13.045 -13.867 1.00 81.00 326 PHE A O 1
ATOM 2603 N N . PRO A 1 327 ? 5.804 -14.543 -13.743 1.00 74.31 327 PRO A N 1
ATOM 2604 C CA . PRO A 1 327 ? 6.765 -13.665 -14.393 1.00 74.31 327 PRO A CA 1
ATOM 2605 C C . PRO A 1 327 ? 6.386 -13.435 -15.867 1.00 74.31 327 PRO A C 1
ATOM 2607 O O . PRO A 1 327 ? 5.553 -14.160 -16.416 1.00 74.31 327 PRO A O 1
ATOM 2610 N N . PRO A 1 328 ? 6.974 -12.424 -16.523 1.00 73.38 328 PRO A N 1
ATOM 2611 C CA . PRO A 1 328 ? 6.797 -12.252 -17.954 1.00 73.38 328 PRO A CA 1
ATOM 2612 C C . PRO A 1 328 ? 7.470 -13.413 -18.685 1.00 73.38 328 PRO A C 1
ATOM 2614 O O . PRO A 1 328 ? 8.684 -13.593 -18.597 1.00 73.38 328 PRO A O 1
ATOM 2617 N N . TYR A 1 329 ? 6.686 -14.202 -19.410 1.00 73.31 329 TYR A N 1
ATOM 2618 C CA . TYR A 1 329 ? 7.224 -15.209 -20.317 1.00 73.31 329 TYR A CA 1
ATOM 2619 C C . TYR A 1 329 ? 7.063 -14.751 -21.754 1.00 73.31 329 TYR A C 1
ATOM 2621 O O . TYR A 1 329 ? 6.179 -13.961 -22.094 1.00 73.31 329 TYR A O 1
ATOM 2629 N N . TRP A 1 330 ? 7.936 -15.282 -22.594 1.00 75.44 330 TRP A N 1
ATOM 2630 C CA . TRP A 1 330 ? 7.801 -15.161 -24.030 1.00 75.44 330 TRP A CA 1
ATOM 2631 C C . TRP A 1 330 ? 6.682 -16.096 -24.504 1.00 75.44 330 TRP A C 1
ATOM 2633 O O . TRP A 1 330 ? 6.480 -17.139 -23.879 1.00 75.44 330 TRP A O 1
ATOM 2643 N N . PRO A 1 331 ? 5.963 -15.763 -25.592 1.00 75.38 331 PRO A N 1
ATOM 2644 C CA . PRO A 1 331 ? 4.884 -16.607 -26.107 1.00 75.38 331 PRO A CA 1
ATOM 2645 C C . PRO A 1 331 ? 5.299 -18.075 -26.272 1.00 75.38 331 PRO A C 1
ATOM 2647 O O . PRO A 1 331 ? 4.569 -18.971 -25.866 1.00 75.38 331 PRO A O 1
ATOM 2650 N N . HIS A 1 332 ? 6.509 -18.297 -26.787 1.00 78.00 332 HIS A N 1
ATOM 2651 C CA . HIS A 1 332 ? 7.076 -19.618 -27.039 1.00 78.00 332 HIS A CA 1
ATOM 2652 C C . HIS A 1 332 ? 7.659 -20.292 -25.784 1.00 78.00 332 HIS A C 1
ATOM 2654 O O . HIS A 1 332 ? 7.881 -21.491 -25.781 1.00 78.00 332 HIS A O 1
ATOM 2660 N N . SER A 1 333 ? 7.904 -19.562 -24.690 1.00 81.12 333 SER A N 1
ATOM 2661 C CA . SER A 1 333 ? 8.433 -20.154 -23.451 1.00 81.12 333 SER A CA 1
ATOM 2662 C C . SER A 1 333 ? 7.363 -20.452 -22.406 1.00 81.12 333 SER A C 1
ATOM 2664 O O . SER A 1 333 ? 7.685 -20.986 -21.343 1.00 81.12 333 SER A O 1
ATOM 2666 N N . TRP A 1 334 ? 6.102 -20.111 -22.683 1.00 84.06 334 TRP A N 1
ATOM 2667 C CA . TRP A 1 334 ? 4.986 -20.428 -21.804 1.00 84.06 334 TRP A CA 1
ATOM 2668 C C . TRP A 1 334 ? 4.511 -21.873 -22.033 1.00 84.06 334 TRP A C 1
ATOM 2670 O O . TRP A 1 334 ? 4.378 -22.299 -23.182 1.00 84.06 334 TRP A O 1
ATOM 2680 N N . PRO A 1 335 ? 4.237 -22.651 -20.971 1.00 86.06 335 PRO A N 1
ATOM 2681 C CA . PRO A 1 335 ? 3.775 -24.022 -21.133 1.00 86.06 335 PRO A CA 1
ATOM 2682 C C . PRO A 1 335 ? 2.351 -24.041 -21.720 1.00 86.06 335 PRO A C 1
ATOM 2684 O O . PRO A 1 335 ? 1.445 -23.391 -21.199 1.00 86.06 335 PRO A O 1
ATOM 2687 N N . VAL A 1 336 ? 2.154 -24.776 -22.817 1.00 82.94 336 VAL A N 1
ATOM 2688 C CA . VAL A 1 336 ? 0.856 -24.936 -23.508 1.00 82.94 336 VAL A CA 1
ATOM 2689 C C . VAL A 1 336 ? 0.109 -26.190 -23.036 1.00 82.94 336 VAL A C 1
ATOM 2691 O O . VAL A 1 336 ? 0.700 -27.028 -22.376 1.00 82.94 336 VAL A O 1
ATOM 2694 N N . ASP A 1 337 ? -1.182 -26.304 -23.347 1.00 81.38 337 ASP A N 1
ATOM 2695 C CA . ASP A 1 337 ? -2.173 -27.327 -22.949 1.00 81.38 337 ASP A CA 1
ATOM 2696 C C . ASP A 1 337 ? -1.650 -28.600 -22.241 1.00 81.38 337 ASP A C 1
ATOM 2698 O O . ASP A 1 337 ? -1.889 -28.785 -21.041 1.00 81.38 337 ASP A O 1
ATOM 2702 N N . ASP A 1 338 ? -0.942 -29.470 -22.965 1.00 88.38 338 ASP A N 1
ATOM 2703 C CA . ASP A 1 338 ? -0.487 -30.784 -22.477 1.00 88.38 338 ASP A CA 1
ATOM 2704 C C . ASP A 1 338 ? 0.914 -30.767 -21.854 1.00 88.38 338 ASP A C 1
ATOM 2706 O O . ASP A 1 338 ? 1.460 -31.803 -21.473 1.00 88.38 338 ASP A O 1
ATOM 2710 N N . HIS A 1 339 ? 1.506 -29.584 -21.713 1.00 90.56 339 HIS A N 1
ATOM 2711 C CA . HIS A 1 339 ? 2.772 -29.414 -21.028 1.00 90.56 339 HIS A CA 1
ATOM 2712 C C . HIS A 1 339 ? 2.643 -29.900 -19.574 1.00 90.56 339 HIS A C 1
ATOM 2714 O O . HIS A 1 339 ? 1.700 -29.488 -18.883 1.00 90.56 339 HIS A O 1
ATOM 2720 N N . PRO A 1 340 ? 3.602 -30.692 -19.054 1.00 93.81 340 PRO A N 1
ATOM 2721 C CA . PRO A 1 340 ? 3.526 -31.251 -17.703 1.00 93.81 340 PRO A CA 1
ATOM 2722 C C . PRO A 1 340 ? 3.216 -30.209 -16.618 1.00 93.81 340 PRO A C 1
ATOM 2724 O O . PRO A 1 340 ? 2.406 -30.461 -15.732 1.00 93.81 340 PRO A O 1
ATOM 2727 N N . ALA A 1 341 ? 3.759 -28.992 -16.749 1.00 91.31 341 ALA A N 1
ATOM 2728 C CA . ALA A 1 341 ? 3.484 -27.889 -15.821 1.00 91.31 341 ALA A CA 1
ATOM 2729 C C . ALA A 1 341 ? 2.012 -27.458 -15.758 1.00 91.31 341 ALA A C 1
ATOM 2731 O O . ALA A 1 341 ? 1.522 -27.138 -14.675 1.00 91.31 341 ALA A O 1
ATOM 2732 N N . ILE A 1 342 ? 1.307 -27.441 -16.895 1.00 91.31 342 ILE A N 1
ATOM 2733 C CA . ILE A 1 342 ? -0.121 -27.098 -16.949 1.00 91.31 342 ILE A CA 1
ATOM 2734 C C . ILE A 1 342 ? -0.966 -28.259 -16.423 1.00 91.31 342 ILE A C 1
ATOM 2736 O O . ILE A 1 342 ? -1.965 -28.027 -15.742 1.00 91.31 342 ILE A O 1
ATOM 2740 N N . VAL A 1 343 ? -0.562 -29.504 -16.689 1.00 93.81 343 VAL A N 1
ATOM 2741 C CA . VAL A 1 343 ? -1.205 -30.696 -16.113 1.00 93.81 343 VAL A CA 1
ATOM 2742 C C . VAL A 1 343 ? -1.079 -30.685 -14.584 1.00 93.81 343 VAL A C 1
ATOM 2744 O O . VAL A 1 343 ? -2.091 -30.728 -13.888 1.00 93.81 343 VAL A O 1
ATOM 2747 N N . ASP A 1 344 ? 0.130 -30.500 -14.046 1.00 95.00 344 ASP A N 1
ATOM 2748 C CA . ASP A 1 344 ? 0.356 -30.413 -12.597 1.00 95.00 344 ASP A CA 1
ATOM 2749 C C . ASP A 1 344 ? -0.359 -29.213 -11.960 1.00 95.00 344 ASP A C 1
ATOM 2751 O O . ASP A 1 344 ? -0.845 -29.310 -10.830 1.00 95.00 344 ASP A O 1
ATOM 2755 N N . TRP A 1 345 ? -0.466 -28.081 -12.664 1.00 93.62 345 TRP A N 1
ATOM 2756 C CA . TRP A 1 345 ? -1.255 -26.947 -12.183 1.00 93.62 345 TRP A CA 1
ATOM 2757 C C . TRP A 1 345 ? -2.741 -27.291 -12.069 1.00 93.62 345 TRP A C 1
ATOM 2759 O O . TRP A 1 345 ? -3.332 -27.065 -11.012 1.00 93.62 345 TRP A O 1
ATOM 2769 N N . ARG A 1 346 ? -3.336 -27.907 -13.099 1.00 93.62 346 ARG A N 1
ATOM 2770 C CA . ARG A 1 346 ? -4.731 -28.382 -13.059 1.00 93.62 346 ARG A CA 1
ATOM 2771 C C . ARG A 1 346 ? -4.952 -29.358 -11.905 1.00 93.62 346 ARG A C 1
ATOM 2773 O O . ARG A 1 346 ? -5.900 -29.199 -11.133 1.00 93.62 346 ARG A O 1
ATOM 2780 N N . ASP A 1 347 ? -4.040 -30.306 -11.723 1.00 95.06 347 ASP A N 1
ATOM 2781 C CA . ASP A 1 347 ? -4.084 -31.256 -10.611 1.00 95.06 347 ASP A CA 1
ATOM 2782 C C . ASP A 1 347 ? -3.939 -30.565 -9.252 1.00 95.06 347 ASP A C 1
ATOM 2784 O O . ASP A 1 347 ? -4.561 -30.969 -8.264 1.00 95.06 347 ASP A O 1
ATOM 2788 N N . THR A 1 348 ? -3.130 -29.508 -9.178 1.00 94.19 348 THR A N 1
ATOM 2789 C CA . THR A 1 348 ? -2.979 -28.690 -7.974 1.00 94.19 348 THR A CA 1
ATOM 2790 C C . THR A 1 348 ? -4.265 -27.942 -7.651 1.00 94.19 348 THR A C 1
ATOM 2792 O O . THR A 1 348 ? -4.729 -28.018 -6.515 1.00 94.19 348 THR A O 1
ATOM 2795 N N . VAL A 1 349 ? -4.884 -27.278 -8.629 1.00 92.06 349 VAL A N 1
ATOM 2796 C CA . VAL A 1 349 ? -6.165 -26.579 -8.452 1.00 92.06 349 VAL A CA 1
ATOM 2797 C C . VAL A 1 349 ? -7.256 -27.557 -8.016 1.00 92.06 349 VAL A C 1
ATOM 2799 O O . VAL A 1 349 ? -7.969 -27.286 -7.049 1.00 92.06 349 VAL A O 1
ATOM 2802 N N . ASN A 1 350 ? -7.352 -28.724 -8.656 1.00 94.06 350 ASN A N 1
ATOM 2803 C CA . ASN A 1 350 ? -8.306 -29.769 -8.280 1.00 94.06 350 ASN A CA 1
ATOM 2804 C C . ASN A 1 350 ? -8.078 -30.268 -6.849 1.00 94.06 350 ASN A C 1
ATOM 2806 O O . ASN A 1 350 ? -9.026 -30.378 -6.073 1.00 94.06 350 ASN A O 1
ATOM 2810 N N . TRP A 1 351 ? -6.822 -30.504 -6.469 1.00 95.31 351 TRP A N 1
ATOM 2811 C CA . TRP A 1 351 ? -6.459 -30.883 -5.106 1.00 95.31 351 TRP A CA 1
ATOM 2812 C C . TRP A 1 351 ? -6.806 -29.791 -4.079 1.00 95.31 351 TRP A C 1
ATOM 2814 O O . TRP A 1 351 ? -7.305 -30.103 -2.996 1.00 95.31 351 TRP A O 1
ATOM 2824 N N . LEU A 1 352 ? -6.612 -28.511 -4.422 1.00 94.12 352 LEU A N 1
ATOM 2825 C CA . LEU A 1 352 ? -6.915 -27.376 -3.546 1.00 94.12 352 LEU A CA 1
ATOM 2826 C C . LEU A 1 352 ? -8.406 -27.233 -3.243 1.00 94.12 352 LEU A C 1
ATOM 2828 O O . LEU A 1 352 ? -8.733 -26.805 -2.137 1.00 94.12 352 LEU A O 1
ATOM 2832 N N . ARG A 1 353 ? -9.307 -27.622 -4.159 1.00 92.62 353 ARG A N 1
ATOM 2833 C CA . ARG A 1 353 ? -10.769 -27.496 -3.969 1.00 92.62 353 ARG A CA 1
ATOM 2834 C C . ARG A 1 353 ? -11.263 -28.127 -2.665 1.00 92.62 353 ARG A C 1
ATOM 2836 O O . ARG A 1 353 ? -12.177 -27.596 -2.049 1.00 92.62 353 ARG A O 1
ATOM 2843 N N . GLY A 1 354 ? -10.646 -29.226 -2.227 1.00 93.50 354 GLY A N 1
ATOM 2844 C CA . GLY A 1 354 ? -10.986 -29.904 -0.969 1.00 93.50 354 GLY A CA 1
ATOM 2845 C C . GLY A 1 354 ? -10.195 -29.432 0.258 1.00 93.50 354 GLY A C 1
ATOM 2846 O O . GLY A 1 354 ? -10.341 -30.010 1.333 1.00 93.50 354 GLY A O 1
ATOM 2847 N N . LYS A 1 355 ? -9.303 -28.448 0.104 1.00 93.75 355 LYS A N 1
ATOM 2848 C CA . LYS A 1 355 ? -8.368 -27.994 1.148 1.00 93.75 355 LYS A CA 1
ATOM 2849 C C . LYS A 1 355 ? -8.539 -26.526 1.523 1.00 93.75 355 LYS A C 1
ATOM 2851 O O . LYS A 1 355 ? -8.188 -26.162 2.641 1.00 93.75 355 LYS A O 1
ATOM 2856 N N . ILE A 1 356 ? -9.040 -25.695 0.613 1.00 94.19 356 ILE A N 1
ATOM 2857 C CA . ILE A 1 356 ? -9.225 -24.256 0.828 1.00 94.19 356 ILE A CA 1
ATOM 2858 C C . ILE A 1 356 ? -10.664 -23.924 1.234 1.00 94.19 356 ILE A C 1
ATOM 2860 O O . ILE A 1 356 ? -11.618 -24.562 0.796 1.00 94.19 356 ILE A O 1
ATOM 2864 N N . ASP A 1 357 ? -10.821 -22.866 2.025 1.00 92.38 357 ASP A N 1
ATOM 2865 C CA . ASP A 1 357 ? -12.112 -22.231 2.307 1.00 92.38 357 ASP A CA 1
ATOM 2866 C C . ASP A 1 357 ? -12.414 -21.230 1.183 1.00 92.38 357 ASP A C 1
ATOM 2868 O O . ASP A 1 357 ? -12.159 -20.031 1.306 1.00 92.38 357 ASP A O 1
ATOM 2872 N N . ALA A 1 358 ? -12.853 -21.750 0.031 1.00 89.25 358 ALA A N 1
ATOM 2873 C CA . ALA A 1 358 ? -13.000 -20.961 -1.191 1.00 89.25 358 ALA A CA 1
ATOM 2874 C C . ALA A 1 358 ? -13.895 -19.711 -1.031 1.00 89.25 358 ALA A C 1
ATOM 2876 O O . ALA A 1 358 ? -13.498 -18.656 -1.522 1.00 89.25 358 ALA A O 1
ATOM 2877 N N . PRO A 1 359 ? -15.034 -19.752 -0.303 1.00 91.44 359 PRO A N 1
ATOM 2878 C CA . PRO A 1 359 ? -15.844 -18.556 -0.054 1.00 91.44 359 PRO A CA 1
ATOM 2879 C C . PRO A 1 359 ? -15.117 -17.452 0.730 1.00 91.44 359 PRO A C 1
ATOM 2881 O O . PRO A 1 359 ? -15.465 -16.280 0.602 1.00 91.44 359 PRO A O 1
ATOM 2884 N N . ALA A 1 360 ? -14.126 -17.809 1.551 1.00 80.50 360 ALA A N 1
ATOM 2885 C CA . ALA A 1 360 ? -13.358 -16.865 2.360 1.00 80.50 360 ALA A CA 1
ATOM 2886 C C . ALA A 1 360 ? -12.009 -16.469 1.734 1.00 80.50 360 ALA A C 1
ATOM 2888 O O . ALA A 1 360 ? -11.306 -15.618 2.290 1.00 80.50 360 ALA A O 1
ATOM 2889 N N . LEU A 1 361 ? -11.622 -17.086 0.614 1.00 85.88 361 LEU A N 1
ATOM 2890 C CA . LEU A 1 361 ? -10.342 -16.867 -0.046 1.00 85.88 361 LEU A CA 1
ATOM 2891 C C . LEU A 1 361 ? -10.477 -15.864 -1.194 1.00 85.88 361 LEU A C 1
ATOM 2893 O O . LEU A 1 361 ? -11.170 -16.097 -2.178 1.00 85.88 361 LEU A O 1
ATOM 2897 N N . THR A 1 362 ? -9.729 -14.767 -1.111 1.00 82.50 362 THR A N 1
ATOM 2898 C CA . THR A 1 362 ? -9.503 -13.866 -2.245 1.00 82.50 362 THR A CA 1
ATOM 2899 C C . THR A 1 362 ? -8.255 -14.308 -3.003 1.00 82.50 362 THR A C 1
ATOM 2901 O O . THR A 1 362 ? -7.160 -14.293 -2.442 1.00 82.50 362 THR A O 1
ATOM 2904 N N . ILE A 1 363 ? -8.400 -14.676 -4.276 1.00 81.75 363 ILE A N 1
ATOM 2905 C CA . ILE A 1 363 ? -7.263 -14.984 -5.151 1.00 81.75 363 ILE A CA 1
ATOM 2906 C C . ILE A 1 363 ? -7.023 -13.801 -6.082 1.00 81.75 363 ILE A C 1
ATOM 2908 O O . ILE A 1 363 ? -7.942 -13.318 -6.741 1.00 81.75 363 ILE A O 1
ATOM 2912 N N . ARG A 1 364 ? -5.775 -13.344 -6.148 1.00 80.69 364 ARG A N 1
ATOM 2913 C CA . ARG A 1 364 ? -5.324 -12.339 -7.104 1.00 80.69 364 ARG A CA 1
ATOM 2914 C C . ARG A 1 364 ? -4.280 -12.963 -8.013 1.00 80.69 364 ARG A C 1
ATOM 2916 O O . ARG A 1 364 ? -3.216 -13.345 -7.548 1.00 80.69 364 ARG A O 1
ATOM 2923 N N . VAL A 1 365 ? -4.569 -13.036 -9.304 1.00 81.38 365 VAL A N 1
ATOM 2924 C CA . VAL A 1 365 ? -3.596 -13.485 -10.303 1.00 81.38 365 VAL A CA 1
ATOM 2925 C C . VAL A 1 365 ? -2.990 -12.258 -10.970 1.00 81.38 365 VAL A C 1
ATOM 2927 O O . VAL A 1 365 ? -3.709 -11.376 -11.440 1.00 81.38 365 VAL A O 1
ATOM 2930 N N . VAL A 1 366 ? -1.664 -12.174 -10.963 1.00 78.25 366 VAL A N 1
ATOM 2931 C CA . VAL A 1 366 ? -0.890 -11.087 -11.554 1.00 78.25 366 VAL A CA 1
ATOM 2932 C C . VAL A 1 366 ? 0.041 -11.679 -12.593 1.00 78.25 366 VAL A C 1
ATOM 2934 O O . VAL A 1 366 ? 0.890 -12.508 -12.284 1.00 78.25 366 VAL A O 1
ATOM 2937 N N . PHE A 1 367 ? -0.089 -11.205 -13.822 1.00 77.75 367 PHE A N 1
ATOM 2938 C CA . PHE A 1 367 ? 0.855 -11.499 -14.887 1.00 77.75 367 PHE A CA 1
ATOM 2939 C C . PHE A 1 367 ? 1.815 -10.321 -14.974 1.00 77.75 367 PHE A C 1
ATOM 2941 O O . PHE A 1 367 ? 1.429 -9.221 -15.373 1.00 77.75 367 PHE A O 1
ATOM 2948 N N . ALA A 1 368 ? 3.040 -10.518 -14.494 1.00 74.88 368 ALA A N 1
ATOM 2949 C CA . ALA A 1 368 ? 4.068 -9.498 -14.568 1.00 74.88 368 ALA A CA 1
ATOM 2950 C C . ALA A 1 368 ? 4.484 -9.299 -16.031 1.00 74.88 368 ALA A C 1
ATOM 2952 O O . ALA A 1 368 ? 4.563 -10.253 -16.801 1.00 74.88 368 ALA A O 1
ATOM 2953 N N . ASP A 1 369 ? 4.752 -8.050 -16.403 1.00 69.44 369 ASP A N 1
ATOM 2954 C CA . ASP A 1 369 ? 5.305 -7.708 -17.712 1.00 69.44 369 ASP A CA 1
ATOM 2955 C C . ASP A 1 369 ? 6.816 -7.444 -17.607 1.00 69.44 369 ASP A C 1
ATOM 2957 O O . ASP A 1 369 ? 7.350 -7.237 -16.510 1.00 69.44 369 ASP A O 1
ATOM 2961 N N . PHE A 1 370 ? 7.521 -7.452 -18.739 1.00 61.28 370 PHE A N 1
ATOM 2962 C CA . PHE A 1 370 ? 8.943 -7.124 -18.799 1.00 61.28 370 PHE A CA 1
ATOM 2963 C C . PHE A 1 370 ? 9.143 -5.657 -18.402 1.00 61.28 370 PHE A C 1
ATOM 2965 O O . PHE A 1 370 ? 9.016 -4.749 -19.216 1.00 61.28 370 PHE A O 1
ATOM 2972 N N . LEU A 1 371 ? 9.474 -5.417 -17.130 1.00 49.50 371 LEU A N 1
ATOM 2973 C CA . LEU A 1 371 ? 9.540 -4.075 -16.534 1.00 49.50 371 LEU A CA 1
ATOM 2974 C C . LEU A 1 371 ? 10.535 -3.123 -17.212 1.00 49.50 371 LEU A C 1
ATOM 2976 O O . LEU A 1 371 ? 10.389 -1.913 -17.087 1.00 49.50 371 LEU A O 1
ATOM 2980 N N . GLN A 1 372 ? 11.553 -3.644 -17.897 1.00 51.44 372 GLN A N 1
ATOM 2981 C CA . GLN A 1 372 ? 12.552 -2.812 -18.571 1.00 51.44 372 GLN A CA 1
ATOM 2982 C C . GLN A 1 372 ? 12.187 -2.511 -20.030 1.00 51.44 372 GLN A C 1
ATOM 2984 O O . GLN A 1 372 ? 12.740 -1.573 -20.597 1.00 51.44 372 GLN A O 1
ATOM 2989 N N . ASN A 1 373 ? 11.264 -3.271 -20.639 1.00 52.94 373 ASN A N 1
ATOM 2990 C CA . ASN A 1 373 ? 10.872 -3.084 -22.035 1.00 52.94 373 ASN A CA 1
ATOM 2991 C C . ASN A 1 373 ? 9.563 -3.830 -22.394 1.00 52.94 373 ASN A C 1
ATOM 2993 O O . ASN A 1 373 ? 9.612 -4.807 -23.142 1.00 52.94 373 ASN A O 1
ATOM 2997 N N . PRO A 1 374 ? 8.388 -3.418 -21.881 1.00 53.38 374 PRO A N 1
ATOM 2998 C CA . PRO A 1 374 ? 7.134 -4.141 -22.130 1.00 53.38 374 PRO A CA 1
ATOM 2999 C C . PRO A 1 374 ? 6.703 -4.078 -23.606 1.00 53.38 374 PRO A C 1
ATOM 3001 O O . PRO A 1 374 ? 6.037 -4.981 -24.106 1.00 53.38 374 PRO A O 1
ATOM 3004 N N . ALA A 1 375 ? 7.103 -3.018 -24.318 1.00 48.59 375 ALA A N 1
ATOM 3005 C CA . ALA A 1 375 ? 6.705 -2.755 -25.698 1.00 48.59 375 ALA A CA 1
ATOM 3006 C C . ALA A 1 375 ? 7.709 -3.280 -26.735 1.00 48.59 375 ALA A C 1
ATOM 3008 O O . ALA A 1 375 ? 7.311 -3.729 -27.806 1.00 48.59 375 ALA A O 1
ATOM 3009 N N . GLY A 1 376 ? 9.011 -3.268 -26.448 1.00 56.19 376 GLY A N 1
ATOM 3010 C CA . GLY A 1 376 ? 10.037 -3.613 -27.435 1.00 56.19 376 GLY A CA 1
ATOM 3011 C C . GLY A 1 376 ? 10.050 -5.094 -27.770 1.00 56.19 376 GLY A C 1
ATOM 3012 O O . GLY A 1 376 ? 10.053 -5.444 -28.948 1.00 56.19 376 GLY A O 1
ATOM 3013 N N . SER A 1 377 ? 9.953 -5.951 -26.753 1.00 56.28 377 SER A N 1
ATOM 3014 C CA . SER A 1 377 ? 9.842 -7.404 -26.927 1.00 56.28 377 SER A CA 1
ATOM 3015 C C . SER A 1 377 ? 8.499 -7.828 -27.524 1.00 56.28 377 SER A C 1
ATOM 3017 O O . SER A 1 377 ? 8.451 -8.801 -28.271 1.00 56.28 377 SER A O 1
ATOM 3019 N N . ARG A 1 378 ? 7.419 -7.082 -27.247 1.00 61.38 378 ARG A N 1
ATOM 3020 C CA . ARG A 1 378 ? 6.070 -7.384 -27.753 1.00 61.38 378 ARG A CA 1
ATOM 3021 C C . ARG A 1 378 ? 5.720 -6.740 -29.087 1.00 61.38 378 ARG A C 1
ATOM 3023 O O . ARG A 1 378 ? 4.759 -7.159 -29.721 1.00 61.38 378 ARG A O 1
ATOM 3030 N N . SER A 1 379 ? 6.487 -5.754 -29.551 1.00 63.12 379 SER A N 1
ATOM 3031 C CA . SER A 1 379 ? 6.248 -5.117 -30.855 1.00 63.12 379 SER A CA 1
ATOM 3032 C C . SER A 1 379 ? 6.389 -6.093 -32.030 1.00 63.12 379 SER A C 1
ATOM 3034 O O . SER A 1 379 ? 5.803 -5.862 -33.083 1.00 63.12 379 SER A O 1
ATOM 3036 N N . GLY A 1 380 ? 7.118 -7.198 -31.827 1.00 71.75 380 GLY A N 1
ATOM 3037 C CA . GLY A 1 380 ? 7.194 -8.324 -32.757 1.00 71.75 380 GLY A CA 1
ATOM 3038 C C . GLY A 1 380 ? 6.183 -9.443 -32.493 1.00 71.75 380 GLY A C 1
ATOM 3039 O O . GLY A 1 380 ? 6.121 -10.374 -33.287 1.00 71.75 380 GLY A O 1
ATOM 3040 N N . THR A 1 381 ? 5.396 -9.376 -31.411 1.00 76.12 381 THR A N 1
ATOM 3041 C CA . THR A 1 381 ? 4.414 -10.414 -31.080 1.00 76.12 381 THR A CA 1
ATOM 3042 C C . THR A 1 381 ? 3.285 -10.387 -32.097 1.00 76.12 381 THR A C 1
ATOM 3044 O O . THR A 1 381 ? 2.510 -9.433 -32.200 1.00 76.12 381 THR A O 1
ATOM 3047 N N . THR A 1 382 ? 3.177 -11.467 -32.852 1.00 84.50 382 THR A N 1
ATOM 3048 C CA . THR A 1 382 ? 2.085 -11.692 -33.785 1.00 84.50 382 THR A CA 1
ATOM 3049 C C . THR A 1 382 ? 0.759 -11.826 -33.035 1.00 84.50 382 THR A C 1
ATOM 3051 O O . THR A 1 382 ? 0.691 -12.174 -31.853 1.00 84.50 382 THR A O 1
ATOM 3054 N N . LYS A 1 383 ? -0.351 -11.592 -33.740 1.00 78.94 383 LYS A N 1
ATOM 3055 C CA . LYS A 1 383 ? -1.697 -11.776 -33.176 1.00 78.94 383 LYS A CA 1
ATOM 3056 C C . LYS A 1 383 ? -1.900 -13.186 -32.607 1.00 78.94 383 LYS A C 1
ATOM 3058 O O . LYS A 1 383 ? -2.633 -13.341 -31.632 1.00 78.94 383 LYS A O 1
ATOM 3063 N N . ASP A 1 384 ? -1.282 -14.200 -33.206 1.00 81.88 384 ASP A N 1
ATOM 3064 C CA . ASP A 1 384 ? -1.437 -15.588 -32.776 1.00 81.88 384 ASP A CA 1
ATOM 3065 C C . ASP A 1 384 ? -0.582 -15.922 -31.552 1.00 81.88 384 ASP A C 1
ATOM 3067 O O . ASP A 1 384 ? -1.095 -16.549 -30.628 1.00 81.88 384 ASP A O 1
ATOM 3071 N N . GLU A 1 385 ? 0.639 -15.398 -31.451 1.00 80.62 385 GLU A N 1
ATOM 3072 C CA . GLU A 1 385 ? 1.429 -15.453 -30.212 1.00 80.62 385 GLU A CA 1
ATOM 3073 C C . GLU A 1 385 ? 0.722 -14.730 -29.054 1.00 80.62 385 GLU A C 1
ATOM 3075 O O . GLU A 1 385 ? 0.662 -15.237 -27.934 1.00 80.62 385 GLU A O 1
ATOM 3080 N N . GLY A 1 386 ? 0.094 -13.581 -29.327 1.00 77.94 386 GLY A N 1
ATOM 3081 C CA . GLY A 1 386 ? -0.734 -12.884 -28.343 1.00 77.94 386 GLY A CA 1
ATOM 3082 C C . GLY A 1 386 ? -1.905 -13.743 -27.849 1.00 77.94 386 GLY A C 1
ATOM 3083 O O . GLY A 1 386 ? -2.177 -13.793 -26.650 1.00 77.94 386 GLY A O 1
ATOM 3084 N N . LYS A 1 387 ? -2.574 -14.482 -28.747 1.00 79.50 387 LYS A N 1
ATOM 3085 C CA . LYS A 1 387 ? -3.620 -15.445 -28.357 1.00 79.50 387 LYS A CA 1
ATOM 3086 C C . LYS A 1 387 ? -3.056 -16.609 -27.545 1.00 79.50 387 LYS A C 1
ATOM 3088 O O . LYS A 1 387 ? -3.748 -17.068 -26.643 1.00 79.50 387 LYS A O 1
ATOM 3093 N N . GLN A 1 388 ? -1.853 -17.096 -27.851 1.00 76.69 388 GLN A N 1
ATOM 3094 C CA . GLN A 1 388 ? -1.211 -18.167 -27.081 1.00 76.69 388 GLN A CA 1
ATOM 3095 C C . GLN A 1 388 ? -0.922 -17.724 -25.646 1.00 76.69 388 GLN A C 1
ATOM 3097 O O . GLN A 1 388 ? -1.274 -18.448 -24.720 1.00 76.69 388 GLN A O 1
ATOM 3102 N N . ILE A 1 389 ? -0.408 -16.504 -25.450 1.00 74.56 389 ILE A N 1
ATOM 3103 C CA . ILE A 1 389 ? -0.224 -15.923 -24.111 1.00 74.56 389 ILE A CA 1
ATOM 3104 C C . ILE A 1 389 ? -1.561 -15.870 -23.361 1.00 74.56 389 ILE A C 1
ATOM 3106 O O . ILE A 1 389 ? -1.663 -16.341 -22.230 1.00 74.56 389 ILE A O 1
ATOM 3110 N N . VAL A 1 390 ? -2.609 -15.337 -24.000 1.00 75.62 390 VAL A N 1
ATOM 3111 C CA . VAL A 1 390 ? -3.940 -15.237 -23.380 1.00 75.62 390 VAL A CA 1
ATOM 3112 C C . VAL A 1 390 ? -4.504 -16.618 -23.035 1.00 75.62 390 VAL A C 1
ATOM 3114 O O . VAL A 1 390 ? -5.049 -16.786 -21.949 1.00 75.62 390 VAL A O 1
ATOM 3117 N N . ARG A 1 391 ? -4.350 -17.622 -23.908 1.00 78.69 391 ARG A N 1
ATOM 3118 C CA . ARG A 1 391 ? -4.752 -19.011 -23.621 1.00 78.69 391 ARG A CA 1
ATOM 3119 C C . ARG A 1 391 ? -3.983 -19.587 -22.437 1.00 78.69 391 ARG A C 1
ATOM 3121 O O . ARG A 1 391 ? -4.597 -20.169 -21.552 1.00 78.69 391 ARG A O 1
ATOM 3128 N N . GLY A 1 392 ? -2.674 -19.356 -22.385 1.00 75.31 392 GLY A N 1
ATOM 3129 C CA . GLY A 1 392 ? -1.835 -19.747 -21.259 1.00 75.31 392 GLY A CA 1
ATOM 3130 C C . GLY A 1 392 ? -2.315 -19.157 -19.932 1.00 75.31 392 GLY A C 1
ATOM 3131 O O . GLY A 1 392 ? -2.356 -19.856 -18.924 1.00 75.31 392 GLY A O 1
ATOM 3132 N N . TYR A 1 393 ? -2.746 -17.894 -19.942 1.00 75.94 393 TYR A N 1
ATOM 3133 C CA . TYR A 1 393 ? -3.319 -17.231 -18.770 1.00 75.94 393 TYR A CA 1
ATOM 3134 C C . TYR A 1 393 ? -4.702 -17.765 -18.400 1.00 75.94 393 TYR A C 1
ATOM 3136 O O . TYR A 1 393 ? -4.989 -17.906 -17.215 1.00 75.94 393 TYR A O 1
ATOM 3144 N N . ILE A 1 394 ? -5.538 -18.094 -19.388 1.00 78.25 394 ILE A N 1
ATOM 3145 C CA . ILE A 1 394 ? -6.852 -18.709 -19.156 1.00 78.25 394 ILE A CA 1
ATOM 3146 C C . ILE A 1 394 ? -6.698 -20.077 -18.493 1.00 78.25 394 ILE A C 1
ATOM 3148 O O . ILE A 1 394 ? -7.449 -20.367 -17.581 1.00 78.25 394 ILE A O 1
ATOM 3152 N N . HIS A 1 395 ? -5.706 -20.884 -18.875 1.00 76.62 395 HIS A N 1
ATOM 3153 C CA . HIS A 1 395 ? -5.486 -22.202 -18.257 1.00 76.62 395 HIS A CA 1
ATOM 3154 C C . HIS A 1 395 ? -4.983 -22.145 -16.818 1.00 76.62 395 HIS A C 1
ATOM 3156 O O . HIS A 1 395 ? -5.032 -23.144 -16.098 1.00 76.62 395 HIS A O 1
ATOM 3162 N N . VAL A 1 396 ? -4.460 -20.992 -16.403 1.00 74.75 396 VAL A N 1
ATOM 3163 C CA . VAL A 1 396 ? -4.060 -20.760 -15.017 1.00 74.75 396 VAL A CA 1
ATOM 3164 C C . VAL A 1 396 ? -5.254 -20.397 -14.132 1.00 74.75 396 VAL A C 1
ATOM 3166 O O . VAL A 1 396 ? -5.226 -20.717 -12.940 1.00 74.75 396 VAL A O 1
ATOM 3169 N N . ILE A 1 397 ? -6.259 -19.721 -14.695 1.00 67.94 397 ILE A N 1
ATOM 3170 C CA . ILE A 1 397 ? -7.463 -19.232 -14.004 1.00 67.94 397 ILE A CA 1
ATOM 3171 C C . ILE A 1 397 ? -8.495 -20.356 -13.912 1.00 67.94 397 ILE A C 1
ATOM 3173 O O . ILE A 1 397 ? -9.037 -20.537 -12.797 1.00 67.94 397 ILE A O 1
#

pLDDT: mean 70.62, std 23.34, range [20.62, 98.12]

Secondary structure (DSSP, 8-state):
------SSSSSS-----------------------S-----------TT-----PPTT----HHHHTS-HHHHHH-SEEEEEEE-----S---TTTS-TT-STTGGGGSS-HHHHHHHHHHHHTTTPPPPBT---TT-S-HHHHHHHHHHHHHHHHHHHHHHHTTPPTTT-EEEEEE-B-TTSTTHHHHHHHHHGGGGGSPPPSEEEEES-SS--HHHHHHHHHHHHHHSPP--TT----TT-S-GGGGS-HHHHHHHHHHS--S-TT-SEEEETTTTEEEEPPPPGGG--S--S---SS-HHHHIIIIIS-TTTGGG--EEEEEEPP--GGGSPPTTSHHHHHHHHHHHHHTTTS-GGGPEEEEEE---TT-TTTTTTT--HHHHHHHHHHHHHH-

Sequence (397 aa):
MLAFSEYAAASLADSAAESLYLTLGFQIAARRDGYPNTHYLDSRKESPGIVSAFDPLPTRNFAGLLQSCPTAIASLTSLKIVLNECLCHHPVDFRDYPPLCCYDDVEHEPYPNGIRARCAQYHGSKHRRPLLDPVLSGPDSTSSMLVAQALLTSWYDATVHLSSYVRPGRLALSLVCDINHQHEYTLEAGQLAIAPLALLPPLKDCHIRLYKRWDRALQWLAESTALQACPKPSPLRLIPAKAPSALVNLPRELRLLILEYTDLVTPRKEVTWCRRYRRYYQKPRDPETASIEESYPYERLATSHFLREFVPANCLAHLRFLELVFPPYWPHSWPVDDHPAIVDWRDTVNWLRGKIDAPALTIRVVFADFLQNPAGSRSGTTKDEGKQIVRGYIHVI

Organism: NCBI:txid1126955

Foldseek 3Di:
DDDDDDDPPPDPDDDDDDDDDQPFDDDDDDDDDDDDDDDDDDDDDDDPAEDDQDDDPPPRFCVVLLPDDLVSLQPHQEYEAPLDDFDDDQQDFCVVDPLLQGPPCLVVDPHSPVSPVRNCVVQVPPGTDAQQDDPPPDPPSVVSVVSLVVSLVSVLVSLLSSQVRYDALRYAYAYHHAHDPVDPCLLVSLCSNLVSLLSHHQYVFYHYHHHPFDDPNSVCSRVVSRVVSHDDPPPPPPPPPPDPDPLLVDHVVVNVVVVVVDPLPQPPVQWPQDPRNNDTDGDDPPPVPPPPQLEQPDLADSVLCSQPPVQDLQCQQVAQEAEAEAEDDFLSHQHDDPRNHLVSLVVSVVVSVVRYPSVRHNYHYHYHAPSSHNCPSCVPPDPVSVVSVVNSVVSND